Protein AF-0000000087742587 (afdb_homodimer)

Secondary structure (DSSP, 8-state):
--SGGGS----------SEEEEEEEEE-S-PPPSB--SEEEEEEESS-EEEEEETTEEEEE-TT-EEEE-TT--EEEE--TTSEEEEEEEEEEHHHHHHHHGGGGGTTGGGSTTPPPEEE---HHHHHHHHHHHHHHHTTTTSTTSHHHHHHHHHHHHHHHHHHHH--S----B--HHHHHHHHHHHHHHH-TTS---HHHHHHHTT--HHHHHHHHHHHHSS-HHHHHHHHHHHHHHHHHHTT--HHHHHHHTT-S-HHHHHHHHHHHHSS-HHHHHHHHHHHH-/--SSTTS----------SEEEEEEEEE-S-PPPSB--SEEEEEEESS-EEEEEETTEEEEE-TTEEEEE-TT--EEEE--TTSEEEEEEEEEEHHHHHHHHGGGGGGGGGGSTTPPPEEE---HHHHHHHHHHHHHHHTTTTSTTSHHHHHHHHHHHHHHHHHHHH--S----B--HHHHHHHHHHHHHHHTTTS---HHHHHHHTT--HHHHHHHHHHHHSS-HHHHHHHHHHHHHHHHHHTT--HHHHHHHTT-S-HHHHHHHHHHHHSS-HHHHHHHHHHHH-

Solvent-accessible surface area (backbone atoms only — not comparable to full-atom values): 30422 Å² total; per-residue (Å²): 136,86,71,76,79,65,66,86,66,55,26,54,82,72,90,63,65,61,56,50,74,50,76,44,78,44,65,47,76,68,62,54,66,77,41,38,32,67,27,19,34,43,37,37,30,64,34,66,24,74,32,32,36,54,65,64,38,49,31,40,44,58,49,54,28,37,34,40,37,13,27,58,45,39,31,24,73,36,50,65,64,71,36,77,43,34,36,41,40,36,36,34,31,47,68,44,52,44,60,60,26,53,83,36,40,65,82,51,43,64,54,27,70,82,36,64,66,43,82,42,78,55,53,72,68,51,43,52,52,49,51,51,32,50,52,53,33,59,74,24,65,90,46,65,37,35,43,62,26,43,22,31,49,26,46,38,49,31,50,51,49,51,50,57,68,64,55,78,66,85,70,84,75,54,57,51,74,69,39,48,53,44,28,53,51,44,48,52,44,71,76,43,53,46,49,92,81,45,62,63,58,50,13,60,74,70,76,42,53,45,69,54,46,51,49,56,40,24,72,62,64,72,44,50,65,67,57,49,52,50,50,51,44,45,53,50,40,50,54,43,24,52,72,64,50,50,70,65,58,43,39,60,58,47,49,46,92,41,68,69,58,45,46,53,50,38,20,69,54,37,71,45,44,62,67,58,50,30,50,53,39,50,54,67,73,99,137,88,72,74,86,64,68,85,72,44,26,51,80,72,89,63,65,60,54,50,72,50,77,45,79,42,66,46,78,69,61,56,65,74,42,41,34,67,28,18,35,44,36,36,29,65,34,65,24,73,31,31,36,53,65,63,40,50,31,38,42,60,50,53,28,37,36,39,37,13,27,58,45,41,31,22,72,34,49,67,64,72,36,76,44,34,34,41,40,36,37,34,32,47,69,46,51,44,60,61,25,53,83,38,39,67,81,50,42,64,52,27,70,83,36,63,66,42,79,43,76,54,52,73,69,51,43,52,53,48,50,53,32,51,53,54,32,58,74,25,65,91,44,65,37,35,42,63,26,44,23,32,49,27,46,38,50,31,51,49,51,52,49,56,68,64,56,78,66,86,70,85,76,53,57,49,74,69,39,49,53,43,28,53,50,42,47,52,42,72,76,43,52,44,50,93,82,47,62,62,59,51,13,59,75,70,75,43,55,45,70,55,47,51,51,55,41,25,70,64,64,72,43,49,66,68,58,49,53,50,50,52,43,45,52,51,40,51,54,43,25,54,73,63,51,51,70,65,58,45,38,61,57,46,49,46,92,40,69,67,58,45,44,52,51,37,21,67,52,33,69,45,46,61,67,57,48,30,51,54,42,50,56,66,72,99

Organism: Butyrivibrio fibrisolvens (NCBI:txid831)

Foldseek 3Di:
DPPPVPELPFEEPPPDDQKAKDKDWDQAQDFYAKHFYQWKKWKQWQAKFQWKDWALAIFTDHGGKIKIHAHLTTIGRDDDHRDTTTMMIMIGRQVSVCVVCPPVCPLVVCRYPPHGMDIFHDDPVLSVVLVVLSVQLVVCNVPCPDPSNVVSVVVNVVSVSVRVVPPPDRPDTHADPLRVLLSVLSVVLLVQQQDDDDLVVSCVVSVHDSVVVQCSNCVRNVDGPVVVSLNSLLSVLLVVLLVPDDLVVSCNRRHPPDSVVNQVSNCSRNVDGSVVSSVVSNVVVD/DPPPVPELPFQDPPPDDQKAKDKDWDQAQDFYAKHFYQWKKWKQWQAWFQWKDWALAIFTDHGGKIKIHAHLTTIGRDDDHRDTTTMMIMIGRQLSVCVVCPPVCPLVVCRYPPHGMDIFHDDPVLSVVLVVLSVQLVVCNVPCPDPSNVVSVVVNVVSVSVRVVPPPDDPDTHADPLRVLLSVLSVVLLVQQQDDDDLVVSCVVSVHDSVVVQVSNCVRNVDGPVVVSLNSLLSVLLVVLLVPDDLVVSCNRRNPPDSVVNQVSNCSRRVDGSVVSSVVSNVSVD

pLDDT: mean 84.23, std 15.48, range [20.25, 98.06]

InterPro domains:
  IPR003313 AraC-type arabinose-binding/dimerisation domain [PF02311] (23-144)
  IPR009057 Homedomain-like superfamily [SSF46689] (180-229)
  IPR009057 Homedomain-like superfamily [SSF46689] (233-279)
  IPR014710 RmlC-like jelly roll fold [G3DSA:2.60.120.10] (2-101)
  IPR018060 AraC-like, DNA binding HTH domain [PF12833] (202-279)
  IPR018060 AraC-like, DNA binding HTH domain [PS01124] (183-280)
  IPR018060 AraC-like, DNA binding HTH domain [SM00342] (196-278)
  IPR020449 Transcription regulator HTH, AraC- type, HTH domain [PR00032] (247-262)
  IPR020449 Transcription regulator HTH, AraC- type, HTH domain [PR00032] (262-278)
  IPR037923 Transcription regulator HTH-like [SSF51215] (27-146)

Nearest PDB structures (foldseek):
  5u93-assembly1_A  TM=7.276E-01  e=9.883E-06  Bacteria Latreille et al. 1825
  5uqp-assembly1_B  TM=8.251E-01  e=1.475E-03  Rhodococcus jostii RHA1
  4q29-assembly1_B  TM=7.048E-01  e=6.286E-04  Photorhabdus laumondii subsp. laumondii TTO1
  3bu7-assembly1_B  TM=6.189E-01  e=1.852E-03  unclassified
  3kgz-assembly1_B  TM=4.538E-01  e=4.468E-04  Rhodopseudomonas palustris TIE-1

Sequence (572 aa):
MSSENENNQTLMFHVGPPFDMAYHNNVTNYPVGPHSHNATELYFTLTDLPDVLLGDTILAVPAGTLIIIPPFCVHQLYHEAGEQYERYILTIHDKWLDNVLCEGASAFSYIKEGSMPLLLFPDVEQKRELIRHFDELLSFMDNRTSPDSMVAFFSLLSDIHSLKMKTKKPHSMKISASQKKVNDIISYLSDHLSDNLTISDLASQFYLNPDYLARLFKRHMHVSLGHYITLQRISAAQALLREGKTVREVQEYLGFSSYAYFFRTFQKVTGISPSNYRRISIQNQIMSSENENNQTLMFHVGPPFDMAYHNNVTNYPVGPHSHNATELYFTLTDLPDVLLGDTILAVPAGTLIIIPPFCVHQLYHEAGEQYERYILTIHDKWLDNVLCEGASAFSYIKEGSMPLLLFPDVEQKRELIRHFDELLSFMDNRTSPDSMVAFFSLLSDIHSLKMKTKKPHSMKISASQKKVNDIISYLSDHLSDNLTISDLASQFYLNPDYLARLFKRHMHVSLGHYITLQRISAAQALLREGKTVREVQEYLGFSSYAYFFRTFQKVTGISPSNYRRISIQNQI

Radius of gyration: 30.35 Å; Cα contacts (8 Å, |Δi|>4): 968; chains: 2; bounding box: 52×96×56 Å

Structure (mmCIF, N/CA/C/O backbone):
data_AF-0000000087742587-model_v1
#
loop_
_entity.id
_entity.type
_entity.pdbx_description
1 polymer 'HTH araC/xylS-type domain-containing protein'
#
loop_
_atom_site.group_PDB
_atom_site.id
_atom_site.type_symbol
_atom_site.label_atom_id
_atom_site.label_alt_id
_atom_site.label_comp_id
_atom_site.label_asym_id
_atom_site.label_entity_id
_atom_site.label_seq_id
_atom_site.pdbx_PDB_ins_code
_atom_site.Cartn_x
_atom_site.Cartn_y
_atom_site.Cartn_z
_atom_site.occupancy
_atom_site.B_iso_or_equiv
_atom_site.auth_seq_id
_atom_site.auth_comp_id
_atom_site.auth_asym_id
_atom_site.auth_atom_id
_atom_site.pdbx_PDB_model_num
ATOM 1 N N . MET A 1 1 ? 10.242 25.531 -15.945 1 20.25 1 MET A N 1
ATOM 2 C CA . MET A 1 1 ? 8.867 26 -16.141 1 20.25 1 MET A CA 1
ATOM 3 C C . MET A 1 1 ? 8 25.641 -14.938 1 20.25 1 MET A C 1
ATOM 5 O O . MET A 1 1 ? 6.793 25.859 -14.945 1 20.25 1 MET A O 1
ATOM 9 N N . SER A 1 2 ? 8.406 24.734 -13.984 1 25.2 2 SER A N 1
ATOM 10 C CA . SER A 1 2 ? 7.754 24.031 -12.875 1 25.2 2 SER A CA 1
ATOM 11 C C . SER A 1 2 ? 7.613 24.953 -11.664 1 25.2 2 SER A C 1
ATOM 13 O O . SER A 1 2 ? 7.316 24.484 -10.562 1 25.2 2 SER A O 1
ATOM 15 N N . SER A 1 3 ? 8.055 26.172 -11.68 1 27.55 3 SER A N 1
ATOM 16 C CA . SER A 1 3 ? 8.297 27.094 -10.562 1 27.55 3 SER A CA 1
ATOM 17 C C . SER A 1 3 ? 6.988 27.656 -10.023 1 27.55 3 SER A C 1
ATOM 19 O O . SER A 1 3 ? 6.863 27.906 -8.82 1 27.55 3 SER A O 1
ATOM 21 N N . GLU A 1 4 ? 6.207 28.375 -10.938 1 28.92 4 GLU A N 1
ATOM 22 C CA . GLU A 1 4 ? 5.164 29.359 -10.664 1 28.92 4 GLU A CA 1
ATOM 23 C C . GLU A 1 4 ? 3.965 28.703 -9.969 1 28.92 4 GLU A C 1
ATOM 25 O O . GLU A 1 4 ? 3.021 29.391 -9.578 1 28.92 4 GLU A O 1
ATOM 30 N N . ASN A 1 5 ? 3.744 27.453 -10.258 1 29.69 5 ASN A N 1
ATOM 31 C CA . ASN A 1 5 ? 2.459 26.859 -9.906 1 29.69 5 ASN A CA 1
ATOM 32 C C . ASN A 1 5 ? 2.352 26.594 -8.406 1 29.69 5 ASN A C 1
ATOM 34 O O . ASN A 1 5 ? 1.579 25.734 -7.977 1 29.69 5 ASN A O 1
ATOM 38 N N . GLU A 1 6 ? 3.229 27.203 -7.621 1 31.92 6 GLU A N 1
ATOM 39 C CA . GLU A 1 6 ? 3.262 27.047 -6.168 1 31.92 6 GLU A CA 1
ATOM 40 C C . GLU A 1 6 ? 2.086 27.766 -5.512 1 31.92 6 GLU A C 1
ATOM 42 O O . GLU A 1 6 ? 1.91 27.703 -4.293 1 31.92 6 GLU A O 1
ATOM 47 N N . ASN A 1 7 ? 1.648 28.922 -6.113 1 31.11 7 ASN A N 1
ATOM 48 C CA . ASN A 1 7 ? 0.773 29.859 -5.414 1 31.11 7 ASN A CA 1
ATOM 49 C C . ASN A 1 7 ? -0.447 29.156 -4.828 1 31.11 7 ASN A C 1
ATOM 51 O O . ASN A 1 7 ? -0.831 29.422 -3.688 1 31.11 7 ASN A O 1
ATOM 55 N N . ASN A 1 8 ? -1.516 28.984 -5.766 1 29.02 8 ASN A N 1
ATOM 56 C CA . ASN A 1 8 ? -2.9 28.719 -5.402 1 29.02 8 ASN A CA 1
ATOM 57 C C . ASN A 1 8 ? -3.076 27.297 -4.887 1 29.02 8 ASN A C 1
ATOM 59 O O . ASN A 1 8 ? -3.67 26.453 -5.566 1 29.02 8 ASN A O 1
ATOM 63 N N . GLN A 1 9 ? -2.131 26.797 -4.383 1 31.8 9 GLN A N 1
ATOM 64 C CA . GLN A 1 9 ? -2.141 25.391 -3.99 1 31.8 9 GLN A CA 1
ATOM 65 C C . GLN A 1 9 ? -3.131 25.141 -2.857 1 31.8 9 GLN A C 1
ATOM 67 O O . GLN A 1 9 ? -2.73 24.906 -1.717 1 31.8 9 GLN A O 1
ATOM 72 N N . THR A 1 10 ? -4.211 25.969 -2.859 1 30.64 10 THR A N 1
ATOM 73 C CA . THR A 1 10 ? -5.309 25.75 -1.923 1 30.64 10 THR A CA 1
ATOM 74 C C . THR A 1 10 ? -5.574 24.266 -1.725 1 30.64 10 THR A C 1
ATOM 76 O O . THR A 1 10 ? -5.141 23.438 -2.531 1 30.64 10 THR A O 1
ATOM 79 N N . LEU A 1 11 ? -6.902 23.781 -1.655 1 31.81 11 LEU A N 1
ATOM 80 C CA . LEU A 1 11 ? -7.594 22.844 -0.778 1 31.81 11 LEU A CA 1
ATOM 81 C C . LEU A 1 11 ? -7.402 21.406 -1.255 1 31.81 11 LEU A C 1
ATOM 83 O O . LEU A 1 11 ? -7.469 20.469 -0.457 1 31.81 11 LEU A O 1
ATOM 87 N N . MET A 1 12 ? -7.336 20.828 -2.754 1 39.38 12 MET A N 1
ATOM 88 C CA . MET A 1 12 ? -8.352 19.953 -3.344 1 39.38 12 MET A CA 1
ATOM 89 C C . MET A 1 12 ? -8.062 18.484 -3.049 1 39.38 12 MET A C 1
ATOM 91 O O . MET A 1 12 ? -6.934 18.141 -2.701 1 39.38 12 MET A O 1
ATOM 95 N N . PHE A 1 13 ? -9.32 17.844 -3.029 1 39.62 13 PHE A N 1
ATOM 96 C CA . PHE A 1 13 ? -9.5 16.391 -3.047 1 39.62 13 PHE A CA 1
ATOM 97 C C . PHE A 1 13 ? -8.578 15.75 -4.07 1 39.62 13 PHE A C 1
ATOM 99 O O . PHE A 1 13 ? -8.586 16.109 -5.246 1 39.62 13 PHE A O 1
ATOM 106 N N . HIS A 1 14 ? -7.398 15.57 -3.768 1 42.88 14 HIS A N 1
ATOM 107 C CA . HIS A 1 14 ? -6.449 14.914 -4.66 1 42.88 14 HIS A CA 1
ATOM 108 C C . HIS A 1 14 ? -6.898 13.492 -4.996 1 42.88 14 HIS A C 1
ATOM 110 O O . HIS A 1 14 ? -7.184 12.695 -4.094 1 42.88 14 HIS A O 1
ATOM 116 N N . VAL A 1 15 ? -7.648 13.312 -6.117 1 46.12 15 VAL A N 1
ATOM 117 C CA . VAL A 1 15 ? -7.68 11.984 -6.711 1 46.12 15 VAL A CA 1
ATOM 118 C C . VAL A 1 15 ? -6.344 11.688 -7.398 1 46.12 15 VAL A C 1
ATOM 120 O O . VAL A 1 15 ? -5.965 12.383 -8.344 1 46.12 15 VAL A O 1
ATOM 123 N N . GLY A 1 16 ? -5.203 11.539 -6.602 1 53.84 16 GLY A N 1
ATOM 124 C CA . GLY A 1 16 ? -3.877 11.398 -7.18 1 53.84 16 GLY A CA 1
ATOM 125 C C . GLY A 1 16 ? -3.188 10.109 -6.781 1 53.84 16 GLY A C 1
ATOM 126 O O . GLY A 1 16 ? -3.824 9.195 -6.258 1 53.84 16 GLY A O 1
ATOM 127 N N . PRO A 1 17 ? -1.968 10.188 -7.129 1 64.75 17 PRO A N 1
ATOM 128 C CA . PRO A 1 17 ? -1.092 9.07 -6.754 1 64.75 17 PRO A CA 1
ATOM 129 C C . PRO A 1 17 ? -1.052 8.828 -5.246 1 64.75 17 PRO A C 1
ATOM 131 O O . PRO A 1 17 ? -1.473 9.695 -4.469 1 64.75 17 PRO A O 1
ATOM 134 N N . PRO A 1 18 ? -0.698 7.66 -4.863 1 77.06 18 PRO A N 1
ATOM 135 C CA . PRO A 1 18 ? -0.638 7.289 -3.447 1 77.06 18 PRO A CA 1
ATOM 136 C C . PRO A 1 18 ? 0.074 8.336 -2.592 1 77.06 18 PRO A C 1
ATOM 138 O O . PRO A 1 18 ? -0.364 8.633 -1.478 1 77.06 18 PRO A O 1
ATOM 141 N N . PHE A 1 19 ? 1.087 9.023 -3.17 1 86.62 19 PHE A N 1
ATOM 142 C CA . PHE A 1 19 ? 1.827 10.07 -2.479 1 86.62 19 PHE A CA 1
ATOM 143 C C . PHE A 1 19 ? 2.609 10.93 -3.471 1 86.62 19 PHE A C 1
ATOM 145 O O . PHE A 1 19 ? 2.799 10.531 -4.621 1 86.62 19 PHE A O 1
ATOM 152 N N . ASP A 1 20 ? 2.945 12.133 -3.037 1 88.94 20 ASP A N 1
ATOM 153 C CA . ASP A 1 20 ? 3.771 13.047 -3.816 1 88.94 20 ASP A CA 1
ATOM 154 C C . ASP A 1 20 ? 4.852 13.688 -2.949 1 88.94 20 ASP A C 1
ATOM 156 O O . ASP A 1 20 ? 4.672 13.844 -1.739 1 88.94 20 ASP A O 1
ATOM 160 N N . MET A 1 21 ? 5.992 13.969 -3.594 1 92.75 21 MET A N 1
ATOM 161 C CA . MET A 1 21 ? 7.102 14.547 -2.836 1 92.75 21 MET A CA 1
ATOM 162 C C . MET A 1 21 ? 7.789 15.648 -3.627 1 92.75 21 MET A C 1
ATOM 164 O O . MET A 1 21 ? 7.879 15.578 -4.855 1 92.75 21 MET A O 1
ATOM 168 N N . ALA A 1 22 ? 8.234 16.609 -2.898 1 92.88 22 ALA A N 1
ATOM 169 C CA . ALA A 1 22 ? 8.992 17.703 -3.504 1 92.88 22 ALA A CA 1
ATOM 170 C C . ALA A 1 22 ? 10.125 18.156 -2.588 1 92.88 22 ALA A C 1
ATOM 172 O O . ALA A 1 22 ? 10.039 18.016 -1.367 1 92.88 22 ALA A O 1
ATOM 173 N N . TYR A 1 23 ? 11.164 18.5 -3.199 1 95.62 23 TYR A N 1
ATOM 174 C CA . TYR A 1 23 ? 12.266 19.219 -2.559 1 95.62 23 TYR A CA 1
ATOM 175 C C . TYR A 1 23 ? 12.422 20.625 -3.135 1 95.62 23 TYR A C 1
ATOM 177 O O . TYR A 1 23 ? 12.414 20.797 -4.355 1 95.62 23 TYR A O 1
ATOM 185 N N . HIS A 1 24 ? 12.422 21.594 -2.221 1 92.94 24 HIS A N 1
ATOM 186 C CA . HIS A 1 24 ? 12.609 22.969 -2.646 1 92.94 24 HIS A CA 1
ATOM 187 C C . HIS A 1 24 ? 13.773 23.625 -1.903 1 92.94 24 HIS A C 1
ATOM 189 O O . HIS A 1 24 ? 13.93 23.438 -0.696 1 92.94 24 HIS A O 1
ATOM 195 N N . ASN A 1 25 ? 14.602 24.172 -2.576 1 93.88 25 ASN A N 1
ATOM 196 C CA . ASN A 1 25 ? 15.656 25.047 -2.07 1 93.88 25 ASN A CA 1
ATOM 197 C C . ASN A 1 25 ? 15.758 26.328 -2.883 1 93.88 25 ASN A C 1
ATOM 199 O O . ASN A 1 25 ? 16.562 26.422 -3.811 1 93.88 25 ASN A O 1
ATOM 203 N N . ASN A 1 26 ? 14.906 27.297 -2.506 1 88.75 26 ASN A N 1
ATOM 204 C CA . ASN A 1 26 ? 14.766 28.5 -3.311 1 88.75 26 ASN A CA 1
ATOM 205 C C . ASN A 1 26 ? 14.375 29.703 -2.453 1 88.75 26 ASN A C 1
ATOM 207 O O . ASN A 1 26 ? 14.164 29.562 -1.246 1 88.75 26 ASN A O 1
ATOM 211 N N . VAL A 1 27 ? 14.516 30.859 -3.084 1 83.62 27 VAL A N 1
ATOM 212 C CA . VAL A 1 27 ? 14.008 32.094 -2.48 1 83.62 27 VAL A CA 1
ATOM 213 C C . VAL A 1 27 ? 12.594 32.344 -2.984 1 83.62 27 VAL A C 1
ATOM 215 O O . VAL A 1 27 ? 12.344 32.375 -4.191 1 83.62 27 VAL A O 1
ATOM 218 N N . THR A 1 28 ? 11.656 32.219 -2.111 1 74.88 28 THR A N 1
ATOM 219 C CA . THR A 1 28 ? 10.281 32.469 -2.547 1 74.88 28 THR A CA 1
ATOM 220 C C . THR A 1 28 ? 9.75 33.75 -1.943 1 74.88 28 THR A C 1
ATOM 222 O O . THR A 1 28 ? 10.094 34.094 -0.813 1 74.88 28 THR A O 1
ATOM 225 N N . ASN A 1 29 ? 8.953 34.438 -2.809 1 71.19 29 ASN A N 1
ATOM 226 C CA . ASN A 1 29 ? 8.438 35.75 -2.385 1 71.19 29 ASN A CA 1
ATOM 227 C C . ASN A 1 29 ? 6.992 35.656 -1.918 1 71.19 29 ASN A C 1
ATOM 229 O O . ASN A 1 29 ? 6.438 36.625 -1.396 1 71.19 29 ASN A O 1
ATOM 233 N N . TYR A 1 30 ? 6.426 34.469 -2.027 1 67.94 30 TYR A N 1
ATOM 234 C CA . TYR A 1 30 ? 5.008 34.375 -1.696 1 67.94 30 TYR A CA 1
ATOM 235 C C . TYR A 1 30 ? 4.734 33.188 -0.77 1 67.94 30 TYR A C 1
ATOM 237 O O . TYR A 1 30 ? 4.492 32.062 -1.231 1 67.94 30 TYR A O 1
ATOM 245 N N . PRO A 1 31 ? 4.707 33.5 0.486 1 72.5 31 PRO A N 1
ATOM 246 C CA . PRO A 1 31 ? 4.359 32.406 1.407 1 72.5 31 PRO A CA 1
ATOM 247 C C . PRO A 1 31 ? 2.916 31.938 1.249 1 72.5 31 PRO A C 1
ATOM 249 O O . PRO A 1 31 ? 2.031 32.75 0.947 1 72.5 31 PRO A O 1
ATOM 252 N N . VAL A 1 32 ? 2.754 30.688 1.376 1 77.12 32 VAL A N 1
ATOM 253 C CA . VAL A 1 32 ? 1.421 30.109 1.259 1 77.12 32 VAL A CA 1
ATOM 254 C C . VAL A 1 32 ? 0.594 30.453 2.494 1 77.12 32 VAL A C 1
ATOM 256 O O . VAL A 1 32 ? 1.085 30.375 3.621 1 77.12 32 VAL A O 1
ATOM 259 N N . GLY A 1 33 ? -0.588 30.969 2.277 1 79.5 33 GLY A N 1
ATOM 260 C CA . GLY A 1 33 ? -1.477 31.281 3.385 1 79.5 33 GLY A CA 1
ATOM 261 C C . GLY A 1 33 ? -2.027 30.062 4.078 1 79.5 33 GLY A C 1
ATOM 262 O O . GLY A 1 33 ? -1.743 28.922 3.666 1 79.5 33 GLY A O 1
ATOM 263 N N . PRO A 1 34 ? -2.74 30.266 5.199 1 84.5 34 PRO A N 1
ATOM 264 C CA . PRO A 1 34 ? -3.352 29.125 5.898 1 84.5 34 PRO A CA 1
ATOM 265 C C . PRO A 1 34 ? -4.238 28.281 4.984 1 84.5 34 PRO A C 1
ATOM 267 O O . PRO A 1 34 ? -4.941 28.812 4.129 1 84.5 34 PRO A O 1
ATOM 270 N N . HIS A 1 35 ? -4.105 26.984 5.098 1 83.38 35 HIS A N 1
ATOM 271 C CA . HIS A 1 35 ? -4.887 26.062 4.277 1 83.38 35 HIS A CA 1
ATOM 272 C C . HIS A 1 35 ? -4.949 24.672 4.906 1 83.38 35 HIS A C 1
ATOM 274 O O . HIS A 1 35 ? -4.309 24.438 5.934 1 83.38 35 HIS A O 1
ATOM 280 N N . SER A 1 36 ? -5.801 23.859 4.367 1 82.12 36 SER A N 1
ATOM 281 C CA . SER A 1 36 ? -5.902 22.453 4.75 1 82.12 36 SER A CA 1
ATOM 282 C C . SER A 1 36 ? -6.141 21.578 3.537 1 82.12 36 SER A C 1
ATOM 284 O O . SER A 1 36 ? -6.484 22.062 2.459 1 82.12 36 SER A O 1
ATOM 286 N N . HIS A 1 37 ? -5.84 20.328 3.67 1 81.19 37 HIS A N 1
ATOM 287 C CA . HIS A 1 37 ? -6.074 19.344 2.609 1 81.19 37 HIS A CA 1
ATOM 288 C C . HIS A 1 37 ? -6.281 17.953 3.182 1 81.19 37 HIS A C 1
ATOM 290 O O . HIS A 1 37 ? -6.07 17.719 4.375 1 81.19 37 HIS A O 1
ATOM 296 N N . ASN A 1 38 ? -6.84 17.031 2.246 1 80.38 38 ASN A N 1
ATOM 297 C CA . ASN A 1 38 ? -7.188 15.664 2.633 1 80.38 38 ASN A CA 1
ATOM 298 C C . ASN A 1 38 ? -5.984 14.727 2.527 1 80.38 38 ASN A C 1
ATOM 300 O O . ASN A 1 38 ? -6.102 13.625 1.993 1 80.38 38 ASN A O 1
ATOM 304 N N . ALA A 1 39 ? -4.887 15.211 2.98 1 87.56 39 ALA A N 1
ATOM 305 C CA . ALA A 1 39 ? -3.652 14.43 2.943 1 87.56 39 ALA A CA 1
ATOM 306 C C . ALA A 1 39 ? -2.787 14.719 4.168 1 87.56 39 ALA A C 1
ATOM 308 O O . ALA A 1 39 ? -2.881 15.789 4.766 1 87.56 39 ALA A O 1
ATOM 309 N N . THR A 1 40 ? -2.113 13.75 4.465 1 92.44 40 THR A N 1
ATOM 310 C CA . THR A 1 40 ? -1.07 13.977 5.457 1 92.44 40 THR A CA 1
ATOM 311 C C . THR A 1 40 ? 0.141 14.656 4.828 1 92.44 40 THR A C 1
ATOM 313 O O . THR A 1 40 ? 0.556 14.297 3.725 1 92.44 40 THR A O 1
ATOM 316 N N . GLU A 1 41 ? 0.582 15.586 5.453 1 94.75 41 GLU A N 1
ATOM 317 C CA . GLU A 1 41 ? 1.788 16.266 4.984 1 94.75 41 GLU A CA 1
ATOM 318 C C . GLU A 1 41 ? 2.938 16.094 5.977 1 94.75 41 GLU A C 1
ATOM 320 O O . GLU A 1 41 ? 2.803 16.422 7.156 1 94.75 41 GLU A O 1
ATOM 325 N N . LEU A 1 42 ? 4.012 15.453 5.559 1 96.62 42 LEU A N 1
ATOM 326 C CA . LEU A 1 42 ? 5.281 15.414 6.273 1 96.62 42 LEU A CA 1
ATOM 327 C C . LEU A 1 42 ? 6.227 16.5 5.77 1 96.62 42 LEU A C 1
ATOM 329 O O . LEU A 1 42 ? 6.707 16.438 4.633 1 96.62 42 LEU A O 1
ATOM 333 N N . TYR A 1 43 ? 6.438 17.469 6.562 1 97.12 43 TYR A N 1
ATOM 334 C CA . TYR A 1 43 ? 7.199 18.656 6.203 1 97.12 43 TYR A CA 1
ATOM 335 C C . TYR A 1 43 ? 8.516 18.719 6.969 1 97.12 43 TYR A C 1
ATOM 337 O O . TYR A 1 43 ? 8.523 18.953 8.18 1 97.12 43 TYR A O 1
ATOM 345 N N . PHE A 1 44 ? 9.609 18.531 6.258 1 98 44 PHE A N 1
ATOM 346 C CA . PHE A 1 44 ? 10.938 18.578 6.867 1 98 44 PHE A CA 1
ATOM 347 C C . PHE A 1 44 ? 11.648 19.875 6.5 1 98 44 PHE A C 1
ATOM 349 O O . PHE A 1 44 ? 12.188 20 5.398 1 98 44 PHE A O 1
ATOM 356 N N . THR A 1 45 ? 11.664 20.812 7.441 1 96.94 45 THR A N 1
ATOM 357 C CA . THR A 1 45 ? 12.242 22.125 7.156 1 96.94 45 THR A CA 1
ATOM 358 C C . THR A 1 45 ? 13.734 22.141 7.465 1 96.94 45 THR A C 1
ATOM 360 O O . THR A 1 45 ? 14.164 21.656 8.516 1 96.94 45 THR A O 1
ATOM 363 N N . LEU A 1 46 ? 14.477 22.625 6.543 1 96.31 46 LEU A N 1
ATOM 364 C CA . LEU A 1 46 ? 15.914 22.781 6.719 1 96.31 46 LEU A CA 1
ATOM 365 C C . LEU A 1 46 ? 16.297 24.25 6.906 1 96.31 46 LEU A C 1
ATOM 367 O O . LEU A 1 46 ? 17.469 24.609 6.863 1 96.31 46 LEU A O 1
ATOM 371 N N . THR A 1 47 ? 15.258 25.094 7.043 1 95.06 47 THR A N 1
ATOM 372 C CA . THR A 1 47 ? 15.375 26.484 7.426 1 95.06 47 THR A CA 1
ATOM 373 C C . THR A 1 47 ? 14.469 26.797 8.617 1 95.06 47 THR A C 1
ATOM 375 O O . THR A 1 47 ? 13.484 26.109 8.859 1 95.06 47 THR A O 1
ATOM 378 N N . ASP A 1 48 ? 14.852 27.875 9.383 1 93.44 48 ASP A N 1
ATOM 379 C CA . ASP A 1 48 ? 14.023 28.312 10.5 1 93.44 48 ASP A CA 1
ATOM 380 C C . ASP A 1 48 ? 12.703 28.906 10.008 1 93.44 48 ASP A C 1
ATOM 382 O O . ASP A 1 48 ? 12.68 29.625 9.008 1 93.44 48 ASP A O 1
ATOM 386 N N . LEU A 1 49 ? 11.664 28.578 10.703 1 93.81 49 LEU A N 1
ATOM 387 C CA . LEU A 1 49 ? 10.352 29.156 10.422 1 93.81 49 LEU A CA 1
ATOM 388 C C . LEU A 1 49 ? 9.867 30 11.594 1 93.81 49 LEU A C 1
ATOM 390 O O . LEU A 1 49 ? 9.609 29.469 12.68 1 93.81 49 LEU A O 1
ATOM 394 N N . PRO A 1 50 ? 9.734 31.234 11.344 1 92.81 50 PRO A N 1
ATOM 395 C CA . PRO A 1 50 ? 9.398 32.125 12.469 1 92.81 50 PRO A CA 1
ATOM 396 C C . PRO A 1 50 ? 7.957 31.938 12.938 1 92.81 50 PRO A C 1
ATOM 398 O O . PRO A 1 50 ? 7.656 32.156 14.117 1 92.81 50 PRO A O 1
ATOM 401 N N . ASP A 1 51 ? 7.074 31.625 12.031 1 94.25 51 ASP A N 1
ATOM 402 C CA . ASP A 1 51 ? 5.656 31.469 12.344 1 94.25 51 ASP A CA 1
ATOM 403 C C . ASP A 1 51 ? 5.074 30.234 11.648 1 94.25 51 ASP A C 1
ATOM 405 O O . ASP A 1 51 ? 4.922 30.234 10.422 1 94.25 51 ASP A O 1
ATOM 409 N N . VAL A 1 52 ? 4.75 29.25 12.406 1 94.56 52 VAL A N 1
ATOM 410 C CA . VAL A 1 52 ? 4.098 28.047 11.914 1 94.56 52 VAL A CA 1
ATOM 411 C C . VAL A 1 52 ? 2.758 27.859 12.625 1 94.56 52 VAL A C 1
ATOM 413 O O . VAL A 1 52 ? 2.711 27.719 13.852 1 94.56 52 VAL A O 1
ATOM 416 N N . LEU A 1 53 ? 1.755 27.953 11.828 1 93.06 53 LEU A N 1
ATOM 417 C CA . LEU A 1 53 ? 0.422 27.672 12.352 1 93.06 53 LEU A CA 1
ATOM 418 C C . LEU A 1 53 ? 0.08 26.188 12.211 1 93.06 53 LEU A C 1
ATOM 420 O O . LEU A 1 53 ? 0.113 25.641 11.109 1 93.06 53 LEU A O 1
ATOM 424 N N . LEU A 1 54 ? -0.221 25.547 13.25 1 92.25 54 LEU A N 1
ATOM 425 C CA . LEU A 1 54 ? -0.694 24.172 13.289 1 92.25 54 LEU A CA 1
ATOM 426 C C . LEU A 1 54 ? -1.982 24.047 14.094 1 92.25 54 LEU A C 1
ATOM 428 O O . LEU A 1 54 ? -1.943 23.969 15.32 1 92.25 54 LEU A O 1
ATOM 432 N N . GLY A 1 55 ? -3.066 23.969 13.359 1 84.31 55 GLY A N 1
ATOM 433 C CA . GLY A 1 55 ? -4.344 23.984 14.055 1 84.31 55 GLY A CA 1
ATOM 434 C C . GLY A 1 55 ? -4.598 25.266 14.82 1 84.31 55 GLY A C 1
ATOM 435 O O . GLY A 1 55 ? -4.762 26.328 14.219 1 84.31 55 GLY A O 1
ATOM 436 N N . ASP A 1 56 ? -4.477 25.156 16.125 1 82.69 56 ASP A N 1
ATOM 437 C CA . ASP A 1 56 ? -4.828 26.312 16.953 1 82.69 56 ASP A CA 1
ATOM 438 C C . ASP A 1 56 ? -3.6 26.891 17.641 1 82.69 56 ASP A C 1
ATOM 440 O O . ASP A 1 56 ? -3.715 27.531 18.688 1 82.6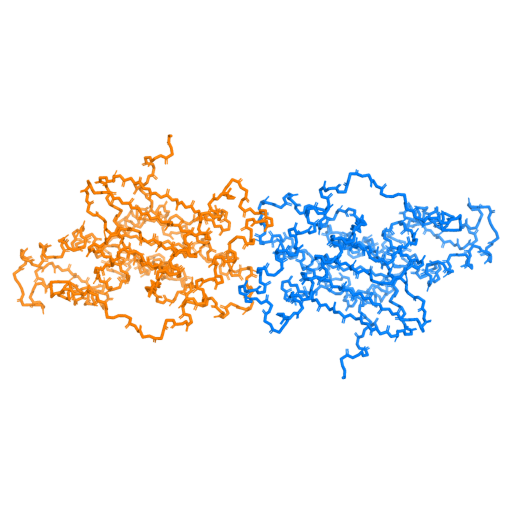9 56 ASP A O 1
ATOM 444 N N . THR A 1 57 ? -2.482 26.547 17.031 1 90.31 57 THR A N 1
ATOM 445 C CA . THR A 1 57 ? -1.252 27 17.672 1 90.31 57 THR A CA 1
ATOM 446 C C . THR A 1 57 ? -0.303 27.625 16.656 1 90.31 57 THR A C 1
ATOM 448 O O . THR A 1 57 ? -0.152 27.094 15.547 1 90.31 57 THR A O 1
ATOM 451 N N . ILE A 1 58 ? 0.245 28.75 17.031 1 93.62 58 ILE A N 1
ATOM 452 C CA . ILE A 1 58 ? 1.312 29.359 16.25 1 93.62 58 ILE A CA 1
ATOM 453 C C . ILE A 1 58 ? 2.621 29.312 17.031 1 93.62 58 ILE A C 1
ATOM 455 O O . ILE A 1 58 ? 2.637 29.562 18.234 1 93.62 58 ILE A O 1
ATOM 459 N N . LEU A 1 59 ? 3.691 28.953 16.391 1 94.44 59 LEU A N 1
ATOM 460 C CA . LEU A 1 59 ? 4.988 28.844 17.047 1 94.44 59 LEU A CA 1
ATOM 461 C C . LEU A 1 59 ? 6.125 28.969 16.047 1 94.44 59 LEU A C 1
ATOM 463 O O . LEU A 1 59 ? 5.906 28.859 14.836 1 94.44 59 LEU A O 1
ATOM 467 N N . ALA A 1 60 ? 7.277 29.328 16.609 1 94.62 60 ALA A N 1
ATOM 468 C CA . ALA A 1 60 ? 8.484 29.266 15.789 1 94.62 60 ALA A CA 1
ATOM 469 C C . ALA A 1 60 ? 9.039 27.844 15.734 1 94.62 60 ALA A C 1
ATOM 471 O O . ALA A 1 60 ? 9 27.125 16.734 1 94.62 60 ALA A O 1
ATOM 472 N N . VAL A 1 61 ? 9.539 27.406 14.578 1 94.56 61 VAL A N 1
ATOM 473 C CA . VAL A 1 61 ? 10.07 26.062 14.383 1 94.56 61 VAL A CA 1
ATOM 474 C C . VAL A 1 61 ? 11.5 26.156 13.859 1 94.56 61 VAL A C 1
ATOM 476 O O . VAL A 1 61 ? 11.758 26.781 12.828 1 94.56 61 VAL A O 1
ATOM 479 N N . PRO A 1 62 ? 12.43 25.609 14.531 1 94.06 62 PRO A N 1
ATOM 480 C CA . PRO A 1 62 ? 13.82 25.672 14.07 1 94.06 62 PRO A CA 1
ATOM 481 C C . PRO A 1 62 ? 14.094 24.766 12.883 1 94.06 62 PRO A C 1
ATOM 483 O O . PRO A 1 62 ? 13.398 23.75 12.695 1 94.06 62 PRO A O 1
ATOM 486 N N . ALA A 1 63 ? 15.148 25.078 12.156 1 94.81 63 ALA A N 1
ATOM 487 C CA . ALA A 1 63 ? 15.641 24.234 11.07 1 94.81 63 ALA A CA 1
ATOM 488 C C . ALA A 1 63 ? 15.945 22.828 11.57 1 94.81 63 ALA A C 1
ATOM 490 O O . ALA A 1 63 ? 16.469 22.656 12.672 1 94.81 63 ALA A O 1
ATOM 491 N N . GLY A 1 64 ? 15.594 21.828 10.758 1 95.69 64 GLY A N 1
ATOM 492 C CA . GLY A 1 64 ? 15.844 20.438 11.102 1 95.69 64 GLY A CA 1
ATOM 493 C C . GLY A 1 64 ? 14.664 19.766 11.766 1 95.69 64 GLY A C 1
ATOM 494 O O . GLY A 1 64 ? 14.766 18.609 12.219 1 95.69 64 GLY A O 1
ATOM 495 N N . THR A 1 65 ? 13.562 20.453 11.82 1 95.31 65 THR A N 1
ATOM 496 C CA . THR A 1 65 ? 12.367 19.906 12.438 1 95.31 65 THR A CA 1
ATOM 497 C C . THR A 1 65 ? 11.492 19.203 11.406 1 95.31 65 THR A C 1
ATOM 499 O O . THR A 1 65 ? 11.328 19.688 10.289 1 95.31 65 THR A O 1
ATOM 502 N N . LEU A 1 66 ? 11.016 18.031 11.766 1 97.06 66 LEU A N 1
ATOM 503 C CA . LEU A 1 66 ? 9.992 17.359 10.977 1 97.06 66 LEU A CA 1
ATOM 504 C C . LEU A 1 66 ? 8.602 17.656 11.523 1 97.06 66 LEU A C 1
ATOM 506 O O . LEU A 1 66 ? 8.32 17.391 12.695 1 97.06 66 LEU A O 1
ATOM 510 N N . ILE A 1 67 ? 7.793 18.234 10.695 1 96.44 67 ILE A N 1
ATOM 511 C CA . ILE A 1 67 ? 6.426 18.562 11.07 1 96.44 67 ILE A CA 1
ATOM 512 C C . ILE A 1 67 ? 5.453 17.578 10.422 1 96.44 67 ILE A C 1
ATOM 514 O O . ILE A 1 67 ? 5.453 17.422 9.195 1 96.44 67 ILE A O 1
ATOM 518 N N . ILE A 1 68 ? 4.645 16.906 11.18 1 96 68 ILE A N 1
ATOM 519 C CA . ILE A 1 68 ? 3.6 16.016 10.688 1 96 68 ILE A CA 1
ATOM 520 C C . ILE A 1 68 ? 2.242 16.703 10.781 1 96 68 ILE A C 1
ATOM 522 O O . ILE A 1 68 ? 1.777 17.031 11.875 1 96 68 ILE A O 1
ATOM 526 N N . ILE A 1 69 ? 1.647 16.938 9.695 1 94.44 69 ILE A N 1
ATOM 527 C CA . ILE A 1 69 ? 0.359 17.609 9.602 1 94.44 69 ILE A CA 1
ATOM 528 C C . ILE A 1 69 ? -0.712 16.641 9.141 1 94.44 69 ILE A C 1
ATOM 530 O O . ILE A 1 69 ? -0.723 16.219 7.973 1 94.44 69 ILE A O 1
ATOM 534 N N . PRO A 1 70 ? -1.617 16.266 9.984 1 92.12 70 PRO A N 1
ATOM 535 C CA . PRO A 1 70 ? -2.639 15.289 9.578 1 92.12 70 PRO A CA 1
ATOM 536 C C . PRO A 1 70 ? -3.646 15.867 8.594 1 92.12 70 PRO A C 1
ATOM 538 O O . PRO A 1 70 ? -3.701 17.094 8.398 1 92.12 70 PRO A O 1
ATOM 541 N N . PRO A 1 71 ? -4.391 14.977 7.98 1 86.88 71 PRO A N 1
ATOM 542 C CA . PRO A 1 71 ? -5.391 15.461 7.023 1 86.88 71 PRO A CA 1
ATOM 543 C C . PRO A 1 71 ? -6.379 16.438 7.648 1 86.88 71 PRO A C 1
ATOM 545 O O . PRO A 1 71 ? -6.789 16.266 8.797 1 86.88 71 PRO A O 1
ATOM 548 N N . PHE A 1 72 ? -6.578 17.562 6.98 1 81.25 72 PHE A N 1
ATOM 549 C CA . PHE A 1 72 ? -7.613 18.547 7.273 1 81.25 72 PHE A CA 1
ATOM 550 C C . PHE A 1 72 ? -7.172 19.469 8.406 1 81.25 72 PHE A C 1
ATOM 552 O O . PHE A 1 72 ? -7.93 20.344 8.82 1 81.25 72 PHE A O 1
ATOM 559 N N . CYS A 1 73 ? -5.988 19.266 8.867 1 86.19 73 CYS A N 1
ATOM 560 C CA . CYS A 1 73 ? -5.43 20.219 9.82 1 86.19 73 CYS A CA 1
ATOM 561 C C . CYS A 1 73 ? -5.062 21.531 9.141 1 86.19 73 CYS A C 1
ATOM 563 O O . CYS A 1 73 ? -4.266 21.547 8.195 1 86.19 73 CYS A O 1
ATOM 565 N N . VAL A 1 74 ? -5.684 22.609 9.594 1 85.19 74 VAL A N 1
ATOM 566 C CA . VAL A 1 74 ? -5.316 23.922 9.062 1 85.19 74 VAL A CA 1
ATOM 567 C C . VAL A 1 74 ? -3.875 24.25 9.453 1 85.19 74 VAL A C 1
ATOM 569 O O . VAL A 1 74 ? -3.48 24.078 10.609 1 85.19 74 VAL A O 1
ATOM 572 N N . HIS A 1 75 ? -3.074 24.641 8.422 1 90.88 75 HIS A N 1
ATOM 573 C CA . HIS A 1 75 ? -1.669 24.922 8.703 1 90.88 75 HIS A CA 1
ATOM 574 C C . HIS A 1 75 ? -1.124 25.984 7.77 1 90.88 75 HIS A C 1
ATOM 576 O O . HIS A 1 75 ? -1.729 26.281 6.734 1 90.88 75 HIS A O 1
ATOM 582 N N . GLN A 1 76 ? -0.127 26.609 8.25 1 91.75 76 GLN A N 1
ATOM 583 C CA . GLN A 1 76 ? 0.67 27.562 7.488 1 91.75 76 GLN A CA 1
ATOM 584 C C . GLN A 1 76 ? 2.133 27.531 7.926 1 91.75 76 GLN A C 1
ATOM 586 O O . GLN A 1 76 ? 2.432 27.656 9.117 1 91.75 76 GLN A O 1
ATOM 591 N N . LEU A 1 77 ? 2.969 27.328 6.984 1 93.19 77 LEU A N 1
ATOM 592 C CA . LEU A 1 77 ? 4.406 27.344 7.23 1 93.19 77 LEU A CA 1
ATOM 593 C C . LEU A 1 77 ? 5.043 28.594 6.645 1 93.19 77 LEU A C 1
ATOM 595 O O . LEU A 1 77 ? 5.594 28.562 5.539 1 93.19 77 LEU A O 1
ATOM 599 N N . TYR A 1 78 ? 4.98 29.641 7.422 1 90 78 TYR A N 1
ATOM 600 C CA . TYR A 1 78 ? 5.434 30.938 6.93 1 90 78 TYR A CA 1
ATOM 601 C C . TYR A 1 78 ? 6.957 31.016 6.949 1 90 78 TYR A C 1
ATOM 603 O O . TYR A 1 78 ? 7.59 30.688 7.953 1 90 78 TYR A O 1
ATOM 611 N N . HIS A 1 79 ? 7.465 31.344 5.828 1 86.81 79 HIS A N 1
ATOM 612 C CA . HIS A 1 79 ? 8.875 31.703 5.676 1 86.81 79 HIS A CA 1
ATOM 613 C C . HIS A 1 79 ? 9.031 33.188 5.277 1 86.81 79 HIS A C 1
ATOM 615 O O . HIS A 1 79 ? 8.18 33.719 4.578 1 86.81 79 HIS A O 1
ATOM 621 N N . GLU A 1 80 ? 10.008 33.781 5.781 1 82.19 80 GLU A N 1
ATOM 622 C CA . GLU A 1 80 ? 10.219 35.188 5.457 1 82.19 80 GLU A CA 1
ATOM 623 C C . GLU A 1 80 ? 10.484 35.375 3.967 1 82.19 80 GLU A C 1
ATOM 625 O O . GLU A 1 80 ? 11.273 34.625 3.375 1 82.19 80 GLU A O 1
ATOM 630 N N . ALA A 1 81 ? 9.789 36.312 3.381 1 78.69 81 ALA A N 1
ATOM 631 C CA . ALA A 1 81 ? 9.969 36.594 1.961 1 78.69 81 ALA A CA 1
ATOM 632 C C . ALA A 1 81 ? 11.414 36.969 1.657 1 78.69 81 ALA A C 1
ATOM 634 O O . ALA A 1 81 ? 12.039 37.719 2.42 1 78.69 81 ALA A O 1
ATOM 635 N N . GLY A 1 82 ? 11.891 36.469 0.551 1 80.62 82 GLY A N 1
ATOM 636 C CA . GLY A 1 82 ? 13.219 36.844 0.086 1 80.62 82 GLY A CA 1
ATOM 637 C C . GLY A 1 82 ? 14.328 36.031 0.723 1 80.62 82 GLY A C 1
ATOM 638 O O . GLY A 1 82 ? 15.5 36.188 0.393 1 80.62 82 GLY A O 1
ATOM 639 N N . GLU A 1 83 ? 13.977 35.188 1.64 1 85.25 83 GLU A N 1
ATOM 640 C CA . GLU A 1 83 ? 14.977 34.344 2.289 1 85.25 83 GLU A CA 1
ATOM 641 C C . GLU A 1 83 ? 15.008 32.938 1.673 1 85.25 83 GLU A C 1
ATOM 643 O O . GLU A 1 83 ? 14.023 32.5 1.081 1 85.25 83 GLU A O 1
ATOM 648 N N . GLN A 1 84 ? 16.188 32.406 1.755 1 89.75 84 GLN A N 1
ATOM 649 C CA . GLN A 1 84 ? 16.328 31.031 1.296 1 89.75 84 GLN A CA 1
ATOM 650 C C . GLN A 1 84 ? 15.438 30.078 2.096 1 89.75 84 GLN A C 1
ATOM 652 O O . GLN A 1 84 ? 15.359 30.188 3.322 1 89.75 84 GLN A O 1
ATOM 657 N N . TYR A 1 85 ? 14.727 29.297 1.448 1 91.69 85 TYR A N 1
ATOM 658 C CA . TYR A 1 85 ? 13.742 28.391 2.018 1 91.69 85 TYR A CA 1
ATOM 659 C C . TYR A 1 85 ? 13.953 26.969 1.515 1 91.69 85 TYR A C 1
ATOM 661 O O . TYR A 1 85 ? 13.734 26.672 0.336 1 91.69 85 TYR A O 1
ATOM 669 N N . GLU A 1 86 ? 14.555 26.109 2.412 1 95.69 86 GLU A N 1
ATOM 670 C CA . GLU A 1 86 ? 14.891 24.75 2.045 1 95.69 86 GLU A CA 1
ATOM 671 C C . GLU A 1 86 ? 14.047 23.734 2.816 1 95.69 86 GLU A C 1
ATOM 673 O O . GLU A 1 86 ? 13.945 23.812 4.043 1 95.69 86 GLU A O 1
ATOM 678 N N . ARG A 1 87 ? 13.406 22.828 2.104 1 96.25 87 ARG A N 1
ATOM 679 C CA . ARG A 1 87 ? 12.5 21.891 2.766 1 96.25 87 ARG A CA 1
ATOM 680 C C . ARG A 1 87 ? 12.211 20.688 1.873 1 96.25 87 ARG A C 1
ATOM 682 O O . ARG A 1 87 ? 12.359 20.766 0.652 1 96.25 87 ARG A O 1
ATOM 689 N N . TYR A 1 88 ? 11.891 19.562 2.502 1 97.25 88 TYR A N 1
ATOM 690 C CA . TYR A 1 88 ? 11.234 18.422 1.88 1 97.25 88 TYR A CA 1
ATOM 691 C C . TYR A 1 88 ? 9.75 18.391 2.234 1 97.25 88 TYR A C 1
ATOM 693 O O . TYR A 1 88 ? 9.375 18.672 3.375 1 97.25 88 TYR A O 1
ATOM 701 N N . ILE A 1 89 ? 8.875 18.125 1.272 1 96.19 89 ILE A N 1
ATOM 702 C CA . ILE A 1 89 ? 7.441 17.969 1.495 1 96.19 89 ILE A CA 1
ATOM 703 C C . ILE A 1 89 ? 6.969 16.625 0.944 1 96.19 89 ILE A C 1
ATOM 705 O O . ILE A 1 89 ? 7.145 16.344 -0.242 1 96.19 89 ILE A O 1
ATOM 709 N N . LEU A 1 90 ? 6.457 15.828 1.803 1 95.56 90 LEU A N 1
ATOM 710 C CA . LEU A 1 90 ? 5.812 14.586 1.392 1 95.56 90 LEU A CA 1
ATOM 711 C C . LEU A 1 90 ? 4.324 14.609 1.718 1 95.56 90 LEU A C 1
ATOM 713 O O . LEU A 1 90 ? 3.941 14.789 2.875 1 95.56 90 LEU A O 1
ATOM 717 N N . THR A 1 91 ? 3.531 14.469 0.722 1 93.25 91 THR A N 1
ATOM 718 C CA . THR A 1 91 ? 2.082 14.422 0.882 1 93.25 91 THR A CA 1
ATOM 719 C C . THR A 1 91 ? 1.561 13.008 0.62 1 93.25 91 THR A C 1
ATOM 721 O O . THR A 1 91 ? 1.827 12.43 -0.435 1 93.25 91 THR A O 1
ATOM 724 N N . ILE A 1 92 ? 0.885 12.484 1.562 1 90.56 92 ILE A N 1
ATOM 725 C CA . ILE A 1 92 ? 0.365 11.125 1.468 1 90.56 92 ILE A CA 1
ATOM 726 C C . ILE A 1 92 ? -1.161 11.156 1.466 1 90.56 92 ILE A C 1
ATOM 728 O O . ILE A 1 92 ? -1.779 11.68 2.395 1 90.56 92 ILE A O 1
ATOM 732 N N . HIS A 1 93 ? -1.679 10.57 0.503 1 82.19 93 HIS A N 1
ATOM 733 C CA . HIS A 1 93 ? -3.137 10.508 0.46 1 82.19 93 HIS A CA 1
ATOM 734 C C . HIS A 1 93 ? -3.684 9.594 1.549 1 82.19 93 HIS A C 1
ATOM 736 O O . HIS A 1 93 ? -3.27 8.438 1.658 1 82.19 93 HIS A O 1
ATOM 742 N N . ASP A 1 94 ? -4.57 10.156 2.268 1 75.81 94 ASP A N 1
ATOM 743 C CA . ASP A 1 94 ? -5.031 9.5 3.484 1 75.81 94 ASP A CA 1
ATOM 744 C C . ASP A 1 94 ? -5.723 8.172 3.162 1 75.81 94 ASP A C 1
ATOM 746 O O . ASP A 1 94 ? -5.453 7.156 3.803 1 75.81 94 ASP A O 1
ATOM 750 N N . LYS A 1 95 ? -6.566 8.156 2.215 1 74.25 95 LYS A N 1
ATOM 751 C CA . LYS A 1 95 ? -7.324 6.957 1.873 1 74.25 95 LYS A CA 1
ATOM 752 C C . LYS A 1 95 ? -6.402 5.848 1.375 1 74.25 95 LYS A C 1
ATOM 754 O O . LYS A 1 95 ? -6.617 4.672 1.671 1 74.25 95 LYS A O 1
ATOM 759 N N . TRP A 1 96 ? -5.445 6.195 0.636 1 78.75 96 TRP A N 1
ATOM 760 C CA . TRP A 1 96 ? -4.488 5.211 0.138 1 78.75 96 TRP A CA 1
ATOM 761 C C . TRP A 1 96 ? -3.746 4.543 1.289 1 78.75 96 TRP A C 1
ATOM 763 O O . TRP A 1 96 ? -3.637 3.314 1.336 1 78.75 96 TRP A O 1
ATOM 773 N N . LEU A 1 97 ? -3.24 5.402 2.137 1 78.75 97 LEU A N 1
ATOM 774 C CA . LEU A 1 97 ? -2.48 4.867 3.262 1 78.75 97 LEU A CA 1
ATOM 775 C C . LEU A 1 97 ? -3.346 3.939 4.109 1 78.75 97 LEU A C 1
ATOM 777 O O . LEU A 1 97 ? -2.871 2.906 4.586 1 78.75 97 LEU A O 1
ATOM 781 N N . ASP A 1 98 ? -4.559 4.285 4.277 1 76.94 98 ASP A N 1
ATOM 782 C CA . ASP A 1 98 ? -5.492 3.441 5.016 1 76.94 98 ASP A CA 1
ATOM 783 C C . ASP A 1 98 ? -5.664 2.084 4.336 1 76.94 98 ASP A C 1
ATOM 785 O O . ASP A 1 98 ? -5.75 1.054 5.008 1 76.94 98 ASP A O 1
ATOM 789 N N . ASN A 1 99 ? -5.766 2.178 3.07 1 75 99 ASN A N 1
ATOM 790 C CA . ASN A 1 99 ? -5.918 0.945 2.307 1 75 99 ASN A CA 1
ATOM 791 C C . ASN A 1 99 ? -4.684 0.057 2.422 1 75 99 ASN A C 1
ATOM 793 O O . ASN A 1 99 ? -4.797 -1.169 2.469 1 75 99 ASN A O 1
ATOM 797 N N . VAL A 1 100 ? -3.598 0.682 2.428 1 76.25 100 VAL A N 1
ATOM 798 C CA . VAL A 1 100 ? -2.34 -0.057 2.486 1 76.25 100 VAL A CA 1
ATOM 799 C C . VAL A 1 100 ? -2.18 -0.698 3.863 1 76.25 100 VAL A C 1
ATOM 801 O O . VAL A 1 100 ? -1.81 -1.869 3.969 1 76.25 100 VAL A O 1
ATOM 804 N N . LEU A 1 101 ? -2.473 0.037 4.852 1 73.19 101 LEU A N 1
ATOM 805 C CA . LEU A 1 101 ? -2.17 -0.412 6.207 1 73.19 101 LEU A CA 1
ATOM 806 C C . LEU A 1 101 ? -3.352 -1.166 6.809 1 73.19 101 LEU A C 1
ATOM 808 O O . LEU A 1 101 ? -3.197 -1.882 7.801 1 73.19 101 LEU A O 1
ATOM 812 N N . CYS A 1 102 ? -4.387 -1.308 6.105 1 61.72 102 CYS A N 1
ATOM 813 C CA . CYS A 1 102 ? -5.598 -1.968 6.586 1 61.72 102 CYS A CA 1
ATOM 814 C C . CYS A 1 102 ? -5.789 -1.731 8.078 1 61.72 102 CYS A C 1
ATOM 816 O O . CYS A 1 102 ? -5.824 -0.586 8.531 1 61.72 102 CYS A O 1
ATOM 818 N N . GLU A 1 103 ? -5.75 -2.889 8.922 1 56.22 103 GLU A N 1
ATOM 819 C CA . GLU A 1 103 ? -5.957 -2.883 10.367 1 56.22 103 GLU A CA 1
ATOM 820 C C . GLU A 1 103 ? -4.711 -2.393 11.102 1 56.22 103 GLU A C 1
ATOM 822 O O . GLU A 1 103 ? -4.797 -1.946 12.25 1 56.22 103 GLU A O 1
ATOM 827 N N . GLY A 1 104 ? -3.602 -2.6 10.562 1 54.66 104 GLY A N 1
ATOM 828 C CA . GLY A 1 104 ? -2.35 -2.271 11.227 1 54.66 104 GLY A CA 1
ATOM 829 C C . GLY A 1 104 ? -2.158 -0.782 11.438 1 54.66 104 GLY A C 1
ATOM 830 O O . GLY A 1 104 ? -1.088 -0.343 11.859 1 54.66 104 GLY A O 1
ATOM 831 N N . ALA A 1 105 ? -3.285 -0.126 11.227 1 60.28 105 ALA A N 1
ATOM 832 C CA . ALA A 1 105 ? -3.451 1.324 11.164 1 60.28 105 ALA A CA 1
ATOM 833 C C . ALA A 1 105 ? -3.162 1.964 12.523 1 60.28 105 ALA A C 1
ATOM 835 O O . ALA A 1 105 ? -2.953 3.176 12.609 1 60.28 105 ALA A O 1
ATOM 836 N N . SER A 1 106 ? -2.811 1.084 13.398 1 67.75 106 SER A N 1
ATOM 837 C CA . SER A 1 106 ? -2.658 1.747 14.688 1 67.75 106 SER A CA 1
ATOM 838 C C . SER A 1 106 ? -1.286 2.402 14.82 1 67.75 106 SER A C 1
ATOM 840 O O . SER A 1 106 ? -1.146 3.445 15.461 1 67.75 106 SER A O 1
ATOM 842 N N . ALA A 1 107 ? -0.322 1.802 14.117 1 71.88 107 ALA A N 1
ATOM 843 C CA . ALA A 1 107 ? 1.039 2.32 14.227 1 71.88 107 ALA A CA 1
ATOM 844 C C . ALA A 1 107 ? 1.152 3.703 13.594 1 71.88 107 ALA A C 1
ATOM 846 O O . ALA A 1 107 ? 1.995 4.512 14 1 71.88 107 ALA A O 1
ATOM 847 N N . PHE A 1 108 ? 0.212 4 12.711 1 78.56 108 PHE A N 1
ATOM 848 C CA . PHE A 1 108 ? 0.298 5.27 12.008 1 78.56 108 PHE A CA 1
ATOM 849 C C . PHE A 1 108 ? -0.886 6.164 12.352 1 78.56 108 PHE A C 1
ATOM 851 O O . PHE A 1 108 ? -1.288 7.012 11.547 1 78.56 108 PHE A O 1
ATOM 858 N N . SER A 1 109 ? -1.386 5.941 13.484 1 82.25 109 SER A N 1
ATOM 859 C CA . SER A 1 109 ? -2.561 6.707 13.891 1 82.25 109 SER A CA 1
ATOM 860 C C . SER A 1 109 ? -2.252 8.195 13.969 1 82.25 109 SER A C 1
ATOM 862 O O . SER A 1 109 ? -3.133 9.031 13.75 1 82.25 109 SER A O 1
ATOM 864 N N . TYR A 1 110 ? -0.973 8.516 14.156 1 84.75 110 TYR A N 1
ATOM 865 C CA . TYR A 1 110 ? -0.58 9.898 14.391 1 84.75 110 TYR A CA 1
ATOM 866 C C . TYR A 1 110 ? -0.52 10.68 13.078 1 84.75 110 TYR A C 1
ATOM 868 O O . TYR A 1 110 ? -0.393 11.906 13.086 1 84.75 110 TYR A O 1
ATOM 876 N N . ILE A 1 111 ? -0.618 9.984 11.945 1 87.62 111 ILE A N 1
ATOM 877 C CA . ILE A 1 111 ? -0.615 10.703 10.68 1 87.62 111 ILE A CA 1
ATOM 878 C C . ILE A 1 111 ? -1.997 10.617 10.031 1 87.62 111 ILE A C 1
ATOM 880 O O . ILE A 1 111 ? -2.16 10.938 8.852 1 87.62 111 ILE A O 1
ATOM 884 N N . LYS A 1 112 ? -2.941 10.164 10.766 1 84.06 112 LYS A N 1
ATOM 885 C CA . LYS A 1 112 ? -4.289 9.992 10.234 1 84.06 112 LYS A CA 1
ATOM 886 C C . LYS A 1 112 ? -5.18 11.18 10.594 1 84.06 112 LYS A C 1
ATOM 888 O O . LYS A 1 112 ? -4.824 11.984 11.461 1 84.06 112 LYS A O 1
ATOM 893 N N . GLU A 1 113 ? -6.266 11.172 9.898 1 81.81 113 GLU A N 1
ATOM 894 C CA . GLU A 1 113 ? -7.262 12.203 10.18 1 81.81 113 GLU A CA 1
ATOM 895 C C . GLU A 1 113 ? -7.668 12.188 11.656 1 81.81 113 GLU A C 1
ATOM 897 O O . GLU A 1 113 ? -7.859 11.117 12.242 1 81.81 113 GLU A O 1
ATOM 902 N N . GLY A 1 114 ? -7.773 13.391 12.195 1 81.25 114 GLY A N 1
ATOM 903 C CA . GLY A 1 114 ? -8.195 13.5 13.586 1 81.25 114 GLY A CA 1
ATOM 904 C C . GLY A 1 114 ? -7.039 13.57 14.562 1 81.25 114 GLY A C 1
ATOM 905 O O . GLY A 1 114 ? -7.223 13.93 15.727 1 81.25 114 GLY A O 1
ATOM 906 N N . SER A 1 115 ? -5.879 13.188 14.133 1 88 115 SER A N 1
ATOM 907 C CA . SER A 1 115 ? -4.703 13.297 14.984 1 88 115 SER A CA 1
ATOM 908 C C . SER A 1 115 ? -4.242 14.742 15.117 1 88 115 SER A C 1
ATOM 910 O O . SER A 1 115 ? -4.648 15.602 14.328 1 88 115 SER A O 1
ATOM 912 N N . MET A 1 116 ? -3.457 15.008 16.109 1 88.94 116 MET A N 1
ATOM 913 C CA . MET A 1 116 ? -2.852 16.328 16.297 1 88.94 116 MET A CA 1
ATOM 914 C C . MET A 1 116 ? -1.545 16.438 15.523 1 88.94 116 MET A C 1
ATOM 916 O O . MET A 1 116 ? -0.813 15.453 15.375 1 88.94 116 MET A O 1
ATOM 920 N N . PRO A 1 117 ? -1.298 17.609 15.023 1 93.38 117 PRO A N 1
ATOM 921 C CA . PRO A 1 117 ? 0.015 17.781 14.391 1 93.38 117 PRO A CA 1
ATOM 922 C C . PRO A 1 117 ? 1.169 17.484 15.344 1 93.38 117 PRO A C 1
ATOM 924 O O . PRO A 1 117 ? 1.034 17.656 16.562 1 93.38 117 PRO A O 1
ATOM 927 N N . LEU A 1 118 ? 2.277 17.031 14.805 1 92.75 118 LEU A N 1
ATOM 928 C CA . LEU A 1 118 ? 3.43 16.641 15.609 1 92.75 118 LEU A CA 1
ATOM 929 C C . LEU A 1 118 ? 4.699 17.312 15.109 1 92.75 118 LEU A C 1
ATOM 931 O O . LEU A 1 118 ? 4.91 17.438 13.898 1 92.75 118 LEU A O 1
ATOM 935 N N . LEU A 1 119 ? 5.461 17.797 16.047 1 93.88 119 LEU A N 1
ATOM 936 C CA . LEU A 1 119 ? 6.812 18.266 15.758 1 93.88 119 LEU A CA 1
ATOM 937 C C . LEU A 1 119 ? 7.852 17.266 16.25 1 93.88 119 LEU A C 1
ATOM 939 O O . LEU A 1 119 ? 7.848 16.891 17.422 1 93.88 119 LEU A O 1
ATOM 943 N N . LEU A 1 120 ? 8.664 16.781 15.406 1 94.25 120 LEU A N 1
ATOM 944 C CA . LEU A 1 120 ? 9.766 15.898 15.766 1 94.25 120 LEU A CA 1
ATOM 945 C C . LEU A 1 120 ? 11.109 16.594 15.578 1 94.25 120 LEU A C 1
ATOM 947 O O . LEU A 1 120 ? 11.336 17.25 14.555 1 94.25 120 LEU A O 1
ATOM 951 N N . PHE A 1 121 ? 11.969 16.516 16.547 1 93.56 121 PHE A N 1
ATOM 952 C CA . PH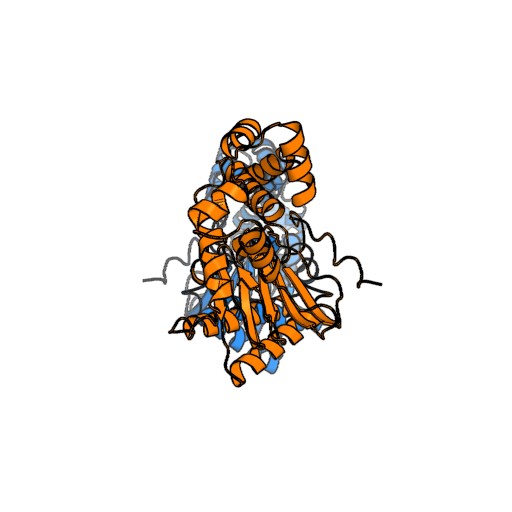E A 1 121 ? 13.273 17.172 16.562 1 93.56 121 PHE A CA 1
ATOM 953 C C . PHE A 1 121 ? 14.398 16.141 16.5 1 93.56 121 PHE A C 1
ATOM 955 O O . PHE A 1 121 ? 14.984 15.797 17.531 1 93.56 121 PHE A O 1
ATOM 962 N N . PRO A 1 122 ? 14.688 15.703 15.336 1 94.88 122 PRO A N 1
ATOM 963 C CA . PRO A 1 122 ? 15.75 14.703 15.211 1 94.88 122 PRO A CA 1
ATOM 964 C C . PRO A 1 122 ? 17.125 15.25 15.617 1 94.88 122 PRO A C 1
ATOM 966 O O . PRO A 1 122 ? 17.406 16.438 15.422 1 94.88 122 PRO A O 1
ATOM 969 N N . ASP A 1 123 ? 17.953 14.406 16.172 1 93.56 123 ASP A N 1
ATOM 970 C CA . ASP A 1 123 ? 19.344 14.781 16.406 1 93.56 123 ASP A CA 1
ATOM 971 C C . ASP A 1 123 ? 20.156 14.742 15.117 1 93.56 123 ASP A C 1
ATOM 973 O O . ASP A 1 123 ? 19.594 14.555 14.031 1 93.56 123 ASP A O 1
ATOM 977 N N . VAL A 1 124 ? 21.406 14.938 15.227 1 95.44 124 VAL A N 1
ATOM 978 C CA . VAL A 1 124 ? 22.266 15.102 14.055 1 95.44 124 VAL A CA 1
ATOM 979 C C . VAL A 1 124 ? 22.219 13.844 13.195 1 95.44 124 VAL A C 1
ATOM 981 O O . VAL A 1 124 ? 22.047 13.914 11.977 1 95.44 124 VAL A O 1
ATOM 984 N N . GLU A 1 125 ? 22.375 12.703 13.852 1 95.06 125 GLU A N 1
ATOM 985 C CA . GLU A 1 125 ? 22.391 11.438 13.125 1 95.06 125 GLU A CA 1
ATOM 986 C C . GLU A 1 125 ? 21.016 11.141 12.516 1 95.06 125 GLU A C 1
ATOM 988 O O . GLU A 1 125 ? 20.938 10.688 11.367 1 95.06 125 GLU A O 1
ATOM 993 N N . GLN A 1 126 ? 20 11.367 13.234 1 95.19 126 GLN A N 1
ATOM 994 C CA . GLN A 1 126 ? 18.641 11.156 12.766 1 95.19 126 GLN A CA 1
ATOM 995 C C . GLN A 1 126 ? 18.328 12.062 11.578 1 95.19 126 GLN A C 1
ATOM 997 O O . GLN A 1 126 ? 17.688 11.633 10.617 1 95.19 126 GLN A O 1
ATOM 1002 N N . LYS A 1 127 ? 18.797 13.266 11.68 1 96.88 127 LYS A N 1
ATOM 1003 C CA . LYS A 1 127 ? 18.609 14.211 10.586 1 96.88 127 LYS A CA 1
ATOM 1004 C C . LYS A 1 127 ? 19.281 13.719 9.305 1 96.88 127 LYS A C 1
ATOM 1006 O O . LYS A 1 127 ? 18.688 13.805 8.227 1 96.88 127 LYS A O 1
ATOM 1011 N N . ARG A 1 128 ? 20.453 13.258 9.461 1 96.75 128 ARG A N 1
ATOM 1012 C CA . ARG A 1 128 ? 21.188 12.734 8.312 1 96.75 128 ARG A CA 1
ATOM 1013 C C . ARG A 1 128 ? 20.438 11.57 7.672 1 96.75 128 ARG A C 1
ATOM 1015 O O . ARG A 1 128 ? 20.359 11.469 6.445 1 96.75 128 ARG A O 1
ATOM 1022 N N . GLU A 1 129 ? 19.938 10.703 8.508 1 96.44 129 GLU A N 1
ATOM 1023 C CA . GLU A 1 129 ? 19.203 9.547 8.016 1 96.44 129 GLU A CA 1
ATOM 1024 C C . GLU A 1 129 ? 17.922 9.961 7.316 1 96.44 129 GLU A C 1
ATOM 1026 O O . GLU A 1 129 ? 17.562 9.414 6.27 1 96.44 129 GLU A O 1
ATOM 1031 N N . LEU A 1 130 ? 17.219 10.906 7.883 1 97.38 130 LEU A N 1
ATOM 1032 C CA . LEU A 1 130 ? 16 11.414 7.273 1 97.38 130 LEU A CA 1
ATOM 1033 C C . LEU A 1 130 ? 16.281 12.008 5.898 1 97.38 130 LEU A C 1
ATOM 1035 O O . LEU A 1 130 ? 15.578 11.719 4.934 1 97.38 130 LEU A O 1
ATOM 1039 N N . ILE A 1 131 ? 17.328 12.789 5.848 1 97.62 131 ILE A N 1
ATOM 1040 C CA . ILE A 1 131 ? 17.688 13.414 4.582 1 97.62 131 ILE A CA 1
ATOM 1041 C C . ILE A 1 131 ? 18 12.336 3.545 1 97.62 131 ILE A C 1
ATOM 1043 O O . ILE A 1 131 ? 17.578 12.43 2.393 1 97.62 131 ILE A O 1
ATOM 1047 N N . ARG A 1 132 ? 18.75 11.359 3.984 1 97.5 132 ARG A N 1
ATOM 1048 C CA . ARG A 1 132 ? 19.078 10.258 3.084 1 97.5 132 ARG A CA 1
ATOM 1049 C C . ARG A 1 132 ? 17.797 9.586 2.559 1 97.5 132 ARG A C 1
ATOM 1051 O O . ARG A 1 132 ? 17.688 9.32 1.36 1 97.5 132 ARG A O 1
ATOM 1058 N N . HIS A 1 133 ? 16.844 9.297 3.41 1 96.88 133 HIS A N 1
ATOM 1059 C CA . HIS A 1 133 ? 15.594 8.648 3.02 1 96.88 133 HIS A CA 1
ATOM 1060 C C . HIS A 1 133 ? 14.766 9.555 2.113 1 96.88 133 HIS A C 1
ATOM 1062 O O . HIS A 1 133 ? 14.164 9.086 1.146 1 96.88 133 HIS A O 1
ATOM 1068 N N . PHE A 1 134 ? 14.711 10.812 2.43 1 97.19 134 PHE A N 1
ATOM 1069 C CA . PHE A 1 134 ? 13.984 11.75 1.584 1 97.19 134 PHE A CA 1
ATOM 1070 C C . PHE A 1 134 ? 14.594 11.805 0.188 1 97.19 134 PHE A C 1
ATOM 1072 O O . PHE A 1 134 ? 13.867 11.773 -0.811 1 97.19 134 PHE A O 1
ATOM 1079 N N . ASP A 1 135 ? 15.93 11.914 0.16 1 97.19 135 ASP A N 1
ATOM 1080 C CA . ASP A 1 135 ? 16.625 11.977 -1.123 1 97.19 135 ASP A CA 1
ATOM 1081 C C . ASP A 1 135 ? 16.391 10.711 -1.939 1 97.19 135 ASP A C 1
ATOM 1083 O O . ASP A 1 135 ? 16.188 10.773 -3.154 1 97.19 135 ASP A O 1
ATOM 1087 N N . GLU A 1 136 ? 16.453 9.617 -1.284 1 95.56 136 GLU A N 1
ATOM 1088 C CA . GLU A 1 136 ? 16.203 8.352 -1.965 1 95.56 136 GLU A CA 1
ATOM 1089 C C . GLU A 1 136 ? 14.797 8.312 -2.557 1 95.56 136 GLU A C 1
ATOM 1091 O O . GLU A 1 136 ? 14.617 7.957 -3.723 1 95.56 136 GLU A O 1
ATOM 1096 N N . LEU A 1 137 ? 13.805 8.648 -1.774 1 95.12 137 LEU A N 1
ATOM 1097 C CA . LEU A 1 137 ? 12.43 8.641 -2.254 1 95.12 137 LEU A CA 1
ATOM 1098 C C . LEU A 1 137 ? 12.25 9.617 -3.408 1 95.12 137 LEU A C 1
ATOM 1100 O O . LEU A 1 137 ? 11.562 9.312 -4.387 1 95.12 137 LEU A O 1
ATOM 1104 N N . LEU A 1 138 ? 12.883 10.75 -3.268 1 94.88 138 LEU A N 1
ATOM 1105 C CA . LEU A 1 138 ? 12.812 11.766 -4.309 1 94.88 138 LEU A CA 1
ATOM 1106 C C . LEU A 1 138 ? 13.305 11.219 -5.641 1 94.88 138 LEU A C 1
ATOM 1108 O O . LEU A 1 138 ? 12.773 11.57 -6.699 1 94.88 138 LEU A O 1
ATOM 1112 N N . SER A 1 139 ? 14.281 10.383 -5.617 1 93.56 139 SER A N 1
ATOM 1113 C CA . SER A 1 139 ? 14.883 9.836 -6.828 1 93.56 139 SER A CA 1
ATOM 1114 C C . SER A 1 139 ? 13.914 8.93 -7.574 1 93.56 139 SER A C 1
ATOM 1116 O O . SER A 1 139 ? 14.117 8.625 -8.75 1 93.56 139 SER A O 1
ATOM 1118 N N . PHE A 1 140 ? 12.812 8.523 -6.922 1 87.31 140 PHE A N 1
ATOM 1119 C CA . PHE A 1 140 ? 11.875 7.598 -7.539 1 87.31 140 PHE A CA 1
ATOM 1120 C C . PHE A 1 140 ? 10.586 8.312 -7.941 1 87.31 140 PHE A C 1
ATOM 1122 O O . PHE A 1 140 ? 9.602 7.676 -8.297 1 87.31 140 PHE A O 1
ATOM 1129 N N . MET A 1 141 ? 10.484 9.586 -7.855 1 85.12 141 MET A N 1
ATOM 1130 C CA . MET A 1 141 ? 9.234 10.312 -8.039 1 85.12 141 MET A CA 1
ATOM 1131 C C . MET A 1 141 ? 8.758 10.211 -9.484 1 85.12 141 MET A C 1
ATOM 1133 O O . MET A 1 141 ? 7.574 10.422 -9.773 1 85.12 141 MET A O 1
ATOM 1137 N N . ASP A 1 142 ? 9.633 9.781 -10.383 1 80.81 142 ASP A N 1
ATOM 1138 C CA . ASP A 1 142 ? 9.203 9.523 -11.758 1 80.81 142 ASP A CA 1
ATOM 1139 C C . ASP A 1 142 ? 8.508 8.172 -11.867 1 80.81 142 ASP A C 1
ATOM 1141 O O . ASP A 1 142 ? 7.805 7.91 -12.844 1 80.81 142 ASP A O 1
ATOM 1145 N N . ASN A 1 143 ? 8.766 7.25 -10.922 1 78.06 143 ASN A N 1
ATOM 1146 C CA . ASN A 1 143 ? 8.141 5.93 -10.836 1 78.06 143 ASN A CA 1
ATOM 1147 C C . ASN A 1 143 ? 7.672 5.621 -9.422 1 78.06 143 ASN A C 1
ATOM 1149 O O . ASN A 1 143 ? 8.203 4.719 -8.766 1 78.06 143 ASN A O 1
ATOM 1153 N N . ARG A 1 144 ? 6.578 6.211 -8.984 1 76.56 144 ARG A N 1
ATOM 1154 C CA . ARG A 1 144 ? 6.16 6.266 -7.586 1 76.56 144 ARG A CA 1
ATOM 1155 C C . ARG A 1 144 ? 5.598 4.926 -7.133 1 76.56 144 ARG A C 1
ATOM 1157 O O . ARG A 1 144 ? 5.508 4.66 -5.93 1 76.56 144 ARG A O 1
ATOM 1164 N N . THR A 1 145 ? 5.309 4.102 -8.117 1 74.56 145 THR A N 1
ATOM 1165 C CA . THR A 1 145 ? 4.652 2.873 -7.684 1 74.56 145 THR A CA 1
ATOM 1166 C C . THR A 1 145 ? 5.516 1.657 -8.016 1 74.56 145 THR A C 1
ATOM 1168 O O . THR A 1 145 ? 5.004 0.539 -8.117 1 74.56 145 THR A O 1
ATOM 1171 N N . SER A 1 146 ? 6.82 1.882 -8.188 1 80.19 146 SER A N 1
ATOM 1172 C CA . SER A 1 146 ? 7.75 0.764 -8.32 1 80.19 146 SER A CA 1
ATOM 1173 C C . SER A 1 146 ? 8.047 0.128 -6.965 1 80.19 146 SER A C 1
ATOM 1175 O O . SER A 1 146 ? 7.867 0.761 -5.922 1 80.19 146 SER A O 1
ATOM 1177 N N . PRO A 1 147 ? 8.469 -1.101 -6.926 1 80.19 147 PRO A N 1
ATOM 1178 C CA . PRO A 1 147 ? 8.836 -1.722 -5.652 1 80.19 147 PRO A CA 1
ATOM 1179 C C . PRO A 1 147 ? 9.898 -0.927 -4.891 1 80.19 147 PRO A C 1
ATOM 1181 O O . PRO A 1 147 ? 9.805 -0.77 -3.672 1 80.19 147 PRO A O 1
ATOM 1184 N N . ASP A 1 148 ? 10.883 -0.425 -5.645 1 86.88 148 ASP A N 1
ATOM 1185 C CA . ASP A 1 148 ? 11.953 0.332 -5.008 1 86.88 148 ASP A CA 1
ATOM 1186 C C . ASP A 1 148 ? 11.422 1.621 -4.383 1 86.88 148 ASP A C 1
ATOM 1188 O O . ASP A 1 148 ? 11.867 2.023 -3.305 1 86.88 148 ASP A O 1
ATOM 1192 N N . SER A 1 149 ? 10.531 2.244 -5.102 1 89.12 149 SER A N 1
ATOM 1193 C CA . SER A 1 149 ? 9.898 3.443 -4.559 1 89.12 149 SER A CA 1
ATOM 1194 C C . SER A 1 149 ? 9.141 3.135 -3.273 1 89.12 149 SER A C 1
ATOM 1196 O O . SER A 1 149 ? 9.18 3.912 -2.318 1 89.12 149 SER A O 1
ATOM 1198 N N . MET A 1 150 ? 8.5 2.016 -3.268 1 87.75 150 MET A N 1
ATOM 1199 C CA . MET A 1 150 ? 7.734 1.613 -2.094 1 87.75 150 MET A CA 1
ATOM 1200 C C . MET A 1 150 ? 8.656 1.289 -0.924 1 87.75 150 MET A C 1
ATOM 1202 O O . MET A 1 150 ? 8.352 1.614 0.224 1 87.75 150 MET A O 1
ATOM 1206 N N . VAL A 1 151 ? 9.734 0.678 -1.225 1 90.88 151 VAL A N 1
ATOM 1207 C CA . VAL A 1 151 ? 10.727 0.421 -0.189 1 90.88 151 VAL A CA 1
ATOM 1208 C C . VAL A 1 151 ? 11.211 1.742 0.406 1 90.88 151 VAL A C 1
ATOM 1210 O O . VAL A 1 151 ? 11.25 1.899 1.629 1 90.88 151 VAL A O 1
ATOM 1213 N N . ALA A 1 152 ? 11.555 2.625 -0.524 1 93.25 152 ALA A N 1
ATOM 1214 C CA . ALA A 1 152 ? 12.031 3.93 -0.073 1 93.25 152 ALA A CA 1
ATOM 1215 C C . ALA A 1 152 ? 10.969 4.641 0.768 1 93.25 152 ALA A C 1
ATOM 1217 O O . ALA A 1 152 ? 11.281 5.203 1.819 1 93.25 152 ALA A O 1
ATOM 1218 N N . PHE A 1 153 ? 9.758 4.574 0.316 1 92.69 153 PHE A N 1
ATOM 1219 C CA . PHE A 1 153 ? 8.648 5.219 0.998 1 92.69 153 PHE A CA 1
ATOM 1220 C C . PHE A 1 153 ? 8.469 4.652 2.402 1 92.69 153 PHE A C 1
ATOM 1222 O O . PHE A 1 153 ? 8.43 5.406 3.379 1 92.69 153 PHE A O 1
ATOM 1229 N N . PHE A 1 154 ? 8.391 3.436 2.529 1 90.25 154 PHE A N 1
ATOM 1230 C CA . PHE A 1 154 ? 8.109 2.824 3.822 1 90.25 154 PHE A CA 1
ATOM 1231 C C . PHE A 1 154 ? 9.344 2.861 4.719 1 90.25 154 PHE A C 1
ATOM 1233 O O . PHE A 1 154 ? 9.227 2.871 5.945 1 90.25 154 PHE A O 1
ATOM 1240 N N . SER A 1 155 ? 10.531 2.816 4.148 1 93.94 155 SER A N 1
ATOM 1241 C CA . SER A 1 155 ? 11.734 3.027 4.949 1 93.94 155 SER A CA 1
ATOM 1242 C C . SER A 1 155 ? 11.719 4.395 5.625 1 93.94 155 SER A C 1
ATOM 1244 O O . SER A 1 155 ? 12.078 4.516 6.797 1 93.94 155 SER A O 1
ATOM 1246 N N . LEU A 1 156 ? 11.328 5.379 4.828 1 95.69 156 LEU A N 1
ATOM 1247 C CA . LEU A 1 156 ? 11.188 6.719 5.391 1 95.69 156 LEU A CA 1
ATOM 1248 C C . LEU A 1 156 ? 10.172 6.727 6.523 1 95.69 156 LEU A C 1
ATOM 1250 O O . LEU A 1 156 ? 10.438 7.262 7.602 1 95.69 156 LEU A O 1
ATOM 1254 N N . LEU A 1 157 ? 9.031 6.117 6.305 1 91.94 157 LEU A N 1
ATOM 1255 C CA . LEU A 1 157 ? 7.996 6.074 7.332 1 91.94 157 LEU A CA 1
ATOM 1256 C C . LEU A 1 157 ? 8.477 5.324 8.562 1 91.94 157 LEU A C 1
ATOM 1258 O O . LEU A 1 157 ? 8.125 5.68 9.695 1 91.94 157 LEU A O 1
ATOM 1262 N N . SER A 1 158 ? 9.203 4.266 8.352 1 91.25 158 SER A N 1
ATOM 1263 C CA . SER A 1 158 ? 9.766 3.508 9.461 1 91.25 158 SER A CA 1
ATOM 1264 C C . SER A 1 158 ? 10.703 4.375 10.305 1 91.25 158 SER A C 1
ATOM 1266 O O . SER A 1 158 ? 10.664 4.324 11.531 1 91.25 158 SER A O 1
ATOM 1268 N N . ASP A 1 159 ? 11.516 5.109 9.625 1 94.06 159 ASP A N 1
ATOM 1269 C CA . ASP A 1 159 ? 12.43 6.008 10.32 1 94.06 159 ASP A CA 1
ATOM 1270 C C . ASP A 1 159 ? 11.664 7.059 11.117 1 94.06 159 ASP A C 1
ATOM 1272 O O . ASP A 1 159 ? 11.992 7.32 12.281 1 94.06 159 ASP A O 1
ATOM 1276 N N . ILE A 1 160 ? 10.656 7.605 10.539 1 93.88 160 ILE A N 1
ATOM 1277 C CA . ILE A 1 160 ? 9.836 8.617 11.195 1 93.88 160 ILE A CA 1
ATOM 1278 C C . ILE A 1 160 ? 9.117 8.008 12.391 1 93.88 160 ILE A C 1
ATOM 1280 O O . ILE A 1 160 ? 9.031 8.625 13.453 1 93.88 160 ILE A O 1
ATOM 1284 N N . HIS A 1 161 ? 8.625 6.863 12.18 1 89.94 161 HIS A N 1
ATOM 1285 C CA . HIS A 1 161 ? 7.98 6.164 13.289 1 89.94 161 HIS A CA 1
ATOM 1286 C C . HIS A 1 161 ? 8.953 5.941 14.438 1 89.94 161 HIS A C 1
ATOM 1288 O O . HIS A 1 161 ? 8.594 6.117 15.609 1 89.94 161 HIS A O 1
ATOM 1294 N N . SER A 1 162 ? 10.094 5.504 14.133 1 90.88 162 SER A N 1
ATOM 1295 C CA . SER A 1 162 ? 11.133 5.309 15.141 1 90.88 162 SER A CA 1
ATOM 1296 C C . SER A 1 162 ? 11.438 6.605 15.875 1 90.88 162 SER A C 1
ATOM 1298 O O . SER A 1 162 ? 11.602 6.613 17.094 1 90.88 162 SER A O 1
ATOM 1300 N N . LEU A 1 163 ? 11.57 7.691 15.117 1 92.12 163 LEU A N 1
ATOM 1301 C CA . LEU A 1 163 ? 11.805 9.008 15.703 1 92.12 163 LEU A CA 1
ATOM 1302 C C . LEU A 1 163 ? 10.68 9.398 16.656 1 92.12 163 LEU A C 1
ATOM 1304 O O . LEU A 1 163 ? 10.938 9.867 17.766 1 92.12 163 LEU A O 1
ATOM 1308 N N . LYS A 1 164 ? 9.453 9.164 16.203 1 90.12 164 LYS A N 1
ATOM 1309 C CA . LYS A 1 164 ? 8.281 9.484 17.016 1 90.12 164 LYS A CA 1
ATOM 1310 C C . LYS A 1 164 ? 8.281 8.688 18.312 1 90.12 164 LYS A C 1
ATOM 1312 O O . LYS A 1 164 ? 7.965 9.227 19.375 1 90.12 164 LYS A O 1
ATOM 1317 N N . MET A 1 165 ? 8.664 7.461 18.219 1 86.69 165 MET A N 1
ATOM 1318 C CA . MET A 1 165 ? 8.648 6.59 19.391 1 86.69 165 MET A CA 1
ATOM 1319 C C . MET A 1 165 ? 9.75 6.98 20.359 1 86.69 165 MET A C 1
ATOM 1321 O O . MET A 1 165 ? 9.609 6.793 21.578 1 86.69 165 MET A O 1
ATOM 1325 N N . LYS A 1 166 ? 10.758 7.465 19.906 1 85.56 166 LYS A N 1
ATOM 1326 C CA . LYS A 1 166 ? 11.883 7.852 20.75 1 85.56 166 LYS A CA 1
ATOM 1327 C C . LYS A 1 166 ? 11.664 9.234 21.359 1 85.56 166 LYS A C 1
ATOM 1329 O O . LYS A 1 166 ? 12.297 9.586 22.359 1 85.56 166 LYS A O 1
ATOM 1334 N N . THR A 1 167 ? 10.867 9.977 20.625 1 77.19 167 THR A N 1
ATOM 1335 C CA . THR A 1 167 ? 10.609 11.328 21.109 1 77.19 167 THR A CA 1
ATOM 1336 C C . THR A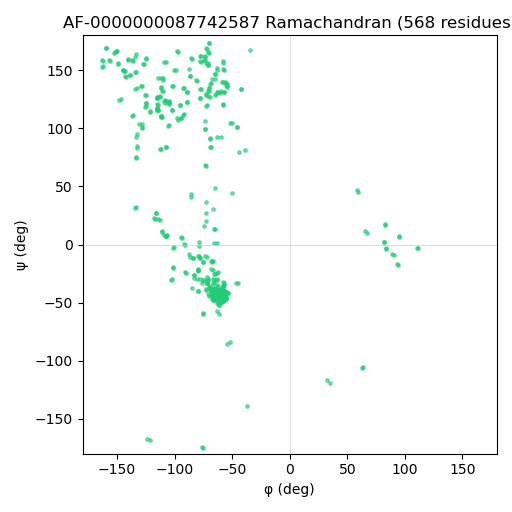 1 167 ? 9.773 11.289 22.375 1 77.19 167 THR A C 1
ATOM 1338 O O . THR A 1 167 ? 8.672 10.742 22.391 1 77.19 167 THR A O 1
ATOM 1341 N N . LYS A 1 168 ? 10.445 11.102 23.578 1 61.06 168 LYS A N 1
ATOM 1342 C CA . LYS A 1 168 ? 9.812 11.008 24.891 1 61.06 168 LYS A CA 1
ATOM 1343 C C . LYS A 1 168 ? 9.07 12.297 25.234 1 61.06 168 LYS A C 1
ATOM 1345 O O . LYS A 1 168 ? 7.996 12.258 25.844 1 61.06 168 LYS A O 1
ATOM 1350 N N . LYS A 1 169 ? 9.82 13.5 25.297 1 57.75 169 LYS A N 1
ATOM 1351 C CA . LYS A 1 169 ? 9.305 14.703 25.938 1 57.75 169 LYS A CA 1
ATOM 1352 C C . LYS A 1 169 ? 8.938 15.766 24.891 1 57.75 169 LYS A C 1
ATOM 1354 O O . LYS A 1 169 ? 9.664 15.953 23.906 1 57.75 169 LYS A O 1
ATOM 1359 N N . PRO A 1 170 ? 7.582 16.203 24.969 1 56.34 170 PRO A N 1
ATOM 1360 C CA . PRO A 1 170 ? 7.289 17.328 24.094 1 56.34 170 PRO A CA 1
ATOM 1361 C C . PRO A 1 170 ? 8.352 18.438 24.172 1 56.34 170 PRO A C 1
ATOM 1363 O O . PRO A 1 170 ? 8.781 18.797 25.281 1 56.34 170 PRO A O 1
ATOM 1366 N N . HIS A 1 171 ? 9.273 18.516 23.203 1 59.41 171 HIS A N 1
ATOM 1367 C CA . HIS A 1 171 ? 10.203 19.641 23.219 1 59.41 171 HIS A CA 1
ATOM 1368 C C . HIS A 1 171 ? 9.492 20.938 23.547 1 59.41 171 HIS A C 1
ATOM 1370 O O . HIS A 1 171 ? 8.32 21.125 23.188 1 59.41 171 HIS A O 1
ATOM 1376 N N . SER A 1 172 ? 10.062 21.703 24.438 1 60.88 172 SER A N 1
ATOM 1377 C CA . SER A 1 172 ? 9.555 23.047 24.734 1 60.88 172 SER A CA 1
ATOM 1378 C C . SER A 1 172 ? 9.359 23.859 23.453 1 60.88 172 SER A C 1
ATOM 1380 O O . SER A 1 172 ? 10.32 24.078 22.719 1 60.88 172 SER A O 1
ATOM 1382 N N . MET A 1 173 ? 8.141 24.031 23.016 1 72.75 173 MET A N 1
ATOM 1383 C CA . MET A 1 173 ? 7.777 24.844 21.859 1 72.75 173 MET A CA 1
ATOM 1384 C C . MET A 1 173 ? 8.25 26.281 22.047 1 72.75 173 MET A C 1
ATOM 1386 O O . MET A 1 173 ? 8.195 26.828 23.156 1 72.75 173 MET A O 1
ATOM 1390 N N . LYS A 1 174 ? 9.086 26.828 21.188 1 83.12 174 LYS A N 1
ATOM 1391 C CA . LYS A 1 174 ? 9.477 28.234 21.219 1 83.12 174 LYS A CA 1
ATOM 1392 C C . LYS A 1 174 ? 8.312 29.141 20.828 1 83.12 174 LYS A C 1
ATOM 1394 O O . LYS A 1 174 ? 8.039 29.344 19.641 1 83.12 174 LYS A O 1
ATOM 1399 N N . ILE A 1 175 ? 7.578 29.562 21.859 1 91.69 175 ILE A N 1
ATOM 1400 C CA . ILE A 1 175 ? 6.453 30.469 21.672 1 91.69 175 ILE A CA 1
ATOM 1401 C C . ILE A 1 175 ? 6.754 31.797 22.359 1 91.69 175 ILE A C 1
ATOM 1403 O O . ILE A 1 175 ? 6.938 31.844 23.578 1 91.69 175 ILE A O 1
ATOM 1407 N N . SER A 1 176 ? 6.855 32.812 21.625 1 92.62 176 SER A N 1
ATOM 1408 C CA . SER A 1 176 ? 7.09 34.156 22.188 1 92.62 176 SER A CA 1
ATOM 1409 C C . SER A 1 176 ? 5.852 34.688 22.891 1 92.62 176 SER A C 1
ATOM 1411 O O . SER A 1 176 ? 4.754 34.125 22.734 1 92.62 176 SER A O 1
ATOM 1413 N N . ALA A 1 177 ? 6.035 35.719 23.594 1 93.19 177 ALA A N 1
ATOM 1414 C CA . ALA A 1 177 ? 4.914 36.344 24.312 1 93.19 177 ALA A CA 1
ATOM 1415 C C . ALA A 1 177 ? 3.852 36.812 23.328 1 93.19 177 ALA A C 1
ATOM 1417 O O . ALA A 1 177 ? 2.652 36.688 23.578 1 93.19 177 ALA A O 1
ATOM 1418 N N . SER A 1 178 ? 4.324 37.375 22.297 1 94.62 178 SER A N 1
ATOM 1419 C CA . SER A 1 178 ? 3.395 37.875 21.281 1 94.62 178 SER A CA 1
ATOM 1420 C C . SER A 1 178 ? 2.656 36.75 20.594 1 94.62 178 SER A C 1
ATOM 1422 O O . SER A 1 178 ? 1.463 36.844 20.297 1 94.62 178 SER A O 1
ATOM 1424 N N . GLN A 1 179 ? 3.311 35.688 20.375 1 95.06 179 GLN A N 1
ATOM 1425 C CA . GLN A 1 179 ? 2.674 34.5 19.781 1 95.06 179 GLN A CA 1
ATOM 1426 C C . GLN A 1 179 ? 1.645 33.906 20.734 1 95.06 179 GLN A C 1
ATOM 1428 O O . GLN A 1 179 ? 0.592 33.438 20.312 1 95.06 179 GLN A O 1
ATOM 1433 N N . LYS A 1 180 ? 1.968 33.906 21.953 1 94.75 180 LYS A N 1
ATOM 1434 C CA . LYS A 1 180 ? 1.037 33.406 22.969 1 94.75 180 LYS A CA 1
ATOM 1435 C C . LYS A 1 180 ? -0.276 34.188 22.938 1 94.75 180 LYS A C 1
ATOM 1437 O O . LYS A 1 180 ? -1.354 33.594 23.047 1 94.75 180 LYS A O 1
ATOM 1442 N N . LYS A 1 181 ? -0.114 35.469 22.828 1 94.81 181 LYS A N 1
ATOM 1443 C CA . LYS A 1 181 ? -1.308 36.312 22.75 1 94.81 181 LYS A CA 1
ATOM 1444 C C . LYS A 1 181 ? -2.15 35.938 21.531 1 94.81 181 LYS A C 1
ATOM 1446 O O . LYS A 1 181 ? -3.379 35.875 21.625 1 94.81 181 LYS A O 1
ATOM 1451 N N . VAL A 1 182 ? -1.493 35.781 20.484 1 95.38 182 VAL A N 1
ATOM 1452 C CA . VAL A 1 182 ? -2.193 35.406 19.25 1 95.38 182 VAL A CA 1
ATOM 1453 C C . VAL A 1 182 ? -2.85 34.031 19.438 1 95.38 182 VAL A C 1
ATOM 1455 O O . VAL A 1 182 ? -3.98 33.812 18.984 1 95.38 182 VAL A O 1
ATOM 1458 N N . ASN A 1 183 ? -2.186 33.094 20.047 1 95.38 183 ASN A N 1
ATOM 1459 C CA . ASN A 1 183 ? -2.742 31.766 20.312 1 95.38 183 ASN A CA 1
ATOM 1460 C C . ASN A 1 183 ? -4.012 31.859 21.156 1 95.38 183 ASN A C 1
ATOM 1462 O O . ASN A 1 183 ? -4.957 31.094 20.938 1 95.38 183 ASN A O 1
ATOM 1466 N N . ASP A 1 184 ? -3.953 32.75 22.094 1 95 184 ASP A N 1
ATOM 1467 C CA . ASP A 1 184 ? -5.145 32.969 22.906 1 95 184 ASP A CA 1
ATOM 1468 C C . ASP A 1 184 ? -6.316 33.438 22.047 1 95 184 ASP A C 1
ATOM 1470 O O . ASP A 1 184 ? -7.457 33.031 22.25 1 95 184 ASP A O 1
ATOM 1474 N N . ILE A 1 185 ? -6.008 34.312 21.188 1 94.19 185 ILE A N 1
ATOM 1475 C CA . ILE A 1 185 ? -7.027 34.844 20.281 1 94.19 185 ILE A CA 1
ATOM 1476 C C . ILE A 1 185 ? -7.562 33.719 19.391 1 94.19 185 ILE A C 1
ATOM 1478 O O . ILE A 1 185 ? -8.773 33.562 19.234 1 94.19 185 ILE A O 1
ATOM 1482 N N . ILE A 1 186 ? -6.676 32.938 18.875 1 92.5 186 ILE A N 1
ATOM 1483 C CA . ILE A 1 186 ? -7.039 31.812 18 1 92.5 186 ILE A CA 1
ATOM 1484 C C . ILE A 1 186 ? -7.938 30.844 18.75 1 92.5 186 ILE A C 1
ATOM 1486 O O . ILE A 1 186 ? -8.945 30.375 18.203 1 92.5 186 ILE A O 1
ATOM 1490 N N . SER A 1 187 ? -7.57 30.516 19.875 1 92.19 187 SER A N 1
ATOM 1491 C CA . SER A 1 187 ? -8.352 29.609 20.703 1 92.19 187 SER A CA 1
ATOM 1492 C C . SER A 1 187 ? -9.773 30.125 20.922 1 92.19 187 SER A C 1
ATOM 1494 O O . SER A 1 187 ? -10.742 29.375 20.828 1 92.19 187 SER A O 1
ATOM 1496 N N . TYR A 1 188 ? -9.828 31.375 21.234 1 93.06 188 TYR A N 1
ATOM 1497 C CA . TYR A 1 188 ? -11.125 32 21.422 1 93.06 188 TYR A CA 1
ATOM 1498 C C . TYR A 1 188 ? -11.961 31.922 20.156 1 93.06 188 TYR A C 1
ATOM 1500 O O . TYR A 1 188 ? -13.148 31.609 20.203 1 93.06 188 TYR A O 1
ATOM 1508 N N . LEU A 1 189 ? -11.344 32.219 19.062 1 90.75 189 LEU A N 1
ATOM 1509 C CA . LEU A 1 189 ? -12.031 32.188 17.766 1 90.75 189 LEU A CA 1
ATOM 1510 C C . LEU A 1 189 ? -12.562 30.797 17.469 1 90.75 189 LEU A C 1
ATOM 1512 O O . LEU A 1 189 ? -13.688 30.656 16.984 1 90.75 189 LEU A O 1
ATOM 1516 N N . SER A 1 190 ? -11.75 29.812 17.719 1 87.62 190 SER A N 1
ATOM 1517 C CA . SER A 1 190 ? -12.141 28.422 17.469 1 87.62 190 SER A CA 1
ATOM 1518 C C . SER A 1 190 ? -13.406 28.062 18.219 1 87.62 190 SER A C 1
ATOM 1520 O O . SER A 1 190 ? -14.219 27.266 17.734 1 87.62 190 SER A O 1
ATOM 1522 N N . ASP A 1 191 ? -13.562 28.641 19.344 1 88.62 191 ASP A N 1
ATOM 1523 C CA . ASP A 1 191 ? -14.695 28.312 20.203 1 88.62 191 ASP A CA 1
ATOM 1524 C C . ASP A 1 191 ? -15.914 29.156 19.844 1 88.62 191 ASP A C 1
ATOM 1526 O O . ASP A 1 191 ? -17.031 28.859 20.281 1 88.62 191 ASP A O 1
ATOM 1530 N N . HIS A 1 192 ? -15.734 30.172 19 1 90.44 192 HIS A N 1
ATOM 1531 C CA . HIS A 1 192 ? -16.812 31.125 18.766 1 90.44 192 HIS A CA 1
ATOM 1532 C C . HIS A 1 192 ? -17 31.391 17.281 1 90.44 192 HIS A C 1
ATOM 1534 O O . HIS A 1 192 ? -17.312 32.531 16.875 1 90.44 192 HIS A O 1
ATOM 1540 N N . LEU A 1 193 ? -16.766 30.453 16.438 1 88 193 LEU A N 1
ATOM 1541 C CA . LEU A 1 193 ? -16.75 30.641 15 1 88 193 LEU A CA 1
ATOM 1542 C C . LEU A 1 193 ? -18.156 31 14.484 1 88 193 LEU A C 1
ATOM 1544 O O . LEU A 1 193 ? -18.281 31.609 13.414 1 88 193 LEU A O 1
ATOM 1548 N N . SER A 1 194 ? -19.125 30.625 15.164 1 87.06 194 SER A N 1
ATOM 1549 C CA . SER A 1 194 ? -20.5 30.844 14.727 1 87.06 194 SER A CA 1
ATOM 1550 C C . SER A 1 194 ? -20.984 32.25 15.117 1 87.06 194 SER A C 1
ATOM 1552 O O . SER A 1 194 ? -22.031 32.688 14.656 1 87.06 194 SER A O 1
ATOM 1554 N N . ASP A 1 195 ? -20.281 32.938 15.922 1 86.88 195 ASP A N 1
ATOM 1555 C CA . ASP A 1 195 ? -20.672 34.25 16.422 1 86.88 195 ASP A CA 1
ATOM 1556 C C . ASP A 1 195 ? -20.281 35.344 15.453 1 86.88 195 ASP A C 1
ATOM 1558 O O . ASP A 1 195 ? -19.547 35.094 14.492 1 86.88 195 ASP A O 1
ATOM 1562 N N . ASN A 1 196 ? -20.953 36.469 15.625 1 84.12 196 ASN A N 1
ATOM 1563 C CA . ASN A 1 196 ? -20.469 37.656 14.922 1 84.12 196 ASN A CA 1
ATOM 1564 C C . ASN A 1 196 ? -19.188 38.219 15.547 1 84.12 196 ASN A C 1
ATOM 1566 O O . ASN A 1 196 ? -19.219 38.844 16.609 1 84.12 196 ASN A O 1
ATOM 1570 N N . LEU A 1 197 ? -18.141 37.906 14.961 1 86.69 197 LEU A N 1
ATOM 1571 C CA . LEU A 1 197 ? -16.812 38.25 15.484 1 86.69 197 LEU A CA 1
ATOM 1572 C C . LEU A 1 197 ? -16.281 39.5 14.812 1 86.69 197 LEU A C 1
ATOM 1574 O O . LEU A 1 197 ? -16.031 39.5 13.609 1 86.69 197 LEU A O 1
ATOM 1578 N N . THR A 1 198 ? -16.234 40.625 15.562 1 86.62 198 THR A N 1
ATOM 1579 C CA . THR A 1 198 ? -15.617 41.844 15.055 1 86.62 198 THR A CA 1
ATOM 1580 C C . THR A 1 198 ? -14.297 42.125 15.773 1 86.62 198 THR A C 1
ATOM 1582 O O . THR A 1 198 ? -14.07 41.625 16.891 1 86.62 198 THR A O 1
ATOM 1585 N N . ILE A 1 199 ? -13.492 42.875 15.109 1 90 199 ILE A N 1
ATOM 1586 C CA . ILE A 1 199 ? -12.203 43.25 15.688 1 90 199 ILE A CA 1
ATOM 1587 C C . ILE A 1 199 ? -12.43 43.969 17.016 1 90 199 ILE A C 1
ATOM 1589 O O . ILE A 1 199 ? -11.703 43.75 17.984 1 90 199 ILE A O 1
ATOM 1593 N N . SER A 1 200 ? -13.445 44.844 17 1 91.56 200 SER A N 1
ATOM 1594 C CA . SER A 1 200 ? -13.75 45.625 18.203 1 91.56 200 SER A CA 1
ATOM 1595 C C . SER A 1 200 ? -14.148 44.719 19.359 1 91.56 200 SER A C 1
ATOM 1597 O O . SER A 1 200 ? -13.68 44.875 20.484 1 91.56 200 SER A O 1
ATOM 1599 N N . ASP A 1 201 ? -14.977 43.75 19.125 1 91.44 201 ASP A N 1
ATOM 1600 C CA . ASP A 1 201 ? -15.414 42.812 20.156 1 91.44 201 ASP A CA 1
ATOM 1601 C C . ASP A 1 201 ? -14.242 42 20.672 1 91.44 201 ASP A C 1
ATOM 1603 O O . ASP A 1 201 ? -14.125 41.781 21.875 1 91.44 201 ASP A O 1
ATOM 1607 N N . LEU A 1 202 ? -13.398 41.562 19.781 1 93 202 LEU A N 1
ATOM 1608 C CA . LEU A 1 202 ? -12.25 40.75 20.156 1 93 202 LEU A CA 1
ATOM 1609 C C . LEU A 1 202 ? -11.25 41.562 20.969 1 93 202 LEU A C 1
ATOM 1611 O O . LEU A 1 202 ? -10.672 41.062 21.938 1 93 202 LEU A O 1
ATOM 1615 N N . ALA A 1 203 ? -11.008 42.75 20.5 1 94.44 203 ALA A N 1
ATOM 1616 C CA . ALA A 1 203 ? -10.109 43.656 21.219 1 94.44 203 ALA A CA 1
ATOM 1617 C C . ALA A 1 203 ? -10.57 43.844 22.672 1 94.44 203 ALA A C 1
ATOM 1619 O O . ALA A 1 203 ? -9.758 43.812 23.594 1 94.44 203 ALA A O 1
ATOM 1620 N N . SER A 1 204 ? -11.883 44.062 22.828 1 94.19 204 SER A N 1
ATOM 1621 C CA . SER A 1 204 ? -12.445 44.219 24.156 1 94.19 204 SER A CA 1
ATOM 1622 C C . SER A 1 204 ? -12.266 42.969 25 1 94.19 204 SER A C 1
ATOM 1624 O O . SER A 1 204 ? -11.914 43.031 26.172 1 94.19 204 SER A O 1
ATOM 1626 N N . GLN A 1 205 ? -12.516 41.844 24.391 1 93.12 205 GLN A N 1
ATOM 1627 C CA . GLN A 1 205 ? -12.406 40.562 25.047 1 93.12 205 GLN A CA 1
ATOM 1628 C C . GLN A 1 205 ? -10.992 40.344 25.594 1 93.12 205 GLN A C 1
ATOM 1630 O O . GLN A 1 205 ? -10.82 39.719 26.641 1 93.12 205 GLN A O 1
ATOM 1635 N N . PHE A 1 206 ? -9.992 40.781 24.938 1 94.69 206 PHE A N 1
ATOM 1636 C CA . PHE A 1 206 ? -8.609 40.5 25.297 1 94.69 206 PHE A CA 1
ATOM 1637 C C . PHE A 1 206 ? -7.945 41.75 25.875 1 94.69 206 PHE A C 1
ATOM 1639 O O . PHE A 1 206 ? -6.723 41.781 26.047 1 94.69 206 PHE A O 1
ATOM 1646 N N . TYR A 1 207 ? -8.711 42.812 26.109 1 94.69 207 TYR A N 1
ATOM 1647 C CA . TYR A 1 207 ? -8.273 44.062 26.734 1 94.69 207 TYR A CA 1
ATOM 1648 C C . TYR A 1 207 ? -7.152 44.719 25.938 1 94.69 207 TYR A C 1
ATOM 1650 O O . TYR A 1 207 ? -6.137 45.125 26.5 1 94.69 207 TYR A O 1
ATOM 1658 N N . LEU A 1 208 ? -7.379 44.75 24.594 1 94.69 208 LEU A N 1
ATOM 1659 C CA . LEU A 1 208 ? -6.422 45.375 23.688 1 94.69 208 LEU A CA 1
ATOM 1660 C C . LEU A 1 208 ? -7.086 46.438 22.844 1 94.69 208 LEU A C 1
ATOM 1662 O O . LEU A 1 208 ? -8.312 46.469 22.734 1 94.69 208 LEU A O 1
ATOM 1666 N N . ASN A 1 209 ? -6.23 47.344 22.281 1 95.38 209 ASN A N 1
ATOM 1667 C CA . ASN A 1 209 ? -6.676 48.25 21.234 1 95.38 209 ASN A CA 1
ATOM 1668 C C . ASN A 1 209 ? -6.949 47.531 19.922 1 95.38 209 ASN A C 1
ATOM 1670 O O . ASN A 1 209 ? -6.199 46.625 19.547 1 95.38 209 ASN A O 1
ATOM 1674 N N . PRO A 1 210 ? -8.102 47.875 19.297 1 95.19 210 PRO A N 1
ATOM 1675 C CA . PRO A 1 210 ? -8.445 47.188 18.047 1 95.19 210 PRO A CA 1
ATOM 1676 C C . PRO A 1 210 ? -7.316 47.25 17.016 1 95.19 210 PRO A C 1
ATOM 1678 O O . PRO A 1 210 ? -7.039 46.25 16.344 1 95.19 210 PRO A O 1
ATOM 1681 N N . ASP A 1 211 ? -6.695 48.375 16.891 1 95.56 211 ASP A N 1
ATOM 1682 C CA . ASP A 1 211 ? -5.609 48.531 15.93 1 95.56 211 ASP A CA 1
ATOM 1683 C C . ASP A 1 211 ? -4.422 47.656 16.281 1 95.56 211 ASP A C 1
ATOM 1685 O O . ASP A 1 211 ? -3.805 47.031 15.414 1 95.56 211 ASP A O 1
ATOM 1689 N N . TYR A 1 212 ? -4.141 47.594 17.531 1 95.44 212 TYR A N 1
ATOM 1690 C CA . TYR A 1 212 ? -3.037 46.75 18 1 95.44 212 TYR A CA 1
ATOM 1691 C C . TYR A 1 212 ? -3.336 45.281 17.781 1 95.44 212 TYR A C 1
ATOM 1693 O O . TYR A 1 212 ? -2.471 44.531 17.344 1 95.44 212 TYR A O 1
ATOM 1701 N N . LEU A 1 213 ? -4.5 44.844 18.156 1 95.81 213 LEU A N 1
ATOM 1702 C CA . LEU A 1 213 ? -4.879 43.469 17.984 1 95.81 213 LEU A CA 1
ATOM 1703 C C . LEU A 1 213 ? -4.773 43.062 16.516 1 95.81 213 LEU A C 1
ATOM 1705 O O . LEU A 1 213 ? -4.234 42 16.203 1 95.81 213 LEU A O 1
ATOM 1709 N N . ALA A 1 214 ? -5.285 43.844 15.648 1 94.94 214 ALA A N 1
ATOM 1710 C CA . ALA A 1 214 ? -5.242 43.562 14.219 1 94.94 214 ALA A CA 1
ATOM 1711 C C . ALA A 1 214 ? -3.805 43.438 13.727 1 94.94 214 ALA A C 1
ATOM 1713 O O . ALA A 1 214 ? -3.479 42.531 12.961 1 94.94 214 ALA A O 1
ATOM 1714 N N . ARG A 1 215 ? -2.963 44.375 14.148 1 95.62 215 ARG A N 1
ATOM 1715 C CA . ARG A 1 215 ? -1.562 44.375 13.734 1 95.62 215 ARG A CA 1
ATOM 1716 C C . ARG A 1 215 ? -0.832 43.156 14.289 1 95.62 215 ARG A C 1
ATOM 1718 O O . ARG A 1 215 ? -0.049 42.531 13.578 1 95.62 215 ARG A O 1
ATOM 1725 N N . LEU A 1 216 ? -1.07 42.906 15.562 1 95.38 216 LEU A N 1
ATOM 1726 C CA . LEU A 1 216 ? -0.456 41.75 16.219 1 95.38 216 LEU A CA 1
ATOM 1727 C C . LEU A 1 216 ? -0.835 40.469 15.508 1 95.38 216 LEU A C 1
ATOM 1729 O O . LEU A 1 216 ? 0.023 39.594 15.266 1 95.38 216 LEU A O 1
ATOM 1733 N N . PHE A 1 217 ? -2.092 40.344 15.266 1 94.94 217 PHE A N 1
ATOM 1734 C CA . PHE A 1 217 ? -2.592 39.156 14.602 1 94.94 217 PHE A CA 1
ATOM 1735 C C . PHE A 1 217 ? -1.979 39 13.211 1 94.94 217 PHE A C 1
ATOM 1737 O O . PHE A 1 217 ? -1.475 37.938 12.852 1 94.94 217 PHE A O 1
ATOM 1744 N N . LYS A 1 218 ? -1.969 40 12.414 1 93.62 218 LYS A N 1
ATOM 1745 C CA . LYS A 1 218 ? -1.425 39.969 11.055 1 93.62 218 LYS A CA 1
ATOM 1746 C C . LYS A 1 218 ? 0.076 39.688 11.07 1 93.62 218 LYS A C 1
ATOM 1748 O O . LYS A 1 218 ? 0.602 39.031 10.172 1 93.62 218 LYS A O 1
ATOM 1753 N N . ARG A 1 219 ? 0.746 40.188 12.062 1 93.69 219 ARG A N 1
ATOM 1754 C CA . ARG A 1 219 ? 2.186 40 12.195 1 93.69 219 ARG A CA 1
ATOM 1755 C C . ARG A 1 219 ? 2.537 38.5 12.211 1 93.69 219 ARG A C 1
ATOM 1757 O O . ARG A 1 219 ? 3.504 38.062 11.578 1 93.69 219 ARG A O 1
ATOM 1764 N N . HIS A 1 220 ? 1.729 37.688 12.883 1 93.06 220 HIS A N 1
ATOM 1765 C CA . HIS A 1 220 ? 2.074 36.312 13.078 1 93.06 220 HIS A CA 1
ATOM 1766 C C . HIS A 1 220 ? 1.28 35.406 12.141 1 93.06 220 HIS A C 1
ATOM 1768 O O . HIS A 1 220 ? 1.771 34.344 11.719 1 93.06 220 HIS A O 1
ATOM 1774 N N . MET A 1 221 ? 0.134 35.812 11.82 1 91.94 221 MET A N 1
ATOM 1775 C CA . MET A 1 221 ? -0.71 35 10.953 1 91.94 221 MET A CA 1
ATOM 1776 C C . MET A 1 221 ? -0.492 35.344 9.492 1 91.94 221 MET A C 1
ATOM 1778 O O . MET A 1 221 ? -0.885 34.594 8.602 1 91.94 221 MET A O 1
ATOM 1782 N N . HIS A 1 222 ? -0.045 36.5 9.227 1 89.5 222 HIS A N 1
ATOM 1783 C CA . HIS A 1 222 ? 0.314 36.969 7.902 1 89.5 222 HIS A CA 1
ATOM 1784 C C . HIS A 1 222 ? -0.916 37.094 7.008 1 89.5 222 HIS A C 1
ATOM 1786 O O . HIS A 1 222 ? -0.794 37.156 5.781 1 89.5 222 HIS A O 1
ATOM 1792 N N . VAL A 1 223 ? -2.053 36.969 7.609 1 88.56 223 VAL A N 1
ATOM 1793 C CA . VAL A 1 223 ? -3.346 37.281 7.012 1 88.56 223 VAL A CA 1
ATOM 1794 C C . VAL A 1 223 ? -4.188 38.094 7.992 1 88.56 223 VAL A C 1
ATOM 1796 O O . VAL A 1 223 ? -3.895 38.156 9.188 1 88.56 223 VAL A O 1
ATOM 1799 N N . SER A 1 224 ? -5.188 38.75 7.453 1 91.12 224 SER A N 1
ATOM 1800 C CA . SER A 1 224 ? -6.047 39.562 8.328 1 91.12 224 SER A CA 1
ATOM 1801 C C . SER A 1 224 ? -6.914 38.656 9.211 1 91.12 224 SER A C 1
ATOM 1803 O O . SER A 1 224 ? -7.152 37.5 8.883 1 91.12 224 SER A O 1
ATOM 1805 N N . LEU A 1 225 ? -7.309 39.219 10.305 1 91.06 225 LEU A N 1
ATOM 1806 C CA . LEU A 1 225 ? -8.195 38.5 11.227 1 91.06 225 LEU A CA 1
ATOM 1807 C C . LEU A 1 225 ? -9.453 38.031 10.508 1 91.06 225 LEU A C 1
ATOM 1809 O O . LEU A 1 225 ? -9.891 36.906 10.688 1 91.06 225 LEU A O 1
ATOM 1813 N N . GLY A 1 226 ? -10.047 38.875 9.766 1 87.81 226 GLY A N 1
ATOM 1814 C CA . GLY A 1 226 ? -11.234 38.531 9.008 1 87.81 226 GLY A CA 1
ATOM 1815 C C . GLY A 1 226 ? -11.016 37.344 8.062 1 87.81 226 GLY A C 1
ATOM 1816 O O . GLY A 1 226 ? -11.852 36.438 7.977 1 87.81 226 GLY A O 1
ATOM 1817 N N . HIS A 1 227 ? -9.938 37.469 7.363 1 87.56 227 HIS A N 1
ATOM 1818 C CA . HIS A 1 227 ? -9.602 36.375 6.445 1 87.56 227 HIS A CA 1
ATOM 1819 C C . HIS A 1 227 ? -9.406 35.062 7.191 1 87.56 227 HIS A C 1
ATOM 1821 O O . HIS A 1 227 ? -9.867 34.031 6.742 1 87.56 227 HIS A O 1
ATOM 1827 N N . TYR A 1 228 ? -8.727 35.156 8.273 1 88.5 228 TYR A N 1
ATOM 1828 C CA . TYR A 1 228 ? -8.492 33.938 9.07 1 88.5 228 TYR A CA 1
ATOM 1829 C C . TYR A 1 228 ? -9.805 33.344 9.539 1 88.5 228 TYR A C 1
ATOM 1831 O O . TYR A 1 228 ? -10 32.125 9.469 1 88.5 228 TYR A O 1
ATOM 1839 N N . ILE A 1 229 ? -10.656 34.156 10.078 1 87.94 229 ILE A N 1
ATOM 1840 C CA . ILE A 1 229 ? -11.953 33.688 10.555 1 87.94 229 ILE A CA 1
ATOM 1841 C C . ILE A 1 229 ? -12.695 33 9.422 1 87.94 229 ILE A C 1
ATOM 1843 O O . ILE A 1 229 ? -13.289 31.922 9.625 1 87.94 229 ILE A O 1
ATOM 1847 N N . THR A 1 230 ? -12.641 33.594 8.273 1 86.25 230 THR A N 1
ATOM 1848 C CA . THR A 1 230 ? -13.289 33 7.109 1 86.25 230 THR A CA 1
ATOM 1849 C C . THR A 1 230 ? -12.711 31.609 6.805 1 86.25 230 THR A C 1
ATOM 1851 O O . THR A 1 230 ? -13.453 30.672 6.547 1 86.25 230 THR A O 1
ATOM 1854 N N . LEU A 1 231 ? -11.422 31.531 6.832 1 84.31 231 LEU A N 1
ATOM 1855 C CA . LEU A 1 231 ? -10.75 30.266 6.559 1 84.31 231 LEU A CA 1
ATOM 1856 C C . LEU A 1 231 ? -11.148 29.219 7.586 1 84.31 231 LEU A C 1
ATOM 1858 O O . LEU A 1 231 ? -11.375 28.047 7.234 1 84.31 231 LEU A O 1
ATOM 1862 N N . GLN A 1 232 ? -11.18 29.594 8.766 1 86 232 GLN A N 1
ATOM 1863 C CA . GLN A 1 232 ? -11.57 28.672 9.828 1 86 232 GLN A CA 1
ATOM 1864 C C . GLN A 1 232 ? -13.008 28.188 9.641 1 86 232 GLN A C 1
ATOM 1866 O O . GLN A 1 232 ? -13.32 27.031 9.883 1 86 232 GLN A O 1
ATOM 1871 N N . ARG A 1 233 ? -13.828 29.156 9.32 1 88.31 233 ARG A N 1
ATOM 1872 C CA . ARG A 1 233 ? -15.227 28.797 9.086 1 88.31 233 ARG A CA 1
ATOM 1873 C C . ARG A 1 233 ? -15.359 27.828 7.922 1 88.31 233 ARG A C 1
ATOM 1875 O O . ARG A 1 233 ? -16.172 26.906 7.969 1 88.31 233 ARG A O 1
ATOM 1882 N N . ILE A 1 234 ? -14.594 28.062 6.902 1 87.38 234 ILE A N 1
ATOM 1883 C CA . ILE A 1 234 ? -14.633 27.172 5.75 1 87.38 234 ILE A CA 1
ATOM 1884 C C . ILE A 1 234 ? -14.109 25.797 6.152 1 87.38 234 ILE A C 1
ATOM 1886 O O . ILE A 1 234 ? -14.641 24.766 5.711 1 87.38 234 ILE A O 1
ATOM 1890 N N . SER A 1 235 ? -13.062 25.734 6.898 1 84.88 235 SER A N 1
ATOM 1891 C CA . SER A 1 235 ? -12.555 24.469 7.41 1 84.88 235 SER A CA 1
ATOM 1892 C C . SER A 1 235 ? -13.617 23.734 8.211 1 84.88 235 SER A C 1
ATOM 1894 O O . SER A 1 235 ? -13.797 22.516 8.047 1 84.88 235 SER A O 1
ATOM 1896 N N . ALA A 1 236 ? -14.266 24.422 9.055 1 87.06 236 ALA A N 1
ATOM 1897 C CA . ALA A 1 236 ? -15.359 23.844 9.828 1 87.06 236 ALA A CA 1
ATOM 1898 C C . ALA A 1 236 ? -16.484 23.359 8.922 1 87.06 236 ALA A C 1
ATOM 1900 O O . ALA A 1 236 ? -17.094 22.328 9.188 1 87.06 236 ALA A O 1
ATOM 1901 N N . ALA A 1 237 ? -16.703 24.156 7.941 1 89.88 237 ALA A N 1
ATOM 1902 C CA . ALA A 1 237 ? -17.734 23.766 6.973 1 89.88 237 ALA A CA 1
ATOM 1903 C C . ALA A 1 237 ? -17.391 22.422 6.32 1 89.88 237 ALA A C 1
ATOM 1905 O O . ALA A 1 237 ? -18.266 21.578 6.148 1 89.88 237 ALA A O 1
ATOM 1906 N N . GLN A 1 238 ? -16.188 22.312 5.949 1 86.31 238 GLN A N 1
ATOM 1907 C CA . GLN A 1 238 ? -15.734 21.062 5.352 1 86.31 238 GLN A CA 1
ATOM 1908 C C . GLN A 1 238 ? -15.984 19.891 6.285 1 86.31 238 GLN A C 1
ATOM 1910 O O . GLN A 1 238 ? -16.469 18.844 5.855 1 86.31 238 GLN A O 1
ATOM 1915 N N . ALA A 1 239 ? -15.664 20.062 7.465 1 85.25 239 ALA A N 1
ATOM 1916 C CA . ALA A 1 239 ? -15.852 19 8.453 1 85.25 239 ALA A CA 1
ATOM 1917 C C . ALA A 1 239 ? -17.328 18.641 8.594 1 85.25 239 ALA A C 1
ATOM 1919 O O . ALA A 1 239 ? -17.688 17.453 8.625 1 85.25 239 ALA A O 1
ATOM 1920 N N . LEU A 1 240 ? -18.109 19.625 8.672 1 89.44 240 LEU A N 1
ATOM 1921 C CA . LEU A 1 240 ? -19.547 19.406 8.844 1 89.44 240 LEU A CA 1
ATOM 1922 C C . LEU A 1 240 ? -20.141 18.719 7.613 1 89.44 240 LEU A C 1
ATOM 1924 O O . LEU A 1 240 ? -21.016 17.859 7.738 1 89.44 240 LEU A O 1
ATOM 1928 N N . LEU A 1 241 ? -19.672 19.141 6.465 1 89.5 241 LEU A N 1
ATOM 1929 C CA . LEU A 1 241 ? -20.141 18.516 5.227 1 89.5 241 LEU A CA 1
ATOM 1930 C C . LEU A 1 241 ? -19.734 17.047 5.164 1 89.5 241 LEU A C 1
ATOM 1932 O O . LEU A 1 241 ? -20.531 16.203 4.73 1 89.5 241 LEU A O 1
ATOM 1936 N N . ARG A 1 242 ? -18.578 16.812 5.559 1 84 242 ARG A N 1
ATOM 1937 C CA . ARG A 1 242 ? -18.094 15.43 5.582 1 84 242 ARG A CA 1
ATOM 1938 C C . ARG A 1 242 ? -18.922 14.586 6.551 1 84 242 ARG A C 1
ATOM 1940 O O . ARG A 1 242 ? -19.078 13.383 6.344 1 84 242 ARG A O 1
ATOM 1947 N N . GLU A 1 243 ? -19.422 15.219 7.582 1 87.12 243 GLU A N 1
ATOM 1948 C CA . GLU A 1 243 ? -20.234 14.539 8.586 1 87.12 243 GLU A CA 1
ATOM 1949 C C . GLU A 1 243 ? -21.656 14.32 8.086 1 87.12 243 GLU A C 1
ATOM 1951 O O . GLU A 1 243 ? -22.469 13.664 8.75 1 87.12 243 GLU A O 1
ATOM 1956 N N . GLY A 1 244 ? -21.969 14.984 6.961 1 88.19 244 GLY A N 1
ATOM 1957 C CA . GLY A 1 244 ? -23.25 14.695 6.348 1 88.19 244 GLY A CA 1
ATOM 1958 C C . GLY A 1 244 ? -24.234 15.852 6.445 1 88.19 244 GLY A C 1
ATOM 1959 O O . GLY A 1 244 ? -25.359 15.766 5.953 1 88.19 244 GLY A O 1
ATOM 1960 N N . LYS A 1 245 ? -23.891 16.891 7.07 1 92.06 245 LYS A N 1
ATOM 1961 C CA . LYS A 1 245 ? -24.781 18.047 7.148 1 92.06 245 LYS A CA 1
ATOM 1962 C C . LYS A 1 245 ? -25.031 18.641 5.766 1 92.06 245 LYS A C 1
ATOM 1964 O O . LYS A 1 245 ? -24.188 18.547 4.879 1 92.06 245 LYS A O 1
ATOM 1969 N N . THR A 1 246 ? -26.188 19.25 5.625 1 92.38 246 THR A N 1
ATOM 1970 C CA . THR A 1 246 ? -26.516 19.891 4.352 1 92.38 246 THR A CA 1
ATOM 1971 C C . THR A 1 246 ? -25.797 21.219 4.219 1 92.38 246 THR A C 1
ATOM 1973 O O . THR A 1 246 ? -25.359 21.797 5.219 1 92.38 246 THR A O 1
ATOM 1976 N N . VAL A 1 247 ? -25.719 21.688 3.012 1 92.62 247 VAL A N 1
ATOM 1977 C CA . VAL A 1 247 ? -25.047 22.953 2.732 1 92.62 247 VAL A CA 1
ATOM 1978 C C . VAL A 1 247 ? -25.75 24.094 3.463 1 92.62 247 VAL A C 1
ATOM 1980 O O . VAL A 1 247 ? -25.094 24.984 4.02 1 92.62 247 VAL A O 1
ATOM 1983 N N . ARG A 1 248 ? -27 24.031 3.471 1 91.38 248 ARG A N 1
ATOM 1984 C CA . ARG A 1 248 ? -27.797 25.078 4.125 1 91.38 248 ARG A CA 1
ATOM 1985 C C . ARG A 1 248 ? -27.578 25.062 5.633 1 91.38 248 ARG A C 1
ATOM 1987 O O . ARG A 1 248 ? -27.422 26.125 6.246 1 91.38 248 ARG A O 1
ATOM 1994 N N . GLU A 1 249 ? -27.625 23.938 6.234 1 92.75 249 GLU A N 1
ATOM 1995 C CA . GLU A 1 249 ? -27.375 23.812 7.668 1 92.75 249 GLU A CA 1
ATOM 1996 C C . GLU A 1 249 ? -26 24.375 8.047 1 92.75 249 GLU A C 1
ATOM 1998 O O . GLU A 1 249 ? -25.859 25.047 9.07 1 92.75 249 GLU A O 1
ATOM 2003 N N . VAL A 1 250 ? -25.047 24.062 7.215 1 93.56 250 VAL A N 1
ATOM 2004 C CA . VAL A 1 250 ? -23.672 24.484 7.465 1 93.56 250 VAL A CA 1
ATOM 2005 C C . VAL A 1 250 ? -23.578 26.016 7.379 1 93.56 250 VAL A C 1
ATOM 2007 O O . VAL A 1 250 ? -22.969 26.656 8.234 1 93.56 250 VAL A O 1
ATOM 2010 N N . GLN A 1 251 ? -24.172 26.578 6.355 1 91.12 251 GLN A N 1
ATOM 2011 C CA . GLN A 1 251 ? -24.172 28.016 6.176 1 91.12 251 GLN A CA 1
ATOM 2012 C C . GLN A 1 251 ? -24.797 28.719 7.383 1 91.12 251 GLN A C 1
ATOM 2014 O O . GLN A 1 251 ? -24.25 29.719 7.875 1 91.12 251 GLN A O 1
ATOM 2019 N N . GLU A 1 252 ? -25.906 28.203 7.855 1 88.5 252 GLU A N 1
ATOM 2020 C CA . GLU A 1 252 ? -26.625 28.797 8.984 1 88.5 252 GLU A CA 1
ATOM 2021 C C . GLU A 1 252 ? -25.828 28.641 10.281 1 88.5 252 GLU A C 1
ATOM 2023 O O . GLU A 1 252 ? -25.75 29.578 11.078 1 88.5 252 GLU A O 1
ATOM 2028 N N . TYR A 1 253 ? -25.266 27.547 10.414 1 88.94 253 TYR A N 1
ATOM 2029 C CA . TYR A 1 253 ? -24.562 27.219 11.641 1 88.94 253 TYR A CA 1
ATOM 2030 C C . TYR A 1 253 ? -23.312 28.078 11.789 1 88.94 253 TYR A C 1
ATOM 2032 O O . TYR A 1 253 ? -22.953 28.469 12.898 1 88.94 253 TYR A O 1
ATOM 2040 N N . LEU A 1 254 ? -22.641 28.328 10.703 1 89.06 254 LEU A N 1
ATOM 2041 C CA . LEU A 1 254 ? -21.344 28.969 10.781 1 89.06 254 LEU A CA 1
ATOM 2042 C C . LEU A 1 254 ? -21.469 30.484 10.625 1 89.06 254 LEU A C 1
ATOM 2044 O O . LEU A 1 254 ? -20.453 31.188 10.523 1 89.06 254 LEU A O 1
ATOM 2048 N N . GLY A 1 255 ? -22.656 30.953 10.57 1 80.31 255 GLY A N 1
ATOM 2049 C CA . GLY A 1 255 ? -22.922 32.375 10.688 1 80.31 255 GLY A CA 1
ATOM 2050 C C . GLY A 1 255 ? -22.734 33.125 9.391 1 80.31 255 GLY A C 1
ATOM 2051 O O . GLY A 1 255 ? -22.453 34.344 9.391 1 80.31 255 GLY A O 1
ATOM 2052 N N . PHE A 1 256 ? -22.719 32.469 8.281 1 85.5 256 PHE A N 1
ATOM 2053 C CA . PHE A 1 256 ? -22.672 33.188 7.016 1 85.5 256 PHE A CA 1
ATOM 2054 C C . PHE A 1 256 ? -24 33.875 6.746 1 85.5 256 PHE A C 1
ATOM 2056 O O . PHE A 1 256 ? -25.062 33.281 6.891 1 85.5 256 PHE A O 1
ATOM 2063 N N . SER A 1 257 ? -23.875 35.125 6.379 1 81.19 257 SER A N 1
ATOM 2064 C CA . SER A 1 257 ? -25.062 35.969 6.234 1 81.19 257 SER A CA 1
ATOM 2065 C C . SER A 1 257 ? -25.875 35.562 5.016 1 81.19 257 SER A C 1
ATOM 2067 O O . SER A 1 257 ? -27.078 35.844 4.953 1 81.19 257 SER A O 1
ATOM 2069 N N . SER A 1 258 ? -25.219 35.031 3.994 1 88.25 258 SER A N 1
ATOM 2070 C CA . SER A 1 258 ? -25.938 34.656 2.777 1 88.25 258 SER A CA 1
ATOM 2071 C C . SER A 1 258 ? -25.344 33.375 2.176 1 88.25 258 SER A C 1
ATOM 2073 O O . SER A 1 258 ? -24.141 33.125 2.289 1 88.25 258 SER A O 1
ATOM 2075 N N . TYR A 1 259 ? -26.234 32.688 1.56 1 89 259 TYR A N 1
ATOM 2076 C CA . TYR A 1 259 ? -25.844 31.469 0.874 1 89 259 TYR A CA 1
ATOM 2077 C C . TYR A 1 259 ? -24.891 31.766 -0.271 1 89 259 TYR A C 1
ATOM 2079 O O . TYR A 1 259 ? -23.922 31.031 -0.488 1 89 259 TYR A O 1
ATOM 2087 N N . ALA A 1 260 ? -25.156 32.812 -0.906 1 91.38 260 ALA A N 1
ATOM 2088 C CA . ALA A 1 260 ? -24.328 33.188 -2.045 1 91.38 260 ALA A CA 1
ATOM 2089 C C . ALA A 1 260 ? -22.891 33.469 -1.605 1 91.38 260 ALA A C 1
ATOM 2091 O O . ALA A 1 260 ? -21.938 33.031 -2.26 1 91.38 260 ALA A O 1
ATOM 2092 N N . TYR A 1 261 ? -22.844 34.156 -0.55 1 90.06 261 TYR A N 1
ATOM 2093 C CA . TYR A 1 261 ? -21.516 34.469 -0.03 1 90.06 261 TYR A CA 1
ATOM 2094 C C . TYR A 1 261 ? -20.797 33.219 0.451 1 90.06 261 TYR A C 1
ATOM 2096 O O . TYR A 1 261 ? -19.609 33.062 0.189 1 90.06 261 TYR A O 1
ATOM 2104 N N . PHE A 1 262 ? -21.5 32.406 1.141 1 91.94 262 PHE A N 1
ATOM 2105 C CA . PHE A 1 262 ? -20.922 31.156 1.601 1 91.94 262 PHE A CA 1
ATOM 2106 C C . PHE A 1 262 ? -20.422 30.328 0.424 1 91.94 262 PHE A C 1
ATOM 2108 O O . PHE A 1 262 ? -19.297 29.844 0.433 1 91.94 262 PHE A O 1
ATOM 2115 N N . PHE A 1 263 ? -21.203 30.188 -0.522 1 90.44 263 PHE A N 1
ATOM 2116 C CA . PHE A 1 263 ? -20.906 29.375 -1.697 1 90.44 263 PHE A CA 1
ATOM 2117 C C . PHE A 1 263 ? -19.641 29.875 -2.395 1 90.44 263 PHE A C 1
ATOM 2119 O O . PHE A 1 263 ? -18.734 29.109 -2.67 1 90.44 263 PHE A O 1
ATOM 2126 N N . ARG A 1 264 ? -19.562 31.141 -2.635 1 91.44 264 ARG A N 1
ATOM 2127 C CA . ARG A 1 264 ? -18.422 31.734 -3.344 1 91.44 264 ARG A CA 1
ATOM 2128 C C . ARG A 1 264 ? -17.141 31.594 -2.539 1 91.44 264 ARG A C 1
ATOM 2130 O O . ARG A 1 264 ? -16.078 31.297 -3.098 1 91.44 264 ARG A O 1
ATOM 2137 N N . THR A 1 265 ? -17.281 31.828 -1.292 1 89 265 THR A N 1
ATOM 2138 C CA . THR A 1 265 ? -16.125 31.781 -0.417 1 89 265 THR A CA 1
ATOM 2139 C C . THR A 1 265 ? -15.594 30.344 -0.316 1 89 265 THR A C 1
ATOM 2141 O O . THR A 1 265 ? -14.383 30.125 -0.388 1 89 265 THR A O 1
ATOM 2144 N N . PHE A 1 266 ? -16.531 29.484 -0.106 1 89.81 266 PHE A N 1
ATOM 2145 C CA . PHE A 1 266 ? -16.172 28.078 -0.022 1 89.81 266 PHE A CA 1
ATOM 2146 C C . PHE A 1 266 ? -15.445 27.625 -1.287 1 89.81 266 PHE A C 1
ATOM 2148 O O . PHE A 1 266 ? -14.383 27 -1.215 1 89.81 266 PHE A O 1
ATOM 2155 N N . GLN A 1 267 ? -15.922 27.938 -2.334 1 88.12 267 GLN A N 1
ATOM 2156 C CA . GLN A 1 267 ? -15.336 27.547 -3.613 1 88.12 267 GLN A CA 1
ATOM 2157 C C . GLN A 1 267 ? -13.969 28.203 -3.816 1 88.12 267 GLN A C 1
ATOM 2159 O O . GLN A 1 267 ? -13.047 27.562 -4.332 1 88.12 267 GLN A O 1
ATOM 2164 N N . LYS A 1 268 ? -13.898 29.422 -3.5 1 84.12 268 LYS A N 1
ATOM 2165 C CA . LYS A 1 268 ? -12.633 30.141 -3.637 1 84.12 268 LYS A CA 1
ATOM 2166 C C . LYS A 1 268 ? -11.539 29.484 -2.797 1 84.12 268 LYS A C 1
ATOM 2168 O O . LYS A 1 268 ? -10.391 29.375 -3.242 1 84.12 268 LYS A O 1
ATOM 2173 N N . VAL A 1 269 ? -11.914 29.094 -1.634 1 78.81 269 VAL A N 1
ATOM 2174 C CA . VAL A 1 269 ? -10.938 28.578 -0.677 1 78.81 269 VAL A CA 1
ATOM 2175 C C . VAL A 1 269 ? -10.609 27.125 -1.007 1 78.81 269 VAL A C 1
ATOM 2177 O O . VAL A 1 269 ? -9.445 26.719 -0.921 1 78.81 269 VAL A O 1
ATOM 2180 N N . THR A 1 270 ? -11.609 26.328 -1.385 1 78.19 270 THR A N 1
ATOM 2181 C CA . THR A 1 270 ? -11.414 24.891 -1.513 1 78.19 270 THR A CA 1
ATOM 2182 C C . THR A 1 270 ? -11.242 24.5 -2.977 1 78.19 270 THR A C 1
ATOM 2184 O O . THR A 1 270 ? -10.773 23.391 -3.277 1 78.19 270 THR A O 1
ATOM 2187 N N . GLY A 1 271 ? -11.664 25.297 -3.859 1 77.88 271 GLY A N 1
ATOM 2188 C CA . GLY A 1 271 ? -11.57 25.016 -5.285 1 77.88 271 GLY A CA 1
ATOM 2189 C C . GLY A 1 271 ? -12.773 24.297 -5.84 1 77.88 271 GLY A C 1
ATOM 2190 O O . GLY A 1 271 ? -12.922 24.156 -7.055 1 77.88 271 GLY A O 1
ATOM 2191 N N . ILE A 1 272 ? -13.672 23.844 -5.004 1 81.69 272 ILE A N 1
ATOM 2192 C CA . ILE A 1 272 ? -14.875 23.141 -5.441 1 81.69 272 ILE A CA 1
ATOM 2193 C C . ILE A 1 272 ? -16.078 23.641 -4.66 1 81.69 272 ILE A C 1
ATOM 2195 O O . ILE A 1 272 ? -15.938 24.219 -3.586 1 81.69 272 ILE A O 1
ATOM 2199 N N . SER A 1 273 ? -17.234 23.438 -5.215 1 88.75 273 SER A N 1
ATOM 2200 C CA . SER A 1 273 ? -18.453 23.891 -4.555 1 88.75 273 SER A CA 1
ATOM 2201 C C . SER A 1 273 ? -18.75 23.047 -3.32 1 88.75 273 SER A C 1
ATOM 2203 O O . SER A 1 273 ? -18.344 21.891 -3.238 1 88.75 273 SER A O 1
ATOM 2205 N N . PRO A 1 274 ? -19.484 23.703 -2.383 1 90.19 274 PRO A N 1
ATOM 2206 C CA . PRO A 1 274 ? -19.859 22.938 -1.188 1 90.19 274 PRO A CA 1
ATOM 2207 C C . PRO A 1 274 ? -20.641 21.672 -1.518 1 90.19 274 PRO A C 1
ATOM 2209 O O . PRO A 1 274 ? -20.422 20.625 -0.896 1 90.19 274 PRO A O 1
ATOM 2212 N N . SER A 1 275 ? -21.516 21.766 -2.451 1 88.75 275 SER A N 1
ATOM 2213 C CA . SER A 1 275 ? -22.328 20.609 -2.828 1 88.75 275 SER A CA 1
ATOM 2214 C C . SER A 1 275 ? -21.453 19.484 -3.406 1 88.75 275 SER A C 1
ATOM 2216 O O . SER A 1 275 ? -21.656 18.312 -3.084 1 88.75 275 SER A O 1
ATOM 2218 N N . ASN A 1 276 ? -20.594 19.875 -4.25 1 84.94 276 ASN A N 1
ATOM 2219 C CA . ASN A 1 276 ? -19.672 18.891 -4.824 1 84.94 276 ASN A CA 1
ATOM 2220 C C . ASN A 1 276 ? -18.781 18.266 -3.756 1 84.94 276 ASN A C 1
ATOM 2222 O O . ASN A 1 276 ? -18.531 17.062 -3.781 1 84.94 276 ASN A O 1
ATOM 2226 N N . TYR A 1 277 ? -18.344 19.109 -2.893 1 83.06 277 TYR A N 1
ATOM 2227 C CA . TYR A 1 277 ? -17.5 18.625 -1.801 1 83.06 277 TYR A CA 1
ATOM 2228 C C . TYR A 1 277 ? -18.234 17.594 -0.964 1 83.06 277 TYR A C 1
ATOM 2230 O O . TYR A 1 277 ? -17.672 16.531 -0.642 1 83.06 277 TYR A O 1
ATOM 2238 N N . ARG A 1 278 ? -19.438 17.953 -0.64 1 84.5 278 ARG A N 1
ATOM 2239 C CA . ARG A 1 278 ? -20.25 17.047 0.163 1 84.5 278 ARG A CA 1
ATOM 2240 C C . ARG A 1 278 ? -20.469 15.727 -0.557 1 84.5 278 ARG A C 1
ATOM 2242 O O . ARG A 1 278 ? -20.359 14.656 0.055 1 84.5 278 ARG A O 1
ATOM 2249 N N . ARG A 1 279 ? -20.703 15.742 -1.785 1 80.12 279 ARG A N 1
ATOM 2250 C CA . ARG A 1 279 ? -20.938 14.555 -2.59 1 80.12 279 ARG A CA 1
ATOM 2251 C C . ARG A 1 279 ? -19.719 13.648 -2.607 1 80.12 279 ARG A C 1
ATOM 2253 O O . ARG A 1 279 ? -19.828 12.438 -2.391 1 80.12 279 ARG A O 1
ATOM 2260 N N . ILE A 1 280 ? -18.625 14.266 -2.814 1 73.19 280 ILE A N 1
ATOM 2261 C CA . ILE A 1 280 ? -17.375 13.516 -2.91 1 73.19 280 ILE A CA 1
ATOM 2262 C C . ILE A 1 280 ? -17.031 12.906 -1.553 1 73.19 280 ILE A C 1
ATOM 2264 O O . ILE A 1 280 ? -16.578 11.758 -1.477 1 73.19 280 ILE A O 1
ATOM 2268 N N . SER A 1 281 ? -17.266 13.656 -0.569 1 73.56 281 SER A N 1
ATOM 2269 C CA . SER A 1 281 ? -16.906 13.242 0.781 1 73.56 281 SER A CA 1
ATOM 2270 C C . SER A 1 281 ? -17.781 12.102 1.271 1 73.56 281 SER A C 1
ATOM 2272 O O . SER A 1 281 ? -17.312 11.203 1.969 1 73.56 281 SER A O 1
ATOM 2274 N N . ILE A 1 282 ? -19.047 12.18 0.892 1 69.56 282 ILE A N 1
ATOM 2275 C CA . ILE A 1 282 ? -19.984 11.133 1.294 1 69.56 282 ILE A CA 1
ATOM 2276 C C . ILE A 1 282 ? -19.703 9.859 0.5 1 69.56 282 ILE A C 1
ATOM 2278 O O . ILE A 1 282 ? -19.75 8.75 1.05 1 69.56 282 ILE A O 1
ATOM 2282 N N . GLN A 1 283 ? -19.406 9.977 -0.685 1 60.06 283 GLN A N 1
ATOM 2283 C CA . GLN A 1 283 ? -19.109 8.828 -1.529 1 60.06 283 GLN A CA 1
ATOM 2284 C C . GLN A 1 283 ? -17.828 8.117 -1.081 1 60.06 283 GLN A C 1
ATOM 2286 O O . GLN A 1 283 ? -17.734 6.891 -1.147 1 60.06 283 GLN A O 1
ATOM 2291 N N . ASN A 1 284 ? -16.984 8.875 -0.617 1 57.78 284 ASN A N 1
ATOM 2292 C CA . ASN A 1 284 ? -15.719 8.281 -0.186 1 57.78 284 ASN A CA 1
ATOM 2293 C C . ASN A 1 284 ? -15.852 7.625 1.186 1 57.78 284 ASN A C 1
ATOM 2295 O O . ASN A 1 284 ? -14.945 6.91 1.624 1 57.78 284 ASN A O 1
ATOM 2299 N N . GLN A 1 285 ? -16.812 8.039 1.93 1 52.47 285 GLN A N 1
ATOM 2300 C CA . GLN A 1 285 ? -17.062 7.355 3.195 1 52.47 285 GLN A CA 1
ATOM 2301 C C . GLN A 1 285 ? -17.672 5.977 2.965 1 52.47 285 GLN A C 1
ATOM 2303 O O . GLN A 1 285 ? -17.625 5.117 3.85 1 52.47 285 GLN A O 1
ATOM 2308 N N . ILE A 1 286 ? -18.062 5.715 1.788 1 37.91 286 ILE A N 1
ATOM 2309 C CA . ILE A 1 286 ? -18.641 4.418 1.468 1 37.91 286 ILE A CA 1
ATOM 2310 C C . ILE A 1 286 ? -17.594 3.518 0.827 1 37.91 286 ILE A C 1
ATOM 2312 O O . ILE A 1 286 ? -16.844 3.949 -0.059 1 37.91 286 ILE A O 1
ATOM 2316 N N . MET B 1 1 ? -0.108 -26.078 17.75 1 20.61 1 MET B N 1
ATOM 2317 C CA . MET B 1 1 ? -1.489 -26.453 17.438 1 20.61 1 MET B CA 1
ATOM 2318 C C . MET B 1 1 ? -1.855 -26.062 16.016 1 20.61 1 MET B C 1
ATOM 2320 O O . MET B 1 1 ? -3.004 -26.219 15.594 1 20.61 1 MET B O 1
ATOM 2324 N N . SER B 1 2 ? -1.093 -25.188 15.281 1 25.95 2 SER B N 1
ATOM 2325 C CA . SER B 1 2 ? -1.298 -24.484 14.016 1 25.95 2 SER B CA 1
ATOM 2326 C C . SER B 1 2 ? -1.061 -25.422 12.836 1 25.95 2 SER B C 1
ATOM 2328 O O . SER B 1 2 ? -0.893 -24.969 11.703 1 25.95 2 SER B O 1
ATOM 2330 N N . SER B 1 3 ? -0.768 -26.672 12.969 1 28.14 3 SER B N 1
ATOM 2331 C CA . SER B 1 3 ? -0.213 -27.641 12.031 1 28.14 3 SER B CA 1
ATOM 2332 C C . SER B 1 3 ? -1.262 -28.094 11.016 1 28.14 3 SER B C 1
ATOM 2334 O O . SER B 1 3 ? -0.941 -28.344 9.859 1 28.14 3 SER B O 1
ATOM 2336 N N . GLU B 1 4 ? -2.426 -28.688 11.547 1 30.55 4 GLU B N 1
ATOM 2337 C CA . GLU B 1 4 ? -3.352 -29.641 10.938 1 30.55 4 GLU B CA 1
ATOM 2338 C C . GLU B 1 4 ? -4.16 -28.984 9.82 1 30.55 4 GLU B C 1
ATOM 2340 O O . GLU B 1 4 ? -4.844 -29.656 9.055 1 30.55 4 GLU B O 1
ATOM 2345 N N . ASN B 1 5 ? -4.504 -27.703 10.023 1 30.88 5 ASN B N 1
ATOM 2346 C CA . ASN B 1 5 ? -5.559 -27.156 9.172 1 30.88 5 ASN B CA 1
ATOM 2347 C C . ASN B 1 5 ? -5.066 -26.922 7.75 1 30.88 5 ASN B C 1
ATOM 2349 O O . ASN B 1 5 ? -5.109 -25.797 7.254 1 30.88 5 ASN B O 1
ATOM 2353 N N . GLU B 1 6 ? -4.023 -27.562 7.371 1 32.38 6 GLU B N 1
ATOM 2354 C CA . GLU B 1 6 ? -3.434 -27.453 6.039 1 32.38 6 GLU B CA 1
ATOM 2355 C C . GLU B 1 6 ? -4.363 -28.031 4.977 1 32.38 6 GLU B C 1
ATOM 2357 O O . GLU B 1 6 ? -4.062 -27.969 3.783 1 32.38 6 GLU B O 1
ATOM 2362 N N . ASN B 1 7 ? -5.188 -29.047 5.344 1 32.12 7 ASN B N 1
ATOM 2363 C CA . ASN B 1 7 ? -5.879 -29.891 4.367 1 32.12 7 ASN B CA 1
ATOM 2364 C C . ASN B 1 7 ? -6.688 -29.047 3.383 1 32.12 7 ASN B C 1
ATOM 2366 O O . ASN B 1 7 ? -6.629 -29.266 2.172 1 32.12 7 ASN B O 1
ATOM 2370 N N . ASN B 1 8 ? -8.031 -28.703 3.84 1 30.09 8 ASN B N 1
ATOM 2371 C CA . ASN B 1 8 ? -9.125 -28.266 2.971 1 30.09 8 ASN B CA 1
ATOM 2372 C C . ASN B 1 8 ? -8.906 -26.844 2.467 1 30.09 8 ASN B C 1
ATOM 2374 O O . ASN B 1 8 ? -9.516 -25.906 2.971 1 30.09 8 ASN B O 1
ATOM 2378 N N . GLN B 1 9 ? -7.793 -26.484 2.203 1 32.62 9 GLN B N 1
ATOM 2379 C CA . GLN B 1 9 ? -7.484 -25.109 1.84 1 32.62 9 GLN B CA 1
ATOM 2380 C C . GLN B 1 9 ? -8.148 -24.719 0.521 1 32.62 9 GLN B C 1
ATOM 2382 O O . GLN B 1 9 ? -7.551 -24.859 -0.547 1 32.62 9 GLN B O 1
ATOM 2387 N N . THR B 1 10 ? -9.5 -25 0.33 1 31.62 10 THR B N 1
ATOM 2388 C CA . THR B 1 10 ? -10.414 -24.516 -0.702 1 31.62 10 THR B CA 1
ATOM 2389 C C . THR B 1 10 ? -10.078 -23.078 -1.092 1 31.62 10 THR B C 1
ATOM 2391 O O . THR B 1 10 ? -9.516 -22.328 -0.295 1 31.62 10 THR B O 1
ATOM 2394 N N . LEU B 1 11 ? -10.703 -22.625 -2.234 1 39.25 11 LEU B N 1
ATOM 2395 C CA . LEU B 1 11 ? -10.758 -21.359 -2.961 1 39.25 11 LEU B CA 1
ATOM 2396 C C . LEU B 1 11 ? -11.094 -20.219 -2.021 1 39.25 11 LEU B C 1
ATOM 2398 O O . LEU B 1 11 ? -12.266 -19.984 -1.705 1 39.25 11 LEU B O 1
ATOM 2402 N N . MET B 1 12 ? -10.555 -20 -0.778 1 39.31 12 MET B N 1
ATOM 2403 C CA . MET B 1 12 ? -11.195 -19.062 0.143 1 39.31 12 MET B CA 1
ATOM 2404 C C . MET B 1 12 ? -10.953 -17.625 -0.292 1 39.31 12 MET B C 1
ATOM 2406 O O . MET B 1 12 ? -9.844 -17.266 -0.688 1 39.31 12 MET B O 1
ATOM 2410 N N . PHE B 1 13 ? -12.086 -17.062 -0.841 1 39.88 13 PHE B N 1
ATOM 2411 C CA . PHE B 1 13 ? -12.133 -15.609 -0.879 1 39.88 13 PHE B CA 1
ATOM 2412 C C . PHE B 1 13 ? -11.539 -15.016 0.394 1 39.88 13 PHE B C 1
ATOM 2414 O O . PHE B 1 13 ? -11.969 -15.352 1.499 1 39.88 13 PHE B O 1
ATOM 2421 N N . HIS B 1 14 ? -10.32 -14.906 0.506 1 43.03 14 HIS B N 1
ATOM 2422 C CA . HIS B 1 14 ? -9.656 -14.344 1.678 1 43.03 14 HIS B CA 1
ATOM 2423 C C . HIS B 1 14 ? -10.039 -12.883 1.876 1 43.03 14 HIS B C 1
ATOM 2425 O O . HIS B 1 14 ? -9.938 -12.078 0.947 1 43.03 14 HIS B O 1
ATOM 2431 N N . VAL B 1 15 ? -11.102 -12.57 2.684 1 46.38 15 VAL B N 1
ATOM 2432 C CA . VAL B 1 15 ? -11.211 -11.242 3.273 1 46.38 15 VAL B CA 1
ATOM 2433 C C . VAL B 1 15 ? -10.203 -11.086 4.41 1 46.38 15 VAL B C 1
ATOM 2435 O O . VAL B 1 15 ? -10.266 -11.812 5.406 1 46.38 15 VAL B O 1
ATOM 2438 N N . GLY B 1 16 ? -8.844 -11.055 4.07 1 53.59 16 GLY B N 1
ATOM 2439 C CA . GLY B 1 16 ? -7.816 -11.062 5.098 1 53.59 16 GLY B CA 1
ATOM 2440 C C . GLY B 1 16 ? -6.855 -9.891 4.992 1 53.59 16 GLY B C 1
ATOM 2441 O O . GLY B 1 16 ? -7.133 -8.914 4.293 1 53.59 16 GLY B O 1
ATOM 2442 N N . PRO B 1 17 ? -5.871 -10.109 5.742 1 64.69 17 PRO B N 1
ATOM 2443 C CA . PRO B 1 17 ? -4.77 -9.141 5.734 1 64.69 17 PRO B CA 1
ATOM 2444 C C . PRO B 1 17 ? -4.16 -8.953 4.348 1 64.69 17 PRO B C 1
ATOM 2446 O O . PRO B 1 17 ? -4.379 -9.773 3.457 1 64.69 17 PRO B O 1
ATOM 2449 N N . PRO B 1 18 ? -3.555 -7.832 4.141 1 76.69 18 PRO B N 1
ATOM 2450 C CA . PRO B 1 18 ? -2.938 -7.508 2.852 1 76.69 18 PRO B CA 1
ATOM 2451 C C . PRO B 1 18 ? -2.115 -8.664 2.287 1 76.69 18 PRO B C 1
ATOM 2453 O O . PRO B 1 18 ? -2.152 -8.922 1.081 1 76.69 18 PRO B O 1
ATOM 2456 N N . PHE B 1 19 ? -1.481 -9.461 3.156 1 86.12 19 PHE B N 1
ATOM 2457 C CA . PHE B 1 19 ? -0.691 -10.617 2.754 1 86.12 19 PHE B CA 1
ATOM 2458 C C . PHE B 1 19 ? -0.456 -11.555 3.938 1 86.12 19 PHE B C 1
ATOM 2460 O O . PHE B 1 19 ? -0.649 -11.164 5.09 1 86.12 19 PHE B O 1
ATOM 2467 N N . ASP B 1 20 ? -0.165 -12.805 3.615 1 88.69 20 ASP B N 1
ATOM 2468 C CA . ASP B 1 20 ? 0.178 -13.812 4.613 1 88.69 20 ASP B CA 1
ATOM 2469 C C . ASP B 1 20 ? 1.406 -14.609 4.188 1 88.69 20 ASP B C 1
ATOM 2471 O O . ASP B 1 20 ? 1.671 -14.766 2.996 1 88.69 20 ASP B O 1
ATOM 2475 N N . MET B 1 21 ? 2.168 -15.039 5.195 1 92.56 21 MET B N 1
ATOM 2476 C CA . MET B 1 21 ? 3.389 -15.773 4.883 1 92.56 21 MET B CA 1
ATOM 2477 C C . MET B 1 21 ? 3.574 -16.953 5.836 1 92.56 21 MET B C 1
ATOM 2479 O O . MET B 1 21 ? 3.201 -16.859 7.008 1 92.56 21 MET B O 1
ATOM 2483 N N . ALA B 1 22 ? 4.117 -17.969 5.297 1 92.69 22 ALA B N 1
ATOM 2484 C CA . ALA B 1 22 ? 4.438 -19.141 6.105 1 92.69 22 ALA B CA 1
ATOM 2485 C C . ALA B 1 22 ? 5.75 -19.781 5.656 1 92.69 22 ALA B C 1
ATOM 2487 O O . ALA B 1 22 ? 6.141 -19.656 4.492 1 92.69 22 ALA B O 1
ATOM 2488 N N . TYR B 1 23 ? 6.43 -20.266 6.598 1 95.62 23 TYR B N 1
ATOM 2489 C CA . TYR B 1 23 ? 7.578 -21.141 6.383 1 95.62 23 TYR B CA 1
ATOM 2490 C C . TYR B 1 23 ? 7.309 -22.547 6.934 1 95.62 23 TYR B C 1
ATOM 2492 O O . TYR B 1 23 ? 6.828 -22.688 8.062 1 95.62 23 TYR B O 1
ATOM 2500 N N . HIS B 1 24 ? 7.52 -23.531 6.059 1 93 24 HIS B N 1
ATOM 2501 C CA . HIS B 1 24 ? 7.34 -24.922 6.484 1 93 24 HIS B CA 1
ATOM 2502 C C . HIS B 1 24 ? 8.586 -25.75 6.199 1 93 24 HIS B C 1
ATOM 2504 O O . HIS B 1 24 ? 9.195 -25.609 5.137 1 93 24 HIS B O 1
ATOM 2510 N N . ASN B 1 25 ? 9.031 -26.391 7.117 1 93.94 25 ASN B N 1
ATOM 2511 C CA . ASN B 1 25 ? 10.062 -27.422 7.008 1 93.94 25 ASN B CA 1
ATOM 2512 C C . ASN B 1 25 ? 9.672 -28.688 7.766 1 93.94 25 ASN B C 1
ATOM 2514 O O . ASN B 1 25 ? 10.062 -28.859 8.922 1 93.94 25 ASN B O 1
ATOM 2518 N N . ASN B 1 26 ? 8.875 -29.516 7.082 1 88.81 26 ASN B N 1
ATOM 2519 C CA . ASN B 1 26 ? 8.281 -30.672 7.746 1 88.81 26 ASN B CA 1
ATOM 2520 C C . ASN B 1 26 ? 8.055 -31.812 6.77 1 88.81 26 ASN B C 1
ATOM 2522 O O . ASN B 1 26 ? 8.328 -31.688 5.574 1 88.81 26 ASN B O 1
ATOM 2526 N N . VAL B 1 27 ? 7.793 -32.969 7.363 1 83.56 27 VAL B N 1
ATOM 2527 C CA . VAL B 1 27 ? 7.371 -34.125 6.578 1 83.56 27 VAL B CA 1
ATOM 2528 C C . VAL B 1 27 ? 5.848 -34.156 6.516 1 83.56 27 VAL B C 1
ATOM 2530 O O . VAL B 1 27 ? 5.176 -34.094 7.551 1 83.56 27 VAL B O 1
ATOM 2533 N N . THR B 1 28 ? 5.324 -33.938 5.359 1 75.38 28 THR B N 1
ATOM 2534 C CA . THR B 1 28 ? 3.869 -33.969 5.246 1 75.38 28 THR B CA 1
ATOM 2535 C C . THR B 1 28 ? 3.418 -35.188 4.469 1 75.38 28 THR B C 1
ATOM 2537 O O . THR B 1 28 ? 4.102 -35.625 3.539 1 75.38 28 THR B O 1
ATOM 2540 N N . ASN B 1 29 ? 2.268 -35.75 4.984 1 72.06 29 ASN B N 1
ATOM 2541 C CA . ASN B 1 29 ? 1.765 -36.969 4.379 1 72.06 29 ASN B CA 1
ATOM 2542 C C . ASN B 1 29 ? 0.608 -36.688 3.424 1 72.06 29 ASN B C 1
ATOM 2544 O O . ASN B 1 29 ? 0.143 -37.594 2.725 1 72.06 29 ASN B O 1
ATOM 2548 N N . TYR B 1 30 ? 0.223 -35.438 3.318 1 68.56 30 TYR B N 1
ATOM 2549 C CA . TYR B 1 30 ? -0.952 -35.156 2.502 1 68.56 30 TYR B CA 1
ATOM 2550 C C . TYR B 1 30 ? -0.695 -33.969 1.566 1 68.56 30 TYR B C 1
ATOM 2552 O O . TYR B 1 30 ? -0.957 -32.812 1.922 1 68.56 30 TYR B O 1
ATOM 2560 N N . PRO B 1 31 ? -0.251 -34.281 0.396 1 73.56 31 PRO B N 1
ATOM 2561 C CA . PRO B 1 31 ? -0.069 -33.188 -0.563 1 73.56 31 PRO B CA 1
ATOM 2562 C C . PRO B 1 31 ? -1.385 -32.531 -0.945 1 73.56 31 PRO B C 1
ATOM 2564 O O . PRO B 1 31 ? -2.422 -33.188 -1.028 1 73.56 31 PRO B O 1
ATOM 2567 N N . VAL B 1 32 ? -1.312 -31.266 -1.094 1 77.56 32 VAL B N 1
ATOM 2568 C CA . VAL B 1 32 ? -2.492 -30.484 -1.458 1 77.56 32 VAL B CA 1
ATOM 2569 C C . VAL B 1 32 ? -2.848 -30.75 -2.922 1 77.56 32 VAL B C 1
ATOM 2571 O O . VAL B 1 32 ? -1.97 -30.75 -3.787 1 77.56 32 VAL B O 1
ATOM 2574 N N . GLY B 1 33 ? -4.09 -31.078 -3.162 1 80.44 33 GLY B N 1
ATOM 2575 C CA . GLY B 1 33 ? -4.547 -31.281 -4.527 1 80.44 33 GLY B CA 1
ATOM 2576 C C . GLY B 1 33 ? -4.621 -30 -5.336 1 80.44 33 GLY B C 1
ATOM 2577 O O . GLY B 1 33 ? -4.348 -28.922 -4.816 1 80.44 33 GLY B O 1
ATOM 2578 N N . PRO B 1 34 ? -4.902 -30.125 -6.652 1 85 34 PRO B N 1
ATOM 2579 C CA . PRO B 1 34 ? -5.051 -28.938 -7.492 1 85 34 PRO B CA 1
ATOM 2580 C C . PRO B 1 34 ? -6.082 -27.953 -6.938 1 85 34 PRO B C 1
ATOM 2582 O O . PRO B 1 34 ? -7.117 -28.375 -6.414 1 85 34 PRO B O 1
ATOM 2585 N N . HIS B 1 35 ? -5.746 -26.703 -6.953 1 83.69 35 HIS B N 1
ATOM 2586 C CA . HIS B 1 35 ? -6.641 -25.656 -6.453 1 83.69 35 HIS B CA 1
ATOM 2587 C C . HIS B 1 35 ? -6.27 -24.297 -7.023 1 83.69 35 HIS B C 1
ATOM 2589 O O . HIS B 1 35 ? -5.273 -24.156 -7.738 1 83.69 35 HIS B O 1
ATOM 2595 N N . SER B 1 36 ? -7.145 -23.344 -6.812 1 82 36 SER B N 1
ATOM 2596 C CA . SER B 1 36 ? -6.898 -21.953 -7.168 1 82 36 SER B CA 1
ATOM 2597 C C . SER B 1 36 ? -7.438 -21.016 -6.098 1 82 36 SER B C 1
ATOM 2599 O O . SER B 1 36 ? -8.211 -21.422 -5.23 1 82 36 SER B O 1
ATOM 2601 N N . HIS B 1 37 ? -6.926 -19.828 -6.07 1 81.25 37 HIS B N 1
ATOM 2602 C CA . HIS B 1 37 ? -7.395 -18.797 -5.145 1 81.25 37 HIS B CA 1
ATOM 2603 C C . HIS B 1 37 ? -7.18 -17.406 -5.715 1 81.25 37 HIS B C 1
ATOM 2605 O O . HIS B 1 37 ? -6.512 -17.234 -6.738 1 81.25 37 HIS B O 1
ATOM 2611 N N . ASN B 1 38 ? -7.902 -16.391 -5.027 1 80.25 38 ASN B N 1
ATOM 2612 C CA . ASN B 1 38 ? -7.891 -15 -5.48 1 80.25 38 ASN B CA 1
ATOM 2613 C C . ASN B 1 38 ? -6.691 -14.234 -4.926 1 80.25 38 ASN B C 1
ATOM 2615 O O . ASN B 1 38 ? -6.828 -13.102 -4.473 1 80.25 38 ASN B O 1
ATOM 2619 N N . ALA B 1 39 ? -5.586 -14.891 -4.922 1 87.31 39 ALA B N 1
ATOM 2620 C CA . ALA B 1 39 ? -4.355 -14.297 -4.41 1 87.31 39 ALA B CA 1
ATOM 2621 C C . ALA B 1 39 ? -3.148 -14.727 -5.238 1 87.31 39 ALA B C 1
ATOM 2623 O O . ALA B 1 39 ? -3.164 -15.797 -5.855 1 87.31 39 ALA B O 1
ATOM 2624 N N . THR B 1 40 ? -2.279 -13.867 -5.258 1 92.38 40 THR B N 1
ATOM 2625 C CA . THR B 1 40 ? -0.984 -14.258 -5.801 1 92.38 40 THR B CA 1
ATOM 2626 C C . THR B 1 40 ? -0.202 -15.094 -4.793 1 92.38 40 THR B C 1
ATOM 2628 O O . THR B 1 40 ? -0.18 -14.781 -3.602 1 92.38 40 THR B O 1
ATOM 2631 N N . GLU B 1 41 ? 0.303 -16.094 -5.242 1 94.69 41 GLU B N 1
ATOM 2632 C CA . GLU B 1 41 ? 1.146 -16.922 -4.383 1 94.69 41 GLU B CA 1
ATOM 2633 C C . GLU B 1 41 ? 2.59 -16.938 -4.879 1 94.69 41 GLU B C 1
ATOM 2635 O O . GLU B 1 41 ? 2.852 -17.281 -6.035 1 94.69 41 GLU B O 1
ATOM 2640 N N . LEU B 1 42 ? 3.508 -16.453 -4.094 1 96.62 42 LEU B N 1
ATOM 2641 C CA . LEU B 1 42 ? 4.945 -16.609 -4.289 1 96.62 42 LEU B CA 1
ATOM 2642 C C . LEU B 1 42 ? 5.477 -17.797 -3.5 1 96.62 42 LEU B C 1
ATOM 2644 O O . LEU B 1 42 ? 5.508 -17.766 -2.268 1 96.62 42 LEU B O 1
ATOM 2648 N N . TYR B 1 43 ? 5.828 -18.812 -4.184 1 97.19 43 TYR B N 1
ATOM 2649 C CA . TYR B 1 43 ? 6.223 -20.078 -3.598 1 97.19 43 TYR B CA 1
ATOM 2650 C C . TYR B 1 43 ? 7.707 -20.359 -3.828 1 97.19 43 TYR B C 1
ATOM 2652 O O . TYR B 1 43 ? 8.125 -20.609 -4.957 1 97.19 43 TYR B O 1
ATOM 2660 N N . PHE B 1 44 ? 8.477 -20.297 -2.756 1 98.06 44 PHE B N 1
ATOM 2661 C CA . PHE B 1 44 ? 9.906 -20.562 -2.842 1 98.06 44 PHE B CA 1
ATOM 2662 C C . PHE B 1 44 ? 10.242 -21.938 -2.277 1 98.06 44 PHE B C 1
ATOM 2664 O O . PHE B 1 44 ? 10.32 -22.109 -1.06 1 98.06 44 PHE B O 1
ATOM 2671 N N . THR B 1 45 ? 10.484 -22.891 -3.174 1 96.94 45 THR B N 1
ATOM 2672 C CA . THR B 1 45 ? 10.719 -24.266 -2.738 1 96.94 45 THR B CA 1
ATOM 2673 C C . THR B 1 45 ? 12.203 -24.5 -2.475 1 96.94 45 THR B C 1
ATOM 2675 O O . THR B 1 45 ? 13.055 -24.094 -3.273 1 96.94 45 THR B O 1
ATOM 2678 N N . LEU B 1 46 ? 12.477 -25.062 -1.366 1 96.38 46 LEU B N 1
ATOM 2679 C CA . LEU B 1 46 ? 13.844 -25.422 -1.005 1 96.38 46 LEU B CA 1
ATOM 2680 C C . LEU B 1 46 ? 14.047 -26.938 -1.083 1 96.38 46 LEU B C 1
ATOM 2682 O O . LEU B 1 46 ? 15.062 -27.453 -0.615 1 96.38 46 LEU B O 1
ATOM 2686 N N . THR B 1 47 ? 13.023 -27.625 -1.609 1 95.06 47 THR B N 1
ATOM 2687 C CA . THR B 1 47 ? 13.07 -29.031 -1.959 1 95.06 47 THR B CA 1
ATOM 2688 C C . THR B 1 47 ? 12.641 -29.25 -3.408 1 95.06 47 THR B C 1
ATOM 2690 O O . THR B 1 47 ? 11.914 -28.422 -3.975 1 95.06 47 THR B O 1
ATOM 2693 N N . ASP B 1 48 ? 13.117 -30.375 -4.012 1 93.44 48 ASP B N 1
ATOM 2694 C CA . ASP B 1 48 ? 12.711 -30.719 -5.367 1 93.44 48 ASP B CA 1
ATOM 2695 C C . ASP B 1 48 ? 11.242 -31.125 -5.414 1 93.44 48 ASP B C 1
ATOM 2697 O O . ASP B 1 48 ? 10.75 -31.812 -4.516 1 93.44 48 ASP B O 1
ATOM 2701 N N . LEU B 1 49 ? 10.578 -30.656 -6.422 1 93.88 49 LEU B N 1
ATOM 2702 C CA . LEU B 1 49 ? 9.188 -31.031 -6.656 1 93.88 49 LEU B CA 1
ATOM 2703 C C . LEU B 1 49 ? 9.055 -31.828 -7.953 1 93.88 49 LEU B C 1
ATOM 2705 O O . LEU B 1 49 ? 9.289 -31.297 -9.039 1 93.88 49 LEU B O 1
ATOM 2709 N N . PRO B 1 50 ? 8.672 -33.031 -7.809 1 92.81 50 PRO B N 1
ATOM 2710 C CA . PRO B 1 50 ? 8.648 -33.875 -9.008 1 92.81 50 PRO B CA 1
ATOM 2711 C C . PRO B 1 50 ? 7.52 -33.5 -9.961 1 92.81 50 PRO B C 1
ATOM 2713 O O . PRO B 1 50 ? 7.645 -33.719 -11.172 1 92.81 50 PRO B O 1
ATOM 2716 N N . ASP B 1 51 ? 6.41 -33.062 -9.438 1 94.25 51 ASP B N 1
ATOM 2717 C CA . ASP B 1 51 ? 5.246 -32.688 -10.242 1 94.25 51 ASP B CA 1
ATOM 2718 C C . ASP B 1 51 ? 4.629 -31.391 -9.773 1 94.25 51 ASP B C 1
ATOM 2720 O O . ASP B 1 51 ? 4.035 -31.328 -8.695 1 94.25 51 ASP B O 1
ATOM 2724 N N . VAL B 1 52 ? 4.758 -30.391 -10.578 1 94.62 52 VAL B N 1
ATOM 2725 C CA . VAL B 1 52 ? 4.152 -29.078 -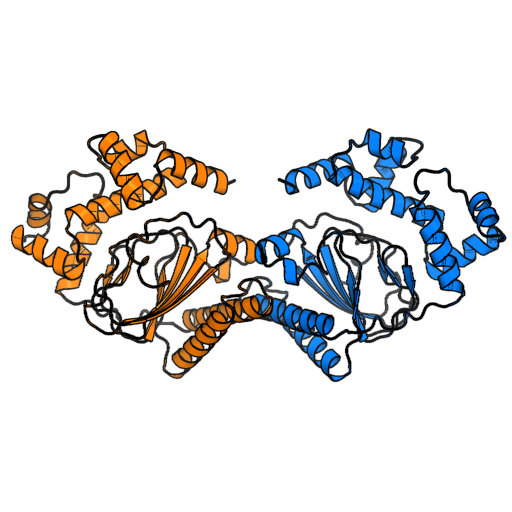10.328 1 94.62 52 VAL B CA 1
ATOM 2726 C C . VAL B 1 52 ? 3.213 -28.719 -11.477 1 94.62 52 VAL B C 1
ATOM 2728 O O . VAL B 1 52 ? 3.641 -28.609 -12.625 1 94.62 52 VAL B O 1
ATOM 2731 N N . LEU B 1 53 ? 1.981 -28.656 -11.102 1 93.19 53 LEU B N 1
ATOM 2732 C CA . LEU B 1 53 ? 0.987 -28.203 -12.07 1 93.19 53 LEU B CA 1
ATOM 2733 C C . LEU B 1 53 ? 0.831 -26.688 -12.023 1 93.19 53 LEU B C 1
ATOM 2735 O O . LEU B 1 53 ? 0.53 -26.125 -10.969 1 93.19 53 LEU B O 1
ATOM 2739 N N . LEU B 1 54 ? 1.027 -26.031 -13.07 1 92.19 54 LEU B N 1
ATOM 2740 C CA . LEU B 1 54 ? 0.8 -24.594 -13.234 1 92.19 54 LEU B CA 1
ATOM 2741 C C . LEU B 1 54 ? -0.071 -24.312 -14.461 1 92.19 54 LEU B C 1
ATOM 2743 O O . LEU B 1 54 ? 0.428 -24.281 -15.586 1 92.19 54 LEU B O 1
ATOM 2747 N N . GLY B 1 55 ? -1.333 -24.078 -14.164 1 84.12 55 GLY B N 1
ATOM 2748 C CA . GLY B 1 55 ? -2.252 -23.906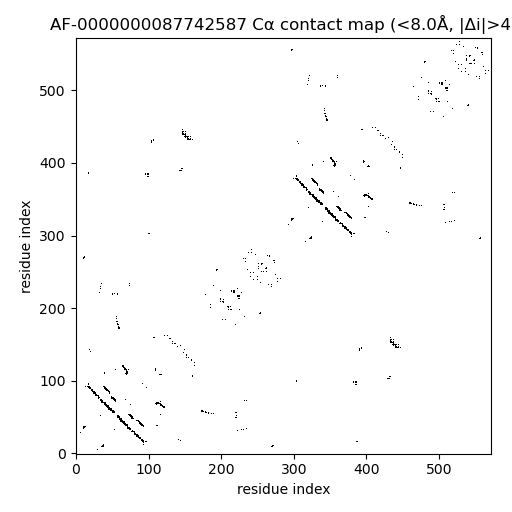 -15.281 1 84.12 55 GLY B CA 1
ATOM 2749 C C . GLY B 1 55 ? -2.385 -25.156 -16.125 1 84.12 55 GLY B C 1
ATOM 2750 O O . GLY B 1 55 ? -2.924 -26.172 -15.672 1 84.12 55 GLY B O 1
ATOM 2751 N N . ASP B 1 56 ? -1.757 -25.109 -17.297 1 82.75 56 ASP B N 1
ATOM 2752 C CA . ASP B 1 56 ? -1.937 -26.219 -18.234 1 82.75 56 ASP B CA 1
ATOM 2753 C C . ASP B 1 56 ? -0.629 -26.969 -18.438 1 82.75 56 ASP B C 1
ATOM 2755 O O . ASP B 1 56 ? -0.444 -27.625 -19.469 1 82.75 56 ASP B O 1
ATOM 2759 N N . THR B 1 57 ? 0.214 -26.797 -17.453 1 90.31 57 THR B N 1
ATOM 2760 C CA . THR B 1 57 ? 1.519 -27.422 -17.609 1 90.31 57 THR B CA 1
ATOM 2761 C C . THR B 1 57 ? 1.923 -28.141 -16.328 1 90.31 57 THR B C 1
ATOM 2763 O O . THR B 1 57 ? 1.734 -27.625 -15.234 1 90.31 57 THR B O 1
ATOM 2766 N N . ILE B 1 58 ? 2.406 -29.359 -16.5 1 93.62 58 ILE B N 1
ATOM 2767 C CA . ILE B 1 58 ? 3.008 -30.109 -15.398 1 93.62 58 ILE B CA 1
ATOM 2768 C C . ILE B 1 58 ? 4.504 -30.266 -15.648 1 93.62 58 ILE B C 1
ATOM 2770 O O . ILE B 1 58 ? 4.93 -30.547 -16.766 1 93.62 58 ILE B O 1
ATOM 2774 N N . LEU B 1 59 ? 5.301 -30.031 -14.656 1 94.44 59 LEU B N 1
ATOM 2775 C CA . LEU B 1 59 ? 6.75 -30.125 -14.789 1 94.44 59 LEU B CA 1
ATOM 2776 C C . LEU B 1 59 ? 7.402 -30.391 -13.438 1 94.44 59 LEU B C 1
ATOM 2778 O O . LEU B 1 59 ? 6.773 -30.203 -12.391 1 94.44 59 LEU B O 1
ATOM 2782 N N . ALA B 1 60 ? 8.609 -30.938 -13.539 1 94.62 60 ALA B N 1
ATOM 2783 C CA . ALA B 1 60 ? 9.43 -31.016 -12.336 1 94.62 60 ALA B CA 1
ATOM 2784 C C . ALA B 1 60 ? 10.117 -29.688 -12.039 1 94.62 60 ALA B C 1
ATOM 2786 O O . ALA B 1 60 ? 10.555 -29 -12.961 1 94.62 60 ALA B O 1
ATOM 2787 N N . VAL B 1 61 ? 10.211 -29.297 -10.781 1 94.56 61 VAL B N 1
ATOM 2788 C CA . VAL B 1 61 ? 10.82 -28.031 -10.367 1 94.56 61 VAL B CA 1
ATOM 2789 C C . VAL B 1 61 ? 11.93 -28.312 -9.352 1 94.56 61 VAL B C 1
ATOM 2791 O O . VAL B 1 61 ? 11.695 -28.938 -8.32 1 94.56 61 VAL B O 1
ATOM 2794 N N . PRO B 1 62 ? 13.117 -27.906 -9.633 1 93.94 62 PRO B N 1
ATOM 2795 C CA . PRO B 1 62 ? 14.211 -28.172 -8.695 1 93.94 62 PRO B CA 1
ATOM 2796 C C . PRO B 1 62 ? 14.156 -27.266 -7.457 1 93.94 62 PRO B C 1
ATOM 2798 O O . PRO B 1 62 ? 13.586 -26.172 -7.512 1 93.94 62 PRO B O 1
ATOM 2801 N N . ALA B 1 63 ? 14.82 -27.734 -6.395 1 94.88 63 ALA B N 1
ATOM 2802 C CA . ALA B 1 63 ? 14.992 -26.938 -5.18 1 94.88 63 ALA B CA 1
ATOM 2803 C C . ALA B 1 63 ? 15.648 -25.594 -5.488 1 94.88 63 ALA B C 1
ATOM 2805 O O . ALA B 1 63 ? 16.562 -25.516 -6.316 1 94.88 63 ALA B O 1
ATOM 2806 N N . GLY B 1 64 ? 15.172 -24.531 -4.848 1 95.69 64 GLY B N 1
ATOM 2807 C CA . GLY B 1 64 ? 15.727 -23.203 -5.031 1 95.69 64 GLY B CA 1
ATOM 2808 C C . GLY B 1 64 ? 14.984 -22.375 -6.066 1 95.69 64 GLY B C 1
ATOM 2809 O O . GLY B 1 64 ? 15.406 -21.281 -6.418 1 95.69 64 GLY B O 1
ATOM 2810 N N . THR B 1 65 ? 13.883 -22.906 -6.531 1 95.31 65 THR B N 1
ATOM 2811 C CA . THR B 1 65 ? 13.086 -22.219 -7.535 1 95.31 65 THR B CA 1
ATOM 2812 C C . THR B 1 65 ? 12 -21.359 -6.875 1 95.31 65 THR B C 1
ATOM 2814 O O . THR B 1 65 ? 11.359 -21.797 -5.914 1 95.31 65 THR B O 1
ATOM 2817 N N . LEU B 1 66 ? 11.859 -20.141 -7.352 1 97.06 66 LEU B N 1
ATOM 2818 C CA . LEU B 1 66 ? 10.719 -19.312 -6.977 1 97.06 66 LEU B CA 1
ATOM 2819 C C . LEU B 1 66 ? 9.602 -19.422 -8.008 1 97.06 66 LEU B C 1
ATOM 2821 O O . LEU B 1 66 ? 9.812 -19.156 -9.188 1 97.06 66 LEU B O 1
ATOM 2825 N N . ILE B 1 67 ? 8.477 -19.859 -7.547 1 96.5 67 ILE B N 1
ATOM 2826 C CA . ILE B 1 67 ? 7.312 -20.016 -8.406 1 96.5 67 ILE B CA 1
ATOM 2827 C C . ILE B 1 67 ? 6.316 -18.891 -8.133 1 96.5 67 ILE B C 1
ATOM 2829 O O . ILE B 1 67 ? 5.879 -18.703 -6.996 1 96.5 67 ILE B O 1
ATOM 2833 N N . ILE B 1 68 ? 5.949 -18.125 -9.117 1 96.12 68 ILE B N 1
ATOM 2834 C CA . ILE B 1 68 ? 4.938 -17.078 -9.016 1 96.12 68 ILE B CA 1
ATOM 2835 C C . ILE B 1 68 ? 3.625 -17.578 -9.625 1 96.12 68 ILE B C 1
ATOM 2837 O O . ILE B 1 68 ? 3.555 -17.859 -10.82 1 96.12 68 ILE B O 1
ATOM 2841 N N . ILE B 1 69 ? 2.637 -17.688 -8.836 1 94.38 69 ILE B N 1
ATOM 2842 C CA . ILE B 1 69 ? 1.325 -18.172 -9.25 1 94.38 69 ILE B CA 1
ATOM 2843 C C . ILE B 1 69 ? 0.308 -17.031 -9.18 1 94.38 69 ILE B C 1
ATOM 2845 O O . ILE B 1 69 ? -0.071 -16.594 -8.094 1 94.38 69 ILE B O 1
ATOM 2849 N N . PRO B 1 70 ? -0.153 -16.562 -10.289 1 91.94 70 PRO B N 1
ATOM 2850 C CA . PRO B 1 70 ? -1.104 -15.445 -10.266 1 91.94 70 PRO B CA 1
ATOM 2851 C C . PRO B 1 70 ? -2.475 -15.852 -9.727 1 91.94 70 PRO B C 1
ATOM 2853 O O . PRO B 1 70 ? -2.764 -17.047 -9.602 1 91.94 70 PRO B O 1
ATOM 2856 N N . PRO B 1 71 ? -3.25 -14.852 -9.391 1 86.5 71 PRO B N 1
ATOM 2857 C CA . PRO B 1 71 ? -4.586 -15.164 -8.875 1 86.5 71 PRO B CA 1
ATOM 2858 C C . PRO B 1 71 ? -5.41 -16 -9.844 1 86.5 71 PRO B C 1
ATOM 2860 O O . PRO B 1 71 ? -5.344 -15.797 -11.062 1 86.5 71 PRO B O 1
ATOM 2863 N N . PHE B 1 72 ? -5.992 -17.062 -9.328 1 80.88 72 PHE B N 1
ATOM 2864 C CA . PHE B 1 72 ? -6.977 -17.891 -10.008 1 80.88 72 PHE B CA 1
ATOM 2865 C C . PHE B 1 72 ? -6.293 -18.891 -10.93 1 80.88 72 PHE B C 1
ATOM 2867 O O . PHE B 1 72 ? -6.961 -19.672 -11.617 1 80.88 72 PHE B O 1
ATOM 2874 N N . CYS B 1 73 ? -5.023 -18.891 -10.938 1 85.94 73 CYS B N 1
ATOM 2875 C CA . CYS B 1 73 ? -4.293 -19.922 -11.656 1 85.94 73 CYS B CA 1
ATOM 2876 C C . CYS B 1 73 ? -4.387 -21.266 -10.922 1 85.94 73 CYS B C 1
ATOM 2878 O O . CYS B 1 73 ? -3.992 -21.359 -9.766 1 85.94 73 CYS B O 1
ATOM 2880 N N . VAL B 1 74 ? -4.941 -22.25 -11.586 1 85.44 74 VAL B N 1
ATOM 2881 C CA . VAL B 1 74 ? -4.977 -23.578 -11.008 1 85.44 74 VAL B CA 1
ATOM 2882 C C . VAL B 1 74 ? -3.557 -24.109 -10.844 1 85.44 74 VAL B C 1
ATOM 2884 O O . VAL B 1 74 ? -2.746 -24.031 -11.773 1 85.44 74 VAL B O 1
ATOM 2887 N N . HIS B 1 75 ? -3.246 -24.594 -9.617 1 91 75 HIS B N 1
ATOM 2888 C CA . HIS B 1 75 ? -1.891 -25.078 -9.367 1 91 75 HIS B CA 1
ATOM 2889 C C . HIS B 1 75 ? -1.881 -26.203 -8.336 1 91 75 HIS B C 1
ATOM 2891 O O . HIS B 1 75 ? -2.857 -26.375 -7.602 1 91 75 HIS B O 1
ATOM 2897 N N . GLN B 1 76 ? -0.878 -26.953 -8.422 1 91.94 76 GLN B N 1
ATOM 2898 C CA . GLN B 1 76 ? -0.557 -28 -7.457 1 91.94 76 GLN B CA 1
ATOM 2899 C C . GLN B 1 76 ? 0.952 -28.188 -7.328 1 91.94 76 GLN B C 1
ATOM 2901 O O . GLN B 1 76 ? 1.648 -28.375 -8.328 1 91.94 76 GLN B O 1
ATOM 2906 N N . LEU B 1 77 ? 1.402 -28.078 -6.145 1 93.38 77 LEU B N 1
ATOM 2907 C CA . LEU B 1 77 ? 2.812 -28.297 -5.852 1 93.38 77 LEU B CA 1
ATOM 2908 C C . LEU B 1 77 ? 3.012 -29.609 -5.102 1 93.38 77 LEU B C 1
ATOM 2910 O O . LEU B 1 77 ? 3.123 -29.625 -3.875 1 93.38 77 LEU B O 1
ATOM 2914 N N . TYR B 1 78 ? 3.082 -30.656 -5.867 1 90.25 78 TYR B N 1
ATOM 2915 C CA . TYR B 1 78 ? 3.131 -31.984 -5.273 1 90.25 78 TYR B CA 1
ATOM 2916 C C . TYR B 1 78 ? 4.527 -32.281 -4.746 1 90.25 78 TYR B C 1
ATOM 2918 O O . TYR B 1 78 ? 5.52 -32.125 -5.457 1 90.25 78 TYR B O 1
ATOM 2926 N N . HIS B 1 79 ? 4.555 -32.625 -3.531 1 86.94 79 HIS B N 1
ATOM 2927 C CA . HIS B 1 79 ? 5.738 -33.188 -2.885 1 86.94 79 HIS B CA 1
ATOM 2928 C C . HIS B 1 79 ? 5.52 -34.656 -2.51 1 86.94 79 HIS B C 1
ATOM 2930 O O . HIS B 1 79 ? 4.402 -35.031 -2.178 1 86.94 79 HIS B O 1
ATOM 2936 N N . GLU B 1 80 ? 6.52 -35.406 -2.639 1 82.19 80 GLU B N 1
ATOM 2937 C CA . GLU B 1 80 ? 6.387 -36.812 -2.307 1 82.19 80 GLU B CA 1
ATOM 2938 C C . GLU B 1 80 ? 6.051 -37 -0.83 1 82.19 80 GLU B C 1
ATOM 2940 O O . GLU B 1 80 ? 6.66 -36.375 0.038 1 82.19 80 GLU B O 1
ATOM 2945 N N . ALA B 1 81 ? 5.055 -37.812 -0.573 1 78.56 81 ALA B N 1
ATOM 2946 C CA . ALA B 1 81 ? 4.648 -38.094 0.801 1 78.56 81 ALA B CA 1
ATOM 2947 C C . ALA B 1 81 ? 5.805 -38.688 1.606 1 78.56 81 ALA B C 1
ATOM 2949 O O . ALA B 1 81 ? 6.551 -39.531 1.105 1 78.56 81 ALA B O 1
ATOM 2950 N N . GLY B 1 82 ? 5.914 -38.25 2.838 1 80.5 82 GLY B N 1
ATOM 2951 C CA . GLY B 1 82 ? 6.898 -38.812 3.752 1 80.5 82 GLY B CA 1
ATOM 2952 C C . GLY B 1 82 ? 8.273 -38.188 3.596 1 80.5 82 GLY B C 1
ATOM 2953 O O . GLY B 1 82 ? 9.211 -38.531 4.312 1 80.5 82 GLY B O 1
ATOM 2954 N N . GLU B 1 83 ? 8.422 -37.281 2.645 1 85.31 83 GLU B N 1
ATOM 2955 C CA . GLU B 1 83 ? 9.703 -36.625 2.443 1 85.31 83 GLU B CA 1
ATOM 2956 C C . GLU B 1 83 ? 9.711 -35.25 3.064 1 85.31 83 GLU B C 1
ATOM 2958 O O . GLU B 1 83 ? 8.656 -34.625 3.246 1 85.31 83 GLU B O 1
ATOM 2963 N N . GLN B 1 84 ? 10.898 -34.875 3.459 1 89.88 84 GLN B N 1
ATOM 2964 C CA . GLN B 1 84 ? 11.062 -33.531 3.979 1 89.88 84 GLN B CA 1
ATOM 2965 C C . GLN B 1 84 ? 10.672 -32.5 2.93 1 89.88 84 GLN B C 1
ATOM 2967 O O . GLN B 1 84 ? 11.047 -32.594 1.76 1 89.88 84 GLN B O 1
ATOM 2972 N N . TYR B 1 85 ? 9.898 -31.562 3.289 1 91.88 85 TYR B N 1
ATOM 2973 C CA . TYR B 1 85 ? 9.336 -30.547 2.414 1 91.88 85 TYR B CA 1
ATOM 2974 C C . TYR B 1 85 ? 9.547 -29.156 3 1 91.88 85 TYR B C 1
ATOM 2976 O O . TYR B 1 85 ? 8.945 -28.812 4.02 1 91.88 85 TYR B O 1
ATOM 2984 N N . GLU B 1 86 ? 10.547 -28.422 2.41 1 95.75 86 GLU B N 1
ATOM 2985 C CA . GLU B 1 86 ? 10.914 -27.094 2.918 1 95.75 86 GLU B CA 1
ATOM 2986 C C . GLU B 1 86 ? 10.555 -26 1.918 1 95.75 86 GLU B C 1
ATOM 2988 O O . GLU B 1 86 ? 10.906 -26.094 0.74 1 95.75 86 GLU B O 1
ATOM 2993 N N . ARG B 1 87 ? 9.836 -24.984 2.365 1 96.31 87 ARG B N 1
ATOM 2994 C CA . ARG B 1 87 ? 9.375 -23.953 1.445 1 96.31 87 ARG B CA 1
ATOM 2995 C C . ARG B 1 87 ? 8.945 -22.703 2.201 1 96.31 87 ARG B C 1
ATOM 2997 O O . ARG B 1 87 ? 8.617 -22.766 3.389 1 96.31 87 ARG B O 1
ATOM 3004 N N . TYR B 1 88 ? 9.055 -21.562 1.531 1 97.25 88 TYR B N 1
ATOM 3005 C CA . TYR B 1 88 ? 8.383 -20.328 1.9 1 97.25 88 TYR B CA 1
ATOM 3006 C C . TYR B 1 88 ? 7.152 -20.094 1.029 1 97.25 88 TYR B C 1
ATOM 3008 O O . TYR B 1 88 ? 7.184 -20.344 -0.178 1 97.25 88 TYR B O 1
ATOM 3016 N N . ILE B 1 89 ? 6.023 -19.672 1.615 1 96.19 89 ILE B N 1
ATOM 3017 C CA . ILE B 1 89 ? 4.809 -19.328 0.887 1 96.19 89 ILE B CA 1
ATOM 3018 C C . ILE B 1 89 ? 4.359 -17.922 1.263 1 96.19 89 ILE B C 1
ATOM 3020 O O . ILE B 1 89 ? 4.129 -17.625 2.438 1 96.19 89 ILE B O 1
ATOM 3024 N N . LEU B 1 90 ? 4.324 -17.078 0.303 1 95.44 90 LEU B N 1
ATOM 3025 C CA . LEU B 1 90 ? 3.758 -15.75 0.483 1 95.44 90 LEU B CA 1
ATOM 3026 C C . LEU B 1 90 ? 2.506 -15.57 -0.369 1 95.44 90 LEU B C 1
ATOM 3028 O O . LEU B 1 90 ? 2.553 -15.734 -1.591 1 95.44 90 LEU B O 1
ATOM 3032 N N . THR B 1 91 ? 1.43 -15.305 0.266 1 93.12 91 THR B N 1
ATOM 3033 C CA . THR B 1 91 ? 0.165 -15.055 -0.416 1 93.12 91 THR B CA 1
ATOM 3034 C C . THR B 1 91 ? -0.215 -13.578 -0.323 1 93.12 91 THR B C 1
ATOM 3036 O O . THR B 1 91 ? -0.273 -13.016 0.771 1 93.12 91 THR B O 1
ATOM 3039 N N . ILE B 1 92 ? -0.422 -12.984 -1.43 1 90.44 92 ILE B N 1
ATOM 3040 C CA . ILE B 1 92 ? -0.744 -11.562 -1.493 1 90.44 92 ILE B CA 1
ATOM 3041 C C . ILE B 1 92 ? -2.152 -11.375 -2.051 1 90.44 92 ILE B C 1
ATOM 3043 O O . ILE B 1 92 ? -2.453 -11.828 -3.158 1 90.44 92 ILE B O 1
ATOM 3047 N N . HIS B 1 93 ? -2.891 -10.695 -1.317 1 82.19 93 HIS B N 1
ATOM 3048 C CA . HIS B 1 93 ? -4.238 -10.438 -1.804 1 82.19 93 HIS B CA 1
ATOM 3049 C C . HIS B 1 93 ? -4.223 -9.469 -2.982 1 82.19 93 HIS B C 1
ATOM 3051 O O . HIS B 1 93 ? -3.654 -8.375 -2.891 1 82.19 93 HIS B O 1
ATOM 3057 N N . ASP B 1 94 ? -4.867 -9.914 -3.998 1 76.06 94 ASP B N 1
ATOM 3058 C CA . ASP B 1 94 ? -4.762 -9.219 -5.273 1 76.06 94 ASP B CA 1
ATOM 3059 C C . ASP B 1 94 ? -5.34 -7.805 -5.18 1 76.06 94 ASP B C 1
ATOM 3061 O O . ASP B 1 94 ? -4.723 -6.844 -5.648 1 76.06 94 ASP B O 1
ATOM 3065 N N . LYS B 1 95 ? -6.457 -7.648 -4.586 1 74.31 95 LYS B N 1
ATOM 3066 C CA . LYS B 1 95 ? -7.117 -6.352 -4.5 1 74.31 95 LYS B CA 1
ATOM 3067 C C . LYS B 1 95 ? -6.293 -5.371 -3.67 1 74.31 95 LYS B C 1
ATOM 3069 O O . LYS B 1 95 ? -6.234 -4.18 -3.984 1 74.31 95 LYS B O 1
ATOM 3074 N N . TRP B 1 96 ? -5.707 -5.844 -2.662 1 78.69 96 TRP B N 1
ATOM 3075 C CA . TRP B 1 96 ? -4.867 -4.992 -1.826 1 78.69 96 TRP B CA 1
ATOM 3076 C C . TRP B 1 96 ? -3.676 -4.461 -2.613 1 78.69 96 TRP B C 1
ATOM 3078 O O . TRP B 1 96 ? -3.387 -3.262 -2.582 1 78.69 96 TRP B O 1
ATOM 3088 N N . LEU B 1 97 ? -3.033 -5.398 -3.236 1 78.75 97 LEU B N 1
ATOM 3089 C CA . LEU B 1 97 ? -1.854 -5.004 -4 1 78.75 97 LEU B CA 1
ATOM 3090 C C . LEU B 1 97 ? -2.215 -3.979 -5.066 1 78.75 97 LEU B C 1
ATOM 3092 O O . LEU B 1 97 ? -1.462 -3.033 -5.305 1 78.75 97 LEU B O 1
ATOM 3096 N N . ASP B 1 98 ? -3.318 -4.148 -5.672 1 77.25 98 ASP B N 1
ATOM 3097 C CA . ASP B 1 98 ? -3.795 -3.197 -6.672 1 77.25 98 ASP B CA 1
ATOM 3098 C C . ASP B 1 98 ? -4.016 -1.817 -6.055 1 77.25 98 ASP B C 1
ATOM 3100 O O . ASP B 1 98 ? -3.705 -0.798 -6.676 1 77.25 98 ASP B O 1
ATOM 3104 N N . ASN B 1 99 ? -4.578 -1.861 -4.91 1 75.12 99 ASN B N 1
ATOM 3105 C CA . ASN B 1 99 ? -4.824 -0.603 -4.211 1 75.12 99 ASN B CA 1
ATOM 3106 C C . ASN B 1 99 ? -3.52 0.098 -3.846 1 75.12 99 ASN B C 1
ATOM 3108 O O . ASN B 1 99 ? -3.438 1.327 -3.885 1 75.12 99 ASN B O 1
ATOM 3112 N N . VAL B 1 100 ? -2.596 -0.676 -3.488 1 76.38 100 VAL B N 1
ATOM 3113 C CA . VAL B 1 100 ? -1.314 -0.123 -3.061 1 76.38 100 VAL B CA 1
ATOM 3114 C C . VAL B 1 100 ? -0.569 0.447 -4.266 1 76.38 100 VAL B C 1
ATOM 3116 O O . VAL B 1 100 ? -0.01 1.544 -4.195 1 76.38 100 VAL B O 1
ATOM 3119 N N . LEU B 1 101 ? -0.601 -0.265 -5.312 1 73.06 101 LEU B N 1
ATOM 3120 C CA . LEU B 1 101 ? 0.229 0.102 -6.457 1 73.06 101 LEU B CA 1
ATOM 3121 C C . LEU B 1 101 ? -0.536 1.013 -7.41 1 73.06 101 LEU B C 1
ATOM 3123 O O . LEU B 1 101 ? 0.066 1.673 -8.258 1 73.06 101 LEU B O 1
ATOM 3127 N N . CYS B 1 102 ? -1.717 1.308 -7.109 1 61.44 102 CYS B N 1
ATOM 3128 C CA . CYS B 1 102 ? -2.572 2.127 -7.957 1 61.44 102 CYS B CA 1
ATOM 3129 C C . CYS B 1 102 ? -2.295 1.858 -9.43 1 61.44 102 CYS B C 1
ATOM 3131 O O . CYS B 1 102 ? -2.363 0.714 -9.883 1 61.44 102 CYS B O 1
ATOM 3133 N N . GLU B 1 103 ? -1.842 2.961 -10.211 1 55.56 103 GLU B N 1
ATOM 3134 C CA . GLU B 1 103 ? -1.553 2.936 -11.641 1 55.56 103 GLU B CA 1
ATOM 3135 C C . GLU B 1 103 ? -0.214 2.258 -11.922 1 55.56 103 GLU B C 1
ATOM 3137 O O . GLU B 1 103 ? 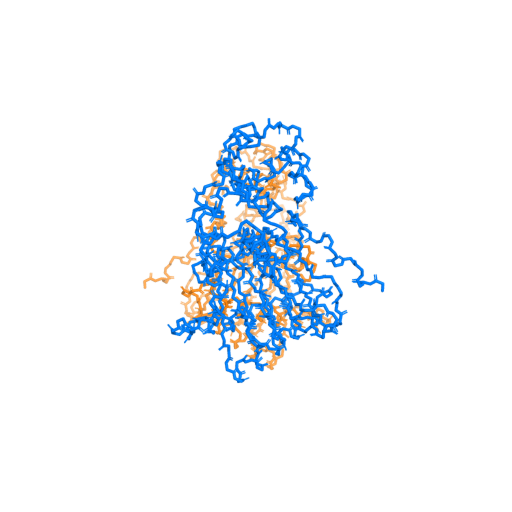0.016 1.758 -13.023 1 55.56 103 GLU B O 1
ATOM 3142 N N . GLY B 1 104 ? 0.71 2.396 -11.062 1 54.72 104 GLY B N 1
ATOM 3143 C CA . GLY B 1 104 ? 2.074 1.938 -11.273 1 54.72 104 GLY B CA 1
ATOM 3144 C C . GLY B 1 104 ? 2.186 0.43 -11.391 1 54.72 104 GLY B C 1
ATOM 3145 O O . GLY B 1 104 ? 3.291 -0.116 -11.406 1 54.72 104 GLY B O 1
ATOM 3146 N N . ALA B 1 105 ? 1.016 -0.139 -11.555 1 60.44 105 ALA B N 1
ATOM 3147 C CA . ALA B 1 105 ? 0.691 -1.563 -11.547 1 60.44 105 ALA B CA 1
ATOM 3148 C C . ALA B 1 105 ? 1.389 -2.291 -12.695 1 60.44 105 ALA B C 1
ATOM 3150 O O . ALA B 1 105 ? 1.498 -3.52 -12.688 1 60.44 105 ALA B O 1
ATOM 3151 N N . SER B 1 106 ? 2.145 -1.461 -13.406 1 67.75 106 SER B N 1
ATOM 3152 C CA . SER B 1 106 ? 2.674 -2.174 -14.562 1 67.75 106 SER B CA 1
ATOM 3153 C C . SER B 1 106 ? 3.891 -3.012 -14.188 1 67.75 106 SER B C 1
ATOM 3155 O O . SER B 1 106 ? 4.113 -4.082 -14.758 1 67.75 106 SER B O 1
ATOM 3157 N N . ALA B 1 107 ? 4.605 -2.521 -13.172 1 72.19 107 ALA B N 1
ATOM 3158 C CA . ALA B 1 107 ? 5.824 -3.221 -12.781 1 72.19 107 ALA B CA 1
ATOM 3159 C C . ALA B 1 107 ? 5.508 -4.598 -12.203 1 72.19 107 ALA B C 1
ATOM 3161 O O . ALA B 1 107 ? 6.332 -5.516 -12.281 1 72.19 107 ALA B O 1
ATOM 3162 N N . PHE B 1 108 ? 4.277 -4.738 -11.742 1 78.75 108 PHE B N 1
ATOM 3163 C CA . PHE B 1 108 ? 3.92 -5.996 -11.102 1 78.75 108 PHE B CA 1
ATOM 3164 C C . PHE B 1 108 ? 2.836 -6.719 -11.891 1 78.75 108 PHE B C 1
ATOM 3166 O O . PHE B 1 108 ? 2.053 -7.484 -11.32 1 78.75 108 PHE B O 1
ATOM 3173 N N . SER B 1 109 ? 2.818 -6.461 -13.125 1 82.56 109 SER B N 1
ATOM 3174 C CA . SER B 1 109 ? 1.777 -7.059 -13.953 1 82.56 109 SER B CA 1
ATOM 3175 C C . SER B 1 109 ? 1.883 -8.578 -13.969 1 82.56 109 SER B C 1
ATOM 3177 O O . SER B 1 109 ? 0.875 -9.273 -14.117 1 82.56 109 SER B O 1
ATOM 3179 N N . TYR B 1 110 ? 3.082 -9.07 -13.703 1 85.06 110 TYR B N 1
ATOM 3180 C CA . TYR B 1 110 ? 3.334 -10.5 -13.828 1 85.06 110 TYR B CA 1
ATOM 3181 C C . TYR B 1 110 ? 2.801 -11.258 -12.617 1 85.06 110 TYR B C 1
ATOM 3183 O O . TYR B 1 110 ? 2.746 -12.492 -12.625 1 85.06 110 TYR B O 1
ATOM 3191 N N . ILE B 1 111 ? 2.385 -10.547 -11.562 1 87.88 111 ILE B N 1
ATOM 3192 C CA . ILE B 1 111 ? 1.824 -11.242 -10.414 1 87.88 111 ILE B CA 1
ATOM 3193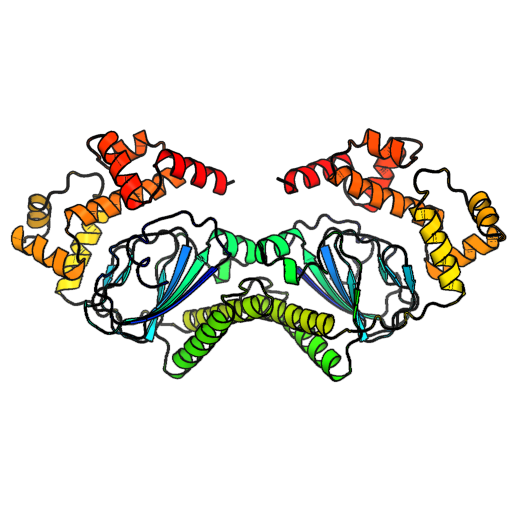 C C . ILE B 1 111 ? 0.327 -10.953 -10.312 1 87.88 111 ILE B C 1
ATOM 3195 O O . ILE B 1 111 ? -0.303 -11.25 -9.297 1 87.88 111 ILE B O 1
ATOM 3199 N N . LYS B 1 112 ? -0.202 -10.375 -11.312 1 84.5 112 LYS B N 1
ATOM 3200 C CA . LYS B 1 112 ? -1.613 -10 -11.297 1 84.5 112 LYS B CA 1
ATOM 3201 C C . LYS B 1 112 ? -2.467 -11.055 -12 1 84.5 112 LYS B C 1
ATOM 3203 O O . LYS B 1 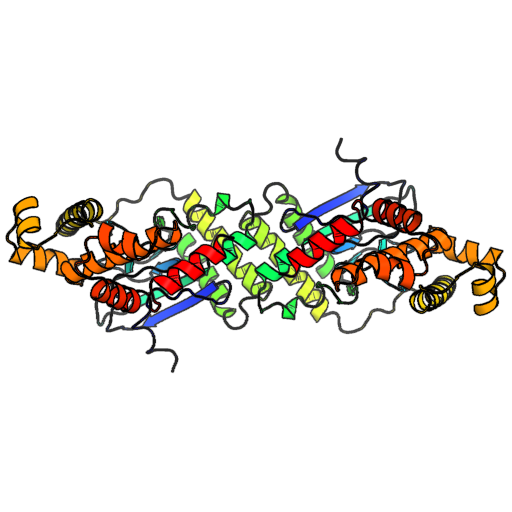112 ? -1.94 -11.922 -12.703 1 84.5 112 LYS B O 1
ATOM 3208 N N . GLU B 1 113 ? -3.725 -10.883 -11.734 1 81.75 113 GLU B N 1
ATOM 3209 C CA . GLU B 1 113 ? -4.684 -11.766 -12.398 1 81.75 113 GLU B CA 1
ATOM 3210 C C . GLU B 1 113 ? -4.512 -11.727 -13.914 1 81.75 113 GLU B C 1
ATOM 3212 O O . GLU B 1 113 ? -4.332 -10.656 -14.5 1 81.75 113 GLU B O 1
ATOM 3217 N N . GLY B 1 114 ? -4.586 -12.906 -14.5 1 81.19 114 GLY B N 1
ATOM 3218 C CA . GLY B 1 114 ? -4.484 -12.992 -15.945 1 81.19 114 GLY B CA 1
ATOM 3219 C C . GLY B 1 114 ? -3.072 -13.242 -16.438 1 81.19 114 GLY B C 1
ATOM 3220 O O . GLY B 1 114 ? -2.865 -13.602 -17.594 1 81.19 114 GLY B O 1
ATOM 3221 N N . SER B 1 115 ? -2.107 -13.016 -15.617 1 87.88 115 SER B N 1
ATOM 3222 C CA . SER B 1 115 ? -0.726 -13.312 -15.984 1 87.88 115 SER B CA 1
ATOM 3223 C C . SER B 1 115 ? -0.46 -14.812 -15.977 1 87.88 115 SER B C 1
ATOM 3225 O O . SER B 1 115 ? -1.242 -15.586 -15.422 1 87.88 115 SER B O 1
ATOM 3227 N N . MET B 1 116 ? 0.586 -15.195 -16.625 1 88.94 116 MET B N 1
ATOM 3228 C CA . MET B 1 116 ? 1.027 -16.594 -16.625 1 88.94 116 MET B CA 1
ATOM 3229 C C . MET B 1 116 ? 1.926 -16.875 -15.422 1 88.94 116 MET B C 1
ATOM 3231 O O . MET B 1 116 ? 2.676 -15.992 -14.984 1 88.94 116 MET B O 1
ATOM 3235 N N . PRO B 1 117 ? 1.804 -18.062 -14.898 1 93.25 117 PRO B N 1
ATOM 3236 C CA . PRO B 1 117 ? 2.754 -18.406 -13.836 1 93.25 117 PRO B CA 1
ATOM 3237 C C . PRO B 1 117 ? 4.207 -18.297 -14.289 1 93.25 117 PRO B C 1
ATOM 3239 O O . PRO B 1 117 ? 4.508 -18.469 -15.477 1 93.25 117 PRO B O 1
ATOM 3242 N N . LEU B 1 118 ? 5.098 -17.984 -13.359 1 92.75 118 LEU B N 1
ATOM 3243 C CA . LEU B 1 118 ? 6.508 -17.781 -13.672 1 92.75 118 LEU B CA 1
ATOM 3244 C C . LEU B 1 118 ? 7.395 -18.625 -12.758 1 92.75 118 LEU B C 1
ATOM 3246 O O . LEU B 1 118 ? 7.121 -18.75 -11.562 1 92.75 118 LEU B O 1
ATOM 3250 N N . LEU B 1 119 ? 8.367 -19.234 -13.359 1 93.94 119 LEU B N 1
ATOM 3251 C CA . LEU B 1 119 ? 9.438 -19.891 -12.609 1 93.94 119 LEU B CA 1
ATOM 3252 C C . LEU B 1 119 ? 10.719 -19.062 -12.664 1 93.94 119 LEU B C 1
ATOM 3254 O O . LEU B 1 119 ? 11.195 -18.719 -13.75 1 93.94 119 LEU B O 1
ATOM 3258 N N . LEU B 1 120 ? 11.211 -18.672 -11.57 1 94.38 120 LEU B N 1
ATOM 3259 C CA . LEU B 1 120 ? 12.484 -17.953 -11.477 1 94.38 120 LEU B CA 1
ATOM 3260 C C . LEU B 1 120 ? 13.555 -18.828 -10.828 1 94.38 120 LEU B C 1
ATOM 3262 O O . LEU B 1 120 ? 13.297 -19.484 -9.812 1 94.38 120 LEU B O 1
ATOM 3266 N N . PHE B 1 121 ? 14.703 -18.906 -11.406 1 93.62 121 PHE B N 1
ATOM 3267 C CA . PHE B 1 121 ? 15.82 -19.734 -10.969 1 93.62 121 PHE B CA 1
ATOM 3268 C C . PHE B 1 121 ? 16.984 -18.875 -10.469 1 93.62 121 PHE B C 1
ATOM 3270 O O . PHE B 1 121 ? 17.938 -18.625 -11.203 1 93.62 121 PHE B O 1
ATOM 3277 N N . PRO B 1 122 ? 16.875 -18.469 -9.266 1 94.94 122 PRO B N 1
ATOM 3278 C CA . PRO B 1 122 ? 17.953 -17.625 -8.727 1 94.94 122 PRO B CA 1
ATOM 3279 C C . PRO B 1 122 ? 19.281 -18.359 -8.625 1 94.94 122 PRO B C 1
ATOM 3281 O O . PRO B 1 122 ? 19.312 -19.578 -8.383 1 94.94 122 PRO B O 1
ATOM 3284 N N . ASP B 1 123 ? 20.391 -17.656 -8.812 1 93.56 123 ASP B N 1
ATOM 3285 C CA . ASP B 1 123 ? 21.703 -18.219 -8.531 1 93.56 123 ASP B CA 1
ATOM 3286 C C . ASP B 1 123 ? 21.969 -18.266 -7.027 1 93.56 123 ASP B C 1
ATOM 3288 O O . ASP B 1 123 ? 21.078 -17.984 -6.223 1 93.56 123 ASP B O 1
ATOM 3292 N N . VAL B 1 124 ? 23.125 -18.656 -6.668 1 95.44 124 VAL B N 1
ATOM 3293 C CA . VAL B 1 124 ? 23.453 -18.922 -5.27 1 95.44 124 VAL B CA 1
ATOM 3294 C C . VAL B 1 124 ? 23.281 -17.641 -4.453 1 95.44 124 VAL B C 1
ATOM 3296 O O . VAL B 1 124 ? 22.656 -17.656 -3.387 1 95.44 124 VAL B O 1
ATOM 3299 N N . GLU B 1 125 ? 23.828 -16.547 -4.965 1 95.12 125 GLU B N 1
ATOM 3300 C CA . GLU B 1 125 ? 23.75 -15.281 -4.25 1 95.12 125 GLU B CA 1
ATOM 3301 C C . GLU B 1 125 ? 22.312 -14.773 -4.176 1 95.12 125 GLU B C 1
ATOM 3303 O O . GLU B 1 125 ? 21.875 -14.289 -3.133 1 95.12 125 GLU B O 1
ATOM 3308 N N . GLN B 1 126 ? 21.609 -14.883 -5.23 1 95.19 126 GLN B N 1
ATOM 3309 C CA . GLN B 1 126 ? 20.219 -14.469 -5.285 1 95.19 126 GLN B CA 1
ATOM 3310 C C . GLN B 1 126 ? 19.359 -15.289 -4.328 1 95.19 126 GLN B C 1
ATOM 3312 O O . GLN B 1 126 ? 18.484 -14.75 -3.654 1 95.19 126 GLN B O 1
ATOM 3317 N N . LYS B 1 127 ? 19.656 -16.547 -4.285 1 96.81 127 LYS B N 1
ATOM 3318 C CA . LYS B 1 127 ? 18.953 -17.422 -3.369 1 96.81 127 LYS B CA 1
ATOM 3319 C C . LYS B 1 127 ? 19.156 -17 -1.919 1 96.81 127 LYS B C 1
ATOM 3321 O O . LYS B 1 127 ? 18.219 -16.969 -1.131 1 96.81 127 LYS B O 1
ATOM 3326 N N . ARG B 1 128 ? 20.359 -16.719 -1.615 1 96.81 128 ARG B N 1
ATOM 3327 C CA . ARG B 1 128 ? 20.688 -16.266 -0.266 1 96.81 128 ARG B CA 1
ATOM 3328 C C . ARG B 1 128 ? 19.938 -14.992 0.089 1 96.81 128 ARG B C 1
ATOM 3330 O O . ARG B 1 128 ? 19.422 -14.859 1.203 1 96.81 128 ARG B O 1
ATOM 3337 N N . GLU B 1 129 ? 19.906 -14.086 -0.836 1 96.5 129 GLU B N 1
ATOM 3338 C CA . GLU B 1 129 ? 19.219 -12.82 -0.618 1 96.5 129 GLU B CA 1
ATOM 3339 C C . GLU B 1 129 ? 17.719 -13.031 -0.455 1 96.5 129 GLU B C 1
ATOM 3341 O O . GLU B 1 129 ? 17.078 -12.414 0.406 1 96.5 129 GLU B O 1
ATOM 3346 N N . LEU B 1 130 ? 17.156 -13.891 -1.266 1 97.38 130 LEU B N 1
ATOM 3347 C CA . LEU B 1 130 ? 15.742 -14.203 -1.163 1 97.38 130 LEU B CA 1
ATOM 3348 C C . LEU B 1 130 ? 15.414 -14.789 0.204 1 97.38 130 LEU B C 1
ATOM 3350 O O . LEU B 1 130 ? 14.445 -14.375 0.847 1 97.38 130 LEU B O 1
ATOM 3354 N N . ILE B 1 131 ? 16.234 -15.703 0.607 1 97.62 131 ILE B N 1
ATOM 3355 C CA . ILE B 1 131 ? 16.016 -16.344 1.9 1 97.62 131 ILE B CA 1
ATOM 3356 C C . ILE B 1 131 ? 16.078 -15.289 3.01 1 97.62 131 ILE B C 1
ATOM 3358 O O . ILE B 1 131 ? 15.242 -15.289 3.92 1 97.62 131 ILE B O 1
ATOM 3362 N N . ARG B 1 132 ? 17.047 -14.438 2.904 1 97.56 132 ARG B N 1
ATOM 3363 C CA . ARG B 1 132 ? 17.172 -13.367 3.893 1 97.56 132 ARG B CA 1
ATOM 3364 C C . ARG B 1 132 ? 15.914 -12.516 3.934 1 97.56 132 ARG B C 1
ATOM 3366 O O . ARG B 1 132 ? 15.406 -12.203 5.012 1 97.56 132 ARG B O 1
ATOM 3373 N N . HIS B 1 133 ? 15.391 -12.109 2.797 1 96.81 133 HIS B N 1
ATOM 3374 C CA . HIS B 1 133 ? 14.188 -11.281 2.719 1 96.81 133 HIS B CA 1
ATOM 3375 C C . HIS B 1 133 ? 12.969 -12.039 3.232 1 96.81 133 HIS B C 1
ATOM 3377 O O . HIS B 1 133 ? 12.125 -11.469 3.93 1 96.81 133 HIS B O 1
ATOM 3383 N N . PHE B 1 134 ? 12.852 -13.281 2.885 1 97.12 134 PHE B N 1
ATOM 3384 C CA . PHE B 1 134 ? 11.734 -14.086 3.377 1 97.12 134 PHE B CA 1
ATOM 3385 C C . PHE B 1 134 ? 11.773 -14.188 4.898 1 97.12 134 PHE B C 1
ATOM 3387 O O . PHE B 1 134 ? 10.75 -14.031 5.562 1 97.12 134 PHE B O 1
ATOM 3394 N N . ASP B 1 135 ? 12.992 -14.484 5.406 1 97.12 135 ASP B N 1
ATOM 3395 C CA . ASP B 1 135 ? 13.148 -14.609 6.852 1 97.12 135 ASP B CA 1
ATOM 3396 C C . ASP B 1 135 ? 12.805 -13.297 7.559 1 97.12 135 ASP B C 1
ATOM 3398 O O . ASP B 1 135 ? 12.18 -13.305 8.617 1 97.12 135 ASP B O 1
ATOM 3402 N N . GLU B 1 136 ? 13.258 -12.25 7.004 1 95.56 136 GLU B N 1
ATOM 3403 C CA . GLU B 1 136 ? 12.953 -10.945 7.578 1 95.56 136 GLU B CA 1
ATOM 3404 C C . GLU B 1 136 ? 11.445 -10.688 7.613 1 95.56 136 GLU B C 1
ATOM 3406 O O . GLU B 1 136 ? 10.906 -10.281 8.648 1 95.56 136 GLU B O 1
ATOM 3411 N N . LEU B 1 137 ? 10.781 -10.898 6.523 1 94.94 137 LEU B N 1
ATOM 3412 C CA . LEU B 1 137 ? 9.336 -10.688 6.469 1 94.94 137 LEU B CA 1
ATOM 3413 C C . LEU B 1 137 ? 8.609 -11.609 7.449 1 94.94 137 LEU B C 1
ATOM 3415 O O . LEU B 1 137 ? 7.664 -11.188 8.117 1 94.94 137 LEU B O 1
ATOM 3419 N N . LEU B 1 138 ? 9.086 -12.82 7.516 1 94.75 138 LEU B N 1
ATOM 3420 C CA . LEU B 1 138 ? 8.5 -13.789 8.43 1 94.75 138 LEU B CA 1
ATOM 3421 C C . LEU B 1 138 ? 8.547 -13.281 9.867 1 94.75 138 LEU B C 1
ATOM 3423 O O . LEU B 1 138 ? 7.617 -13.531 10.648 1 94.75 138 LEU B O 1
ATOM 3427 N N . SER B 1 139 ? 9.562 -12.586 10.227 1 93.44 139 SER B N 1
ATOM 3428 C CA . SER B 1 139 ? 9.75 -12.109 11.586 1 93.44 139 SER B CA 1
ATOM 3429 C C . SER B 1 139 ? 8.711 -11.047 11.945 1 93.44 139 SER B C 1
ATOM 3431 O O . SER B 1 139 ? 8.508 -10.75 13.125 1 93.44 139 SER B O 1
ATOM 3433 N N . PHE B 1 140 ? 8 -10.508 10.953 1 87.06 140 PHE B N 1
ATOM 3434 C CA . PHE B 1 140 ? 7.043 -9.445 11.211 1 87.06 140 PHE B CA 1
ATOM 3435 C C . PHE B 1 140 ? 5.613 -9.961 11.094 1 87.06 140 PHE B C 1
ATOM 3437 O O . PHE B 1 140 ? 4.66 -9.18 11.078 1 87.06 140 PHE B O 1
ATOM 3444 N N . MET B 1 141 ? 5.363 -11.211 10.945 1 84.75 141 MET B N 1
ATOM 3445 C CA . MET B 1 141 ? 4.043 -11.75 10.641 1 84.75 141 MET B CA 1
ATOM 3446 C C . MET B 1 141 ? 3.09 -11.547 11.812 1 84.75 141 MET B C 1
ATOM 3448 O O . MET B 1 141 ? 1.87 -11.594 11.648 1 84.75 141 MET B O 1
ATOM 3452 N N . ASP B 1 142 ? 3.633 -11.203 12.977 1 80.12 142 ASP B N 1
ATOM 3453 C CA . ASP B 1 142 ? 2.771 -10.844 14.102 1 80.12 142 ASP B CA 1
ATOM 3454 C C . ASP B 1 142 ? 2.275 -9.406 13.977 1 80.12 142 ASP B C 1
ATOM 3456 O O . ASP B 1 142 ? 1.306 -9.016 14.633 1 80.12 142 ASP B O 1
ATOM 3460 N N . ASN B 1 143 ? 2.994 -8.57 13.211 1 77.38 143 ASN B N 1
ATOM 3461 C CA . ASN B 1 143 ? 2.641 -7.18 12.938 1 77.38 143 ASN B CA 1
ATOM 3462 C C . ASN B 1 143 ? 2.773 -6.848 11.453 1 77.38 143 ASN B C 1
ATOM 3464 O O . ASN B 1 143 ? 3.635 -6.059 11.062 1 77.38 143 ASN B O 1
ATOM 3468 N N . ARG B 1 144 ? 1.846 -7.301 10.617 1 75.94 144 ARG B N 1
ATOM 3469 C CA . ARG B 1 144 ? 1.975 -7.352 9.164 1 75.94 144 ARG B CA 1
ATOM 3470 C C . ARG B 1 144 ? 1.82 -5.961 8.555 1 75.94 144 ARG B C 1
ATOM 3472 O O . ARG B 1 144 ? 2.221 -5.73 7.41 1 75.94 144 ARG B O 1
ATOM 3479 N N . THR B 1 145 ? 1.302 -5.066 9.375 1 74.5 145 THR B N 1
ATOM 3480 C CA . THR B 1 145 ? 1.04 -3.779 8.742 1 74.5 145 THR B CA 1
ATOM 3481 C C . THR B 1 145 ? 1.859 -2.674 9.398 1 74.5 145 THR B C 1
ATOM 3483 O O . THR B 1 145 ? 1.497 -1.498 9.328 1 74.5 145 THR B O 1
ATOM 3486 N N . SER B 1 146 ? 2.967 -3.057 10.047 1 80.06 146 SER B N 1
ATOM 3487 C CA . SER B 1 146 ? 3.912 -2.066 10.555 1 80.06 146 SER B CA 1
ATOM 3488 C C . SER B 1 146 ? 4.781 -1.513 9.43 1 80.06 146 SER B C 1
ATOM 3490 O O . SER B 1 146 ? 4.922 -2.143 8.375 1 80.06 146 SER B O 1
ATOM 3492 N N . PRO B 1 147 ? 5.34 -0.358 9.594 1 80 147 PRO B N 1
ATOM 3493 C CA . PRO B 1 147 ? 6.238 0.172 8.562 1 80 147 PRO B CA 1
ATOM 3494 C C . PRO B 1 147 ? 7.387 -0.783 8.234 1 80 147 PRO B C 1
ATOM 3496 O O . PRO B 1 147 ? 7.727 -0.96 7.062 1 80 147 PRO B O 1
ATOM 3499 N N . ASP B 1 148 ? 7.934 -1.395 9.281 1 86.44 148 ASP B N 1
ATOM 3500 C CA . ASP B 1 148 ? 9.047 -2.311 9.062 1 86.44 148 ASP B CA 1
ATOM 3501 C C . ASP B 1 148 ? 8.609 -3.531 8.258 1 86.44 148 ASP B C 1
ATOM 3503 O O . ASP B 1 148 ? 9.359 -4.02 7.402 1 86.44 148 ASP B O 1
ATOM 3507 N N . SER B 1 149 ? 7.441 -4.012 8.578 1 88.88 149 SER B N 1
ATOM 3508 C CA . SER B 1 149 ? 6.898 -5.129 7.812 1 88.88 149 SER B CA 1
ATOM 3509 C C . SER B 1 149 ? 6.719 -4.754 6.344 1 88.88 149 SER B C 1
ATOM 3511 O O . SER B 1 149 ? 7.004 -5.559 5.453 1 88.88 149 SER B O 1
ATOM 3513 N N . MET B 1 150 ? 6.285 -3.551 6.129 1 87.56 150 MET B N 1
ATOM 3514 C CA . MET B 1 150 ? 6.074 -3.08 4.766 1 87.56 150 MET B CA 1
ATOM 3515 C C . MET B 1 150 ? 7.402 -2.922 4.031 1 87.56 150 MET B C 1
ATOM 3517 O O . MET B 1 150 ? 7.5 -3.236 2.842 1 87.56 150 MET B O 1
ATOM 3521 N N . VAL B 1 151 ? 8.367 -2.449 4.727 1 90.75 151 VAL B N 1
ATOM 3522 C CA . VAL B 1 151 ? 9.695 -2.369 4.141 1 90.75 151 VAL B CA 1
ATOM 3523 C C . VAL B 1 151 ? 10.172 -3.762 3.73 1 90.75 151 VAL B C 1
ATOM 3525 O O . VAL B 1 151 ? 10.641 -3.961 2.607 1 90.75 151 VAL B O 1
ATOM 3528 N N . ALA B 1 152 ? 10.023 -4.66 4.699 1 93.12 152 ALA B N 1
ATOM 3529 C CA . ALA B 1 152 ? 10.438 -6.035 4.422 1 93.12 152 ALA B CA 1
ATOM 3530 C C . ALA B 1 152 ? 9.68 -6.609 3.232 1 93.12 152 ALA B C 1
ATOM 3532 O O . ALA B 1 152 ? 10.273 -7.242 2.354 1 93.12 152 ALA B O 1
ATOM 3533 N N . PHE B 1 153 ? 8.406 -6.359 3.205 1 92.56 153 PHE B N 1
ATOM 3534 C CA . PHE B 1 153 ? 7.539 -6.859 2.145 1 92.56 153 PHE B CA 1
ATOM 3535 C C . PHE B 1 153 ? 7.973 -6.316 0.789 1 92.56 153 PHE B C 1
ATOM 3537 O O . PHE B 1 153 ? 8.195 -7.082 -0.152 1 92.56 153 PHE B O 1
ATOM 3544 N N . PHE B 1 154 ? 8.117 -5.102 0.673 1 90.25 154 PHE B N 1
ATOM 3545 C CA . PHE B 1 154 ? 8.422 -4.496 -0.618 1 90.25 154 PHE B CA 1
ATOM 3546 C C . PHE B 1 154 ? 9.875 -4.734 -0.997 1 90.25 154 PHE B C 1
ATOM 3548 O O . PHE B 1 154 ? 10.219 -4.754 -2.18 1 90.25 154 PHE B O 1
ATOM 3555 N N . SER B 1 155 ? 10.773 -4.832 -0.019 1 93.94 155 SER B N 1
ATOM 3556 C CA . SER B 1 155 ? 12.148 -5.238 -0.323 1 93.94 155 SER B CA 1
ATOM 3557 C C . SER B 1 155 ? 12.18 -6.605 -0.999 1 93.94 155 SER B C 1
ATOM 3559 O O . SER B 1 155 ? 12.93 -6.809 -1.959 1 93.94 155 SER B O 1
ATOM 3561 N N . LEU B 1 156 ? 11.391 -7.504 -0.422 1 95.75 156 LEU B N 1
ATOM 3562 C CA . LEU B 1 156 ? 11.281 -8.828 -1.035 1 95.75 156 LEU B CA 1
ATOM 3563 C C . LEU B 1 156 ? 10.766 -8.719 -2.465 1 95.75 156 LEU B C 1
ATOM 3565 O O . LEU B 1 156 ? 11.336 -9.312 -3.383 1 95.75 156 LEU B O 1
ATOM 3569 N N . LEU B 1 157 ? 9.719 -7.949 -2.67 1 92.06 157 LEU B N 1
ATOM 3570 C CA . LEU B 1 157 ? 9.148 -7.789 -4.004 1 92.06 157 LEU B CA 1
ATOM 3571 C C . LEU B 1 157 ? 10.156 -7.148 -4.949 1 92.06 157 LEU B C 1
ATOM 3573 O O . LEU B 1 157 ? 10.203 -7.48 -6.137 1 92.06 157 LEU B O 1
ATOM 3577 N N . SER B 1 158 ? 10.891 -6.191 -4.449 1 91.5 158 SER B N 1
ATOM 3578 C CA . SER B 1 158 ? 11.93 -5.555 -5.258 1 91.5 158 SER B CA 1
ATOM 3579 C C . SER B 1 158 ? 12.977 -6.566 -5.715 1 91.5 158 SER B C 1
ATOM 3581 O O . SER B 1 158 ? 13.398 -6.543 -6.871 1 91.5 158 SER B O 1
ATOM 3583 N N . ASP B 1 159 ? 13.367 -7.387 -4.809 1 94.19 159 ASP B N 1
ATOM 3584 C CA . ASP B 1 159 ? 14.336 -8.422 -5.141 1 94.19 159 ASP B CA 1
ATOM 3585 C C . ASP B 1 159 ? 13.781 -9.375 -6.199 1 94.19 159 ASP B C 1
ATOM 3587 O O . ASP B 1 159 ? 14.469 -9.703 -7.168 1 94.19 159 ASP B O 1
ATOM 3591 N N . ILE B 1 160 ? 12.562 -9.766 -6.051 1 94 160 ILE B N 1
ATOM 3592 C CA . ILE B 1 160 ? 11.906 -10.664 -6.988 1 94 160 ILE B CA 1
ATOM 3593 C C . ILE B 1 160 ? 11.773 -9.984 -8.352 1 94 160 ILE B C 1
ATOM 3595 O O . ILE B 1 160 ? 12 -10.609 -9.391 1 94 160 ILE B O 1
ATOM 3599 N N . HIS B 1 161 ? 11.414 -8.773 -8.305 1 90.12 161 HIS B N 1
ATOM 3600 C CA . HIS B 1 161 ? 11.328 -8.023 -9.555 1 90.12 161 HIS B CA 1
ATOM 3601 C C . HIS B 1 161 ? 12.672 -7.969 -10.258 1 90.12 161 HIS B C 1
ATOM 3603 O O . HIS B 1 161 ? 12.75 -8.125 -11.484 1 90.12 161 HIS B O 1
ATOM 3609 N N . SER B 1 162 ? 13.68 -7.688 -9.531 1 91.06 162 SER B N 1
ATOM 3610 C CA . SER B 1 162 ? 15.031 -7.672 -10.086 1 91.06 162 SER B CA 1
ATOM 3611 C C . SER B 1 162 ? 15.391 -9.023 -10.695 1 91.06 162 SER B C 1
ATOM 3613 O O . SER B 1 162 ? 15.984 -9.078 -11.773 1 91.06 162 SER B O 1
ATOM 3615 N N . LEU B 1 163 ? 15.07 -10.094 -9.984 1 92.19 163 LEU B N 1
ATOM 3616 C CA . LEU B 1 163 ? 15.312 -11.445 -10.477 1 92.19 163 LEU B CA 1
ATOM 3617 C C . LEU B 1 163 ? 14.57 -11.688 -11.781 1 92.19 163 LEU B C 1
ATOM 3619 O O . LEU B 1 163 ? 15.148 -12.219 -12.734 1 92.19 163 LEU B O 1
ATOM 3623 N N . LYS B 1 164 ? 13.312 -11.273 -11.797 1 90.25 164 LYS B N 1
ATOM 3624 C CA . LYS B 1 164 ? 12.484 -11.438 -12.992 1 90.25 164 LYS B CA 1
ATOM 3625 C C . LYS B 1 164 ? 13.078 -10.688 -14.18 1 90.25 164 LYS B C 1
ATOM 3627 O O . LYS B 1 164 ? 13.102 -11.211 -15.297 1 90.25 164 LYS B O 1
ATOM 3632 N N . MET B 1 165 ? 13.562 -9.523 -13.914 1 86.75 165 MET B N 1
ATOM 3633 C CA . MET B 1 165 ? 14.109 -8.695 -14.984 1 86.75 165 MET B CA 1
ATOM 3634 C C . MET B 1 165 ? 15.422 -9.266 -15.508 1 86.75 165 MET B C 1
ATOM 3636 O O . MET B 1 165 ? 15.758 -9.086 -16.672 1 86.75 165 MET B O 1
ATOM 3640 N N . LYS B 1 166 ? 16.109 -9.883 -14.727 1 85.62 166 LYS B N 1
ATOM 3641 C CA . LYS B 1 166 ? 17.406 -10.453 -15.109 1 85.62 166 LYS B CA 1
ATOM 3642 C C . LYS B 1 166 ? 17.219 -11.805 -15.797 1 85.62 166 LYS B C 1
ATOM 3644 O O . LYS B 1 166 ? 18.125 -12.273 -16.5 1 85.62 166 LYS B O 1
ATOM 3649 N N . THR B 1 167 ? 16.109 -12.398 -15.422 1 77.38 167 THR B N 1
ATOM 3650 C CA . THR B 1 167 ? 15.852 -13.711 -16 1 77.38 167 THR B CA 1
ATOM 3651 C C . THR B 1 167 ? 15.539 -13.594 -17.5 1 77.38 167 THR B C 1
ATOM 3653 O O . THR B 1 167 ? 14.602 -12.898 -17.891 1 77.38 167 THR B O 1
ATOM 3656 N N . LYS B 1 168 ? 16.609 -13.531 -18.359 1 61.09 168 LYS B N 1
ATOM 3657 C CA . LYS B 1 168 ? 16.5 -13.391 -19.812 1 61.09 168 LYS B CA 1
ATOM 3658 C C . LYS B 1 168 ? 15.805 -14.586 -20.438 1 61.09 168 LYS B C 1
ATOM 3660 O O . LYS B 1 168 ? 15.039 -14.438 -21.391 1 61.09 168 LYS B O 1
ATOM 3665 N N . LYS B 1 169 ? 16.359 -15.867 -20.219 1 57.78 169 LYS B N 1
ATOM 3666 C CA . LYS B 1 169 ? 15.977 -17.016 -21.031 1 57.78 169 LYS B CA 1
ATOM 3667 C C . LYS B 1 169 ? 15.125 -17.984 -20.234 1 57.78 169 LYS B C 1
ATOM 3669 O O . LYS B 1 169 ? 15.398 -18.25 -19.062 1 57.78 169 LYS B O 1
ATOM 3674 N N . PRO B 1 170 ? 13.836 -18.234 -20.812 1 56.41 170 PRO B N 1
ATOM 3675 C CA . PRO B 1 170 ? 13.094 -19.297 -20.141 1 56.41 170 PRO B CA 1
ATOM 3676 C C . PRO B 1 170 ? 13.953 -20.531 -19.859 1 56.41 170 PRO B C 1
ATOM 3678 O O . PRO B 1 170 ? 14.719 -20.969 -20.719 1 56.41 170 PRO B O 1
ATOM 3681 N N . HIS B 1 171 ? 14.422 -20.703 -18.609 1 59.56 171 HIS B N 1
ATOM 3682 C CA . HIS B 1 171 ? 15.133 -21.938 -18.297 1 59.56 171 HIS B CA 1
ATOM 3683 C C . HIS B 1 171 ? 14.43 -23.156 -18.906 1 59.56 171 HIS B C 1
ATOM 3685 O O . HIS B 1 171 ? 13.203 -23.156 -19.031 1 59.56 171 HIS B O 1
ATOM 3691 N N . SER B 1 172 ? 15.188 -24.031 -19.531 1 60.75 172 SER B N 1
ATOM 3692 C CA . SER B 1 172 ? 14.648 -25.281 -20.031 1 60.75 172 SER B CA 1
ATOM 3693 C C . SER B 1 172 ? 13.875 -26.031 -18.938 1 60.75 172 SER B C 1
ATOM 3695 O O . SER B 1 172 ? 14.422 -26.359 -17.891 1 60.75 172 SER B O 1
ATOM 3697 N N . MET B 1 173 ? 12.562 -26 -19.016 1 72.38 173 MET B N 1
ATOM 3698 C CA . MET B 1 173 ? 11.664 -26.719 -18.109 1 72.38 173 MET B CA 1
ATOM 3699 C C . MET B 1 173 ? 11.961 -28.219 -18.141 1 72.38 173 MET B C 1
ATOM 3701 O O . MET B 1 173 ? 12.242 -28.781 -19.203 1 72.38 173 MET B O 1
ATOM 3705 N N . LYS B 1 174 ? 12.328 -28.844 -17.031 1 83.12 174 LYS B N 1
ATOM 3706 C CA . LYS B 1 174 ? 12.492 -30.297 -16.953 1 83.12 174 LYS B CA 1
ATOM 3707 C C . LYS B 1 174 ? 11.148 -31.016 -17.062 1 83.12 174 LYS B C 1
ATOM 3709 O O . LYS B 1 174 ? 10.43 -31.141 -16.078 1 83.12 174 LYS B O 1
ATOM 3714 N N . ILE B 1 175 ? 10.797 -31.344 -18.297 1 91.69 175 ILE B N 1
ATOM 3715 C CA . ILE B 1 175 ? 9.57 -32.094 -18.578 1 91.69 175 ILE B CA 1
ATOM 3716 C C . ILE B 1 175 ? 9.906 -33.469 -19.141 1 91.69 175 ILE B C 1
ATOM 3718 O O . ILE B 1 175 ? 10.523 -33.562 -20.203 1 91.69 175 ILE B O 1
ATOM 3722 N N . SER B 1 176 ? 9.57 -34.469 -18.453 1 92.56 176 SER B N 1
ATOM 3723 C CA . SER B 1 176 ? 9.812 -35.812 -18.922 1 92.56 176 SER B CA 1
ATOM 3724 C C . SER B 1 176 ? 8.859 -36.188 -20.062 1 92.56 176 SER B C 1
ATOM 3726 O O . SER B 1 176 ? 7.867 -35.5 -20.297 1 92.56 176 SER B O 1
ATOM 3728 N N . ALA B 1 177 ? 9.148 -37.281 -20.672 1 93 177 ALA B N 1
ATOM 3729 C CA . ALA B 1 177 ? 8.297 -37.719 -21.766 1 93 177 ALA B CA 1
ATOM 3730 C C . ALA B 1 177 ? 6.887 -38.031 -21.266 1 93 177 ALA B C 1
ATOM 3732 O O . ALA B 1 177 ? 5.902 -37.75 -21.938 1 93 177 ALA B O 1
ATOM 3733 N N . SER B 1 178 ? 6.859 -38.625 -20.141 1 94.44 178 SER B N 1
ATOM 3734 C CA . SER B 1 178 ? 5.559 -38.969 -19.562 1 94.44 178 SER B CA 1
ATOM 3735 C C . SER B 1 178 ? 4.793 -37.688 -19.172 1 94.44 178 SER B C 1
ATOM 3737 O O . SER B 1 178 ? 3.574 -37.625 -19.359 1 94.44 178 SER B O 1
ATOM 3739 N N . GLN B 1 179 ? 5.469 -36.75 -18.688 1 95 179 GLN B N 1
ATOM 3740 C CA . GLN B 1 179 ? 4.836 -35.469 -18.344 1 95 179 GLN B CA 1
ATOM 3741 C C . GLN B 1 179 ? 4.336 -34.75 -19.594 1 95 179 GLN B C 1
ATOM 3743 O O . GLN B 1 179 ? 3.279 -34.125 -19.578 1 95 179 GLN B O 1
ATOM 3748 N N . LYS B 1 180 ? 5.07 -34.844 -20.609 1 94.69 180 LYS B N 1
ATOM 3749 C CA . LYS B 1 180 ? 4.664 -34.25 -21.875 1 94.69 180 LYS B CA 1
ATOM 3750 C C . LYS B 1 180 ? 3.338 -34.812 -22.359 1 94.69 180 LYS B C 1
ATOM 3752 O O . LYS B 1 180 ? 2.48 -34.062 -22.859 1 94.69 180 LYS B O 1
ATOM 3757 N N . LYS B 1 181 ? 3.26 -36.094 -22.25 1 94.75 181 LYS B N 1
ATOM 3758 C CA . LYS B 1 181 ? 2.01 -36.75 -22.625 1 94.75 181 LYS B CA 1
ATOM 3759 C C . LYS B 1 181 ? 0.839 -36.25 -21.797 1 94.75 181 LYS B C 1
ATOM 3761 O O . LYS B 1 181 ? -0.24 -35.969 -22.344 1 94.75 181 LYS B O 1
ATOM 3766 N N . VAL B 1 182 ? 1.076 -36.125 -20.578 1 95.38 182 VAL B N 1
ATOM 3767 C CA . VAL B 1 182 ? 0.037 -35.625 -19.688 1 95.38 182 VAL B CA 1
ATOM 3768 C C . VAL B 1 182 ? -0.299 -34.188 -20.062 1 95.38 182 VAL B C 1
ATOM 3770 O O . VAL B 1 182 ? -1.47 -33.812 -20.078 1 95.38 182 VAL B O 1
ATOM 3773 N N . ASN B 1 183 ? 0.684 -33.375 -20.344 1 95.31 183 ASN B N 1
ATOM 3774 C CA . ASN B 1 183 ? 0.467 -31.984 -20.766 1 95.31 183 ASN B CA 1
ATOM 3775 C C . ASN B 1 183 ? -0.393 -31.906 -22.016 1 95.31 183 ASN B C 1
ATOM 3777 O O . ASN B 1 183 ? -1.232 -31.016 -22.156 1 95.31 183 ASN B O 1
ATOM 3781 N N . ASP B 1 184 ? -0.124 -32.844 -22.891 1 94.94 184 ASP B N 1
ATOM 3782 C CA . ASP B 1 184 ? -0.943 -32.906 -24.109 1 94.94 184 ASP B CA 1
ATOM 3783 C C . ASP B 1 184 ? -2.406 -33.156 -23.766 1 94.94 184 ASP B C 1
ATOM 3785 O O . ASP B 1 184 ? -3.309 -32.594 -24.359 1 94.94 184 ASP B O 1
ATOM 3789 N N . ILE B 1 185 ? -2.578 -34.031 -22.875 1 94.12 185 ILE B N 1
ATOM 3790 C CA . ILE B 1 185 ? -3.924 -34.375 -22.422 1 94.12 185 ILE B CA 1
ATOM 3791 C C . ILE B 1 185 ? -4.578 -33.156 -21.766 1 94.12 185 ILE B C 1
ATOM 3793 O O . ILE B 1 185 ? -5.727 -32.812 -22.078 1 94.12 185 ILE B O 1
ATOM 3797 N N . ILE B 1 186 ? -3.838 -32.5 -20.938 1 92.5 186 ILE B N 1
ATOM 3798 C CA . ILE B 1 186 ? -4.332 -31.312 -20.219 1 92.5 186 ILE B CA 1
ATOM 3799 C C . ILE B 1 186 ? -4.73 -30.234 -21.234 1 92.5 186 ILE B C 1
ATOM 3801 O O . ILE B 1 186 ? -5.785 -29.609 -21.094 1 92.5 186 ILE B O 1
ATOM 3805 N N . SER B 1 187 ? -3.926 -30.016 -22.125 1 92.12 187 SER B N 1
ATOM 3806 C CA . SER B 1 187 ? -4.199 -29.016 -23.172 1 92.12 187 SER B CA 1
ATOM 3807 C C . SER B 1 187 ? -5.496 -29.328 -23.906 1 92.12 187 SER B C 1
ATOM 3809 O O . SER B 1 187 ? -6.301 -28.438 -24.156 1 92.12 187 SER B O 1
ATOM 3811 N N . TYR B 1 188 ? -5.605 -30.562 -24.266 1 93.06 188 TYR B N 1
ATOM 3812 C CA . TYR B 1 188 ? -6.824 -31 -24.938 1 93.06 188 TYR B CA 1
ATOM 3813 C C . TYR B 1 188 ? -8.047 -30.75 -24.062 1 93.06 188 TYR B C 1
ATOM 3815 O O . TYR B 1 188 ? -9.07 -30.25 -24.547 1 93.06 188 TYR B O 1
ATOM 3823 N N . LEU B 1 189 ? -7.934 -31.109 -22.828 1 90.62 189 LEU B N 1
ATOM 3824 C CA . LEU B 1 189 ? -9.031 -30.938 -21.891 1 90.62 189 LEU B CA 1
ATOM 3825 C C . LEU B 1 189 ? -9.422 -29.469 -21.766 1 90.62 189 LEU B C 1
ATOM 3827 O O . LEU B 1 189 ? -10.609 -29.125 -21.75 1 90.62 189 LEU B O 1
ATOM 3831 N N . SER B 1 190 ? -8.445 -28.609 -21.672 1 87.5 190 SER B N 1
ATOM 3832 C CA . SER B 1 190 ? -8.688 -27.172 -21.531 1 87.5 190 SER B CA 1
ATOM 3833 C C . SER B 1 190 ? -9.516 -26.641 -22.703 1 87.5 190 SER B C 1
ATOM 3835 O O . SER B 1 190 ? -10.328 -25.734 -22.531 1 87.5 190 SER B O 1
ATOM 3837 N N . ASP B 1 191 ? -9.32 -27.234 -23.812 1 88.62 191 ASP B N 1
ATOM 3838 C CA . ASP B 1 191 ? -9.984 -26.766 -25.031 1 88.62 191 ASP B CA 1
ATOM 3839 C C . ASP B 1 191 ? -11.359 -27.422 -25.188 1 88.62 191 ASP B C 1
ATOM 3841 O O . ASP B 1 191 ? -12.172 -26.984 -26 1 88.62 191 ASP B O 1
ATOM 3845 N N . HIS B 1 192 ? -11.672 -28.406 -24.344 1 90.44 192 HIS B N 1
ATOM 3846 C CA . HIS B 1 192 ? -12.891 -29.188 -24.547 1 90.44 192 HIS B CA 1
ATOM 3847 C C . HIS B 1 192 ? -13.656 -29.375 -23.25 1 90.44 192 HIS B C 1
ATOM 3849 O O . HIS B 1 192 ? -14.258 -30.422 -23.031 1 90.44 192 HIS B O 1
ATOM 3855 N N . LEU B 1 193 ? -13.602 -28.469 -22.359 1 87.81 193 LEU B N 1
ATOM 3856 C CA . LEU B 1 193 ? -14.156 -28.609 -21.016 1 87.81 193 LEU B CA 1
ATOM 3857 C C . LEU B 1 193 ? -15.672 -28.734 -21.062 1 87.81 193 LEU B C 1
ATOM 3859 O O . LEU B 1 193 ? -16.281 -29.281 -20.141 1 87.81 193 LEU B O 1
ATOM 3863 N N . SER B 1 194 ? -16.266 -28.234 -22.047 1 86.94 194 SER B N 1
ATOM 3864 C CA . SER B 1 194 ? -17.719 -28.234 -22.156 1 86.94 194 SER B CA 1
ATOM 3865 C C . SER B 1 194 ? -18.219 -29.562 -22.734 1 86.94 194 SER B C 1
ATOM 3867 O O . SER B 1 194 ? -19.422 -29.828 -22.719 1 86.94 194 SER B O 1
ATOM 3869 N N . ASP B 1 195 ? -17.391 -30.375 -23.234 1 86.88 195 ASP B N 1
ATOM 3870 C CA . ASP B 1 195 ? -17.766 -31.625 -23.891 1 86.88 195 ASP B CA 1
ATOM 3871 C C . ASP B 1 195 ? -17.922 -32.75 -22.875 1 86.88 195 ASP B C 1
ATOM 3873 O O . ASP B 1 195 ? -17.562 -32.594 -21.703 1 86.88 195 ASP B O 1
ATOM 3877 N N . ASN B 1 196 ? -18.641 -33.781 -23.312 1 83.94 196 ASN B N 1
ATOM 3878 C CA . ASN B 1 196 ? -18.641 -35 -22.516 1 83.94 196 ASN B CA 1
ATOM 3879 C C . ASN B 1 196 ? -17.312 -35.75 -22.641 1 83.94 196 ASN B C 1
ATOM 3881 O O . ASN B 1 196 ? -17.031 -36.375 -23.656 1 83.94 196 ASN B O 1
ATOM 3885 N N . LEU B 1 197 ? -16.516 -35.562 -21.703 1 86.44 197 LEU B N 1
ATOM 3886 C CA . LEU B 1 197 ? -15.164 -36.125 -21.703 1 86.44 197 LEU B CA 1
ATOM 3887 C C . LEU B 1 197 ? -15.094 -37.438 -20.906 1 86.44 197 LEU B C 1
ATOM 3889 O O . LEU B 1 197 ? -15.312 -37.438 -19.703 1 86.44 197 LEU B O 1
ATOM 3893 N N . THR B 1 198 ? -14.961 -38.562 -21.609 1 86.38 198 THR B N 1
ATOM 3894 C CA . THR B 1 198 ? -14.766 -39.844 -20.953 1 86.38 198 THR B CA 1
ATOM 3895 C C . THR B 1 198 ? -13.328 -40.344 -21.125 1 86.38 198 THR B C 1
ATOM 3897 O O . THR B 1 198 ? -12.641 -39.906 -22.062 1 86.38 198 THR B O 1
ATOM 3900 N N . ILE B 1 199 ? -12.953 -41.188 -20.234 1 89.81 199 ILE B N 1
ATOM 3901 C CA . ILE B 1 199 ? -11.617 -41.75 -20.312 1 89.81 199 ILE B CA 1
ATOM 3902 C C . ILE B 1 199 ? -11.438 -42.5 -21.641 1 89.81 199 ILE B C 1
ATOM 3904 O O . ILE B 1 199 ? -10.383 -42.406 -22.266 1 89.81 199 ILE B O 1
ATOM 3908 N N . SER B 1 200 ? -12.5 -43.188 -22.031 1 91.44 200 SER B N 1
ATOM 3909 C CA . SER B 1 200 ? -12.453 -43.969 -23.281 1 91.44 200 SER B CA 1
ATOM 3910 C C . SER B 1 200 ? -12.25 -43.031 -24.484 1 91.44 200 SER B C 1
ATOM 3912 O O . SER B 1 200 ? -11.438 -43.312 -25.359 1 91.44 200 SER B O 1
ATOM 3914 N N . ASP B 1 201 ? -12.961 -41.969 -24.547 1 91.31 201 ASP B N 1
ATOM 3915 C CA . ASP B 1 201 ? -12.844 -41 -25.641 1 91.31 201 ASP B CA 1
ATOM 3916 C C . ASP B 1 201 ? -11.453 -40.375 -25.672 1 91.31 201 ASP B C 1
ATOM 3918 O O . ASP B 1 201 ? -10.859 -40.219 -26.734 1 91.31 201 ASP B O 1
ATOM 3922 N N . LEU B 1 202 ? -10.945 -40.031 -24.5 1 92.88 202 LEU B N 1
ATOM 3923 C CA . LEU B 1 202 ? -9.625 -39.406 -24.406 1 92.88 202 LEU B CA 1
ATOM 3924 C C . LEU B 1 202 ? -8.531 -40.406 -24.812 1 92.88 202 LEU B C 1
ATOM 3926 O O . LEU B 1 202 ? -7.578 -40.031 -25.484 1 92.88 202 LEU B O 1
ATOM 3930 N N . ALA B 1 203 ? -8.664 -41.594 -24.328 1 94.38 203 ALA B N 1
ATOM 3931 C CA . ALA B 1 203 ? -7.703 -42.656 -24.688 1 94.38 203 ALA B CA 1
ATOM 3932 C C . ALA B 1 203 ? -7.621 -42.812 -26.203 1 94.38 203 ALA B C 1
ATOM 3934 O O . ALA B 1 203 ? -6.531 -42.938 -26.766 1 94.38 203 ALA B O 1
ATOM 3935 N N . SER B 1 204 ? -8.789 -42.844 -26.844 1 94.06 204 SER B N 1
ATOM 3936 C CA . SER B 1 204 ? -8.844 -42.969 -28.297 1 94.06 204 SER B CA 1
ATOM 3937 C C . SER B 1 204 ? -8.18 -41.781 -28.969 1 94.06 204 SER B C 1
ATOM 3939 O O . SER B 1 204 ? -7.43 -41.938 -29.938 1 94.06 204 SER B O 1
ATOM 3941 N N . GLN B 1 205 ? -8.477 -40.625 -28.469 1 93 205 GLN B N 1
ATOM 3942 C CA . GLN B 1 205 ? -7.941 -39.375 -29 1 93 205 GLN B CA 1
ATOM 3943 C C . GLN B 1 205 ? -6.418 -39.375 -28.984 1 93 205 GLN B C 1
ATOM 3945 O O . GLN B 1 205 ? -5.777 -38.844 -29.891 1 93 205 GLN B O 1
ATOM 3950 N N . PHE B 1 206 ? -5.797 -39.969 -28.016 1 94.56 206 PHE B N 1
ATOM 3951 C CA . PHE B 1 206 ? -4.352 -39.906 -27.828 1 94.56 206 PHE B CA 1
ATOM 3952 C C . PHE B 1 206 ? -3.717 -41.25 -28.141 1 94.56 206 PHE B C 1
ATOM 3954 O O . PHE B 1 206 ? -2.541 -41.469 -27.859 1 94.56 206 PHE B O 1
ATOM 3961 N N . TYR B 1 207 ? -4.496 -42.188 -28.688 1 94.62 207 TYR B N 1
ATOM 3962 C CA . TYR B 1 207 ? -4.059 -43.531 -29.141 1 94.62 207 TYR B CA 1
ATOM 3963 C C . TYR B 1 207 ? -3.426 -44.312 -27.984 1 94.62 207 TYR B C 1
ATOM 3965 O O . TYR B 1 207 ? -2.348 -44.875 -28.156 1 94.62 207 TYR B O 1
ATOM 3973 N N . LEU B 1 208 ? -4.121 -44.281 -26.844 1 94.56 208 LEU B N 1
ATOM 3974 C CA . LEU B 1 208 ? -3.672 -45 -25.656 1 94.56 208 LEU B CA 1
ATOM 3975 C C . LEU B 1 208 ? -4.758 -45.938 -25.141 1 94.56 208 LEU B C 1
ATOM 3977 O O . LEU B 1 208 ? -5.93 -45.781 -25.5 1 94.56 208 LEU B O 1
ATOM 3981 N N . ASN B 1 209 ? -4.32 -46.938 -24.344 1 95.25 209 ASN B N 1
ATOM 3982 C CA . ASN B 1 209 ? -5.254 -47.75 -23.562 1 95.25 209 ASN B CA 1
ATOM 3983 C C . ASN B 1 209 ? -5.879 -46.938 -22.422 1 95.25 209 ASN B C 1
ATOM 3985 O O . ASN B 1 209 ? -5.195 -46.156 -21.766 1 95.25 209 ASN B O 1
ATOM 3989 N N . PRO B 1 210 ? -7.219 -47.094 -22.281 1 95.19 210 PRO B N 1
ATOM 3990 C CA . PRO B 1 210 ? -7.887 -46.312 -21.234 1 95.19 210 PRO B CA 1
ATOM 3991 C C . PRO B 1 210 ? -7.246 -46.5 -19.859 1 95.19 210 PRO B C 1
ATOM 3993 O O . PRO B 1 210 ? -7.09 -45.531 -19.094 1 95.19 210 PRO B O 1
ATOM 3996 N N . ASP B 1 211 ? -6.898 -47.719 -19.531 1 95.44 211 ASP B N 1
ATOM 3997 C CA . ASP B 1 211 ? -6.285 -48 -18.234 1 95.44 211 ASP B CA 1
ATOM 3998 C C . ASP B 1 211 ? -4.93 -47.312 -18.109 1 95.44 211 ASP B C 1
ATOM 4000 O O . ASP B 1 211 ? -4.598 -46.781 -17.047 1 95.44 211 ASP B O 1
ATOM 4004 N N . TYR B 1 212 ? -4.199 -47.344 -19.156 1 95.31 212 TYR B N 1
ATOM 4005 C CA . TYR B 1 212 ? -2.893 -46.688 -19.156 1 95.31 212 TYR B CA 1
ATOM 4006 C C . TYR B 1 212 ? -3.027 -45.188 -19.031 1 95.31 212 TYR B C 1
ATOM 4008 O O . TYR B 1 212 ? -2.287 -44.562 -18.266 1 95.31 212 TYR B O 1
ATOM 4016 N N . LEU B 1 213 ? -3.887 -44.594 -19.797 1 95.69 213 LEU B N 1
ATOM 4017 C CA . LEU B 1 213 ? -4.094 -43.156 -19.734 1 95.69 213 LEU B CA 1
ATOM 4018 C C . LEU B 1 213 ? -4.48 -42.719 -18.312 1 95.69 213 LEU B C 1
ATOM 4020 O O . LEU B 1 213 ? -3.941 -41.75 -17.797 1 95.69 213 LEU B O 1
ATOM 4024 N N . ALA B 1 214 ? -5.383 -43.406 -17.734 1 94.81 214 ALA B N 1
ATOM 4025 C CA . ALA B 1 214 ? -5.832 -43.094 -16.375 1 94.81 214 ALA B CA 1
ATOM 4026 C C . ALA B 1 214 ? -4.68 -43.156 -15.383 1 94.81 214 ALA B C 1
ATOM 4028 O O . ALA B 1 214 ? -4.527 -42.281 -14.523 1 94.81 214 ALA B O 1
ATOM 4029 N N . ARG B 1 215 ? -3.895 -44.219 -15.492 1 95.5 215 ARG B N 1
ATOM 4030 C CA . ARG B 1 215 ? -2.764 -44.438 -14.594 1 95.5 215 ARG B CA 1
ATOM 4031 C C . ARG B 1 215 ? -1.707 -43.344 -14.797 1 95.5 215 ARG B C 1
ATOM 4033 O O . ARG B 1 215 ? -1.157 -42.812 -13.828 1 95.5 215 ARG B O 1
ATOM 4040 N N . LEU B 1 216 ? -1.418 -43.094 -16.062 1 95.31 216 LEU B N 1
ATOM 4041 C CA . LEU B 1 216 ? -0.439 -42.062 -16.406 1 95.31 216 LEU B CA 1
ATOM 4042 C C . LEU B 1 216 ? -0.854 -40.719 -15.852 1 95.31 216 LEU B C 1
ATOM 4044 O O . LEU B 1 216 ? -0.031 -40 -15.281 1 95.31 216 LEU B O 1
ATOM 4048 N N . PHE B 1 217 ? -2.088 -40.406 -16.094 1 94.94 217 PHE B N 1
ATOM 4049 C CA . PHE B 1 217 ? -2.615 -39.125 -15.617 1 94.94 217 PHE B CA 1
ATOM 4050 C C . PHE B 1 217 ? -2.547 -39.062 -14.094 1 94.94 217 PHE B C 1
ATOM 4052 O O . PHE B 1 217 ? -2.053 -38.062 -13.547 1 94.94 217 PHE B O 1
ATOM 4059 N N . LYS B 1 218 ? -2.979 -40 -13.375 1 93.62 218 LYS B N 1
ATOM 4060 C CA . LYS B 1 218 ? -2.979 -40.031 -11.922 1 93.62 218 LYS B CA 1
ATOM 4061 C C . LYS B 1 218 ? -1.557 -39.969 -11.367 1 93.62 218 LYS B C 1
ATOM 4063 O O . LYS B 1 218 ? -1.311 -39.375 -10.32 1 93.62 218 LYS B O 1
ATOM 4068 N N . ARG B 1 219 ? -0.647 -40.594 -12.055 1 93.75 219 ARG B N 1
ATOM 4069 C CA . ARG B 1 219 ? 0.751 -40.594 -11.641 1 93.75 219 ARG B CA 1
ATOM 4070 C C . ARG B 1 219 ? 1.301 -39.188 -11.484 1 93.75 219 ARG B C 1
ATOM 4072 O O . ARG B 1 219 ? 2.01 -38.906 -10.516 1 93.75 219 ARG B O 1
ATOM 4079 N N . HIS B 1 220 ? 0.933 -38.312 -12.383 1 93.12 220 HIS B N 1
ATOM 4080 C CA . HIS B 1 220 ? 1.532 -36.969 -12.398 1 93.12 220 HIS B CA 1
ATOM 4081 C C . HIS B 1 220 ? 0.589 -35.938 -11.797 1 93.12 220 HIS B C 1
ATOM 4083 O O . HIS B 1 220 ? 1.037 -34.969 -11.18 1 93.12 220 HIS B O 1
ATOM 4089 N N . MET B 1 221 ? -0.656 -36.188 -11.938 1 92 221 MET B N 1
ATOM 4090 C CA . MET B 1 221 ? -1.629 -35.219 -11.43 1 92 221 MET B CA 1
ATOM 4091 C C . MET B 1 221 ? -2.025 -35.531 -9.992 1 92 221 MET B C 1
ATOM 4093 O O . MET B 1 221 ? -2.598 -34.719 -9.297 1 92 221 MET B O 1
ATOM 4097 N N . HIS B 1 222 ? -1.879 -36.719 -9.625 1 89.75 222 HIS B N 1
ATOM 4098 C CA . HIS B 1 222 ? -2.115 -37.25 -8.273 1 89.75 222 HIS B CA 1
ATOM 4099 C C . HIS B 1 222 ? -3.594 -37.156 -7.906 1 89.75 222 HIS B C 1
ATOM 4101 O O . HIS B 1 222 ? -3.945 -37.188 -6.727 1 89.75 222 HIS B O 1
ATOM 4107 N N . VAL B 1 223 ? -4.398 -36.875 -8.883 1 88.69 223 VAL B N 1
ATOM 4108 C CA . VAL B 1 223 ? -5.852 -36.969 -8.812 1 88.69 223 VAL B CA 1
ATOM 4109 C C . VAL B 1 223 ? -6.383 -37.688 -10.062 1 88.69 223 VAL B C 1
ATOM 4111 O O . VAL B 1 223 ? -5.68 -37.781 -11.062 1 88.69 223 VAL B O 1
ATOM 4114 N N . SER B 1 224 ? -7.605 -38.125 -9.961 1 91.25 224 SER B N 1
ATOM 4115 C CA . SER B 1 224 ? -8.188 -38.812 -11.117 1 91.25 224 SER B CA 1
ATOM 4116 C C . SER B 1 224 ? -8.516 -37.812 -12.227 1 91.25 224 SER B C 1
ATOM 4118 O O . SER B 1 224 ? -8.672 -36.625 -11.969 1 91.25 224 SER B O 1
ATOM 4120 N N . LEU B 1 225 ? -8.555 -38.344 -13.406 1 91.06 225 LEU B N 1
ATOM 4121 C CA . LEU B 1 225 ? -8.906 -37.531 -14.57 1 91.06 225 LEU B CA 1
ATOM 4122 C C . LEU B 1 225 ? -10.258 -36.875 -14.359 1 91.06 225 LEU B C 1
ATOM 4124 O O . LEU B 1 225 ? -10.406 -35.688 -14.648 1 91.06 225 LEU B O 1
ATOM 4128 N N . GLY B 1 226 ? -11.195 -37.562 -13.906 1 87.75 226 GLY B N 1
ATOM 4129 C CA . GLY B 1 226 ? -12.516 -37 -13.633 1 87.75 226 GLY B CA 1
ATOM 4130 C C . GLY B 1 226 ? -12.484 -35.844 -12.641 1 87.75 226 GLY B C 1
ATOM 4131 O O . GLY B 1 226 ? -13.133 -34.844 -12.852 1 87.75 226 GLY B O 1
ATOM 4132 N N . HIS B 1 227 ? -11.766 -36.094 -11.594 1 87.44 227 HIS B N 1
ATOM 4133 C CA . HIS B 1 227 ? -11.641 -35.062 -10.586 1 87.44 227 HIS B CA 1
ATOM 4134 C C . HIS B 1 227 ? -10.984 -33.812 -11.172 1 87.44 227 HIS B C 1
ATOM 4136 O O . HIS B 1 227 ? -11.422 -32.688 -10.906 1 87.44 227 HIS B O 1
ATOM 4142 N N . TYR B 1 228 ? -9.977 -34.031 -11.914 1 88.56 228 TYR B N 1
ATOM 4143 C CA . TYR B 1 228 ? -9.281 -32.906 -12.539 1 88.56 228 TYR B CA 1
ATOM 4144 C C . TYR B 1 228 ? -10.219 -32.125 -13.445 1 88.56 228 TYR B C 1
ATOM 4146 O O . TYR B 1 228 ? -10.234 -30.875 -13.422 1 88.56 228 TYR B O 1
ATOM 4154 N N . ILE B 1 229 ? -10.922 -32.812 -14.297 1 88 229 ILE B N 1
ATOM 4155 C CA . ILE B 1 229 ? -11.867 -32.156 -15.211 1 88 229 ILE B CA 1
ATOM 4156 C C . ILE B 1 229 ? -12.867 -31.328 -14.414 1 88 229 ILE B C 1
ATOM 4158 O O . ILE B 1 229 ? -13.164 -30.188 -14.797 1 88 229 ILE B O 1
ATOM 4162 N N . THR B 1 230 ? -13.328 -31.875 -13.344 1 85.94 230 THR B N 1
ATOM 4163 C CA . THR B 1 230 ? -14.266 -31.172 -12.484 1 85.94 230 THR B CA 1
ATOM 4164 C C . THR B 1 230 ? -13.648 -29.875 -11.953 1 85.94 230 THR B C 1
ATOM 4166 O O . THR B 1 230 ? -14.281 -28.828 -11.977 1 85.94 230 THR B O 1
ATOM 4169 N N . LEU B 1 231 ? -12.445 -29.984 -11.5 1 84.12 231 LEU B N 1
ATOM 4170 C CA . LEU B 1 231 ? -11.742 -28.828 -10.969 1 84.12 231 LEU B CA 1
ATOM 4171 C C . LEU B 1 231 ? -11.562 -27.75 -12.039 1 84.12 231 LEU B C 1
ATOM 4173 O O . LEU B 1 231 ? -11.734 -26.562 -11.766 1 84.12 231 LEU B O 1
ATOM 4177 N N . GLN B 1 232 ? -11.203 -28.156 -13.148 1 85.94 232 GLN B N 1
ATOM 4178 C CA . GLN B 1 232 ? -11.031 -27.219 -14.258 1 85.94 232 GLN B CA 1
ATOM 4179 C C . GLN B 1 232 ? -12.352 -26.531 -14.609 1 85.94 232 GLN B C 1
ATOM 4181 O O . GLN B 1 232 ? -12.367 -25.344 -14.914 1 85.94 232 GLN B O 1
ATOM 4186 N N . ARG B 1 233 ? -13.367 -27.344 -14.633 1 88.19 233 ARG B N 1
ATOM 4187 C CA . ARG B 1 233 ? -14.68 -26.781 -14.938 1 88.19 233 ARG B CA 1
ATOM 4188 C C . ARG B 1 233 ? -15.094 -25.766 -13.875 1 88.19 233 ARG B C 1
ATOM 4190 O O . ARG B 1 233 ? -15.68 -24.734 -14.203 1 88.19 233 ARG B O 1
ATOM 4197 N N . ILE B 1 234 ? -14.805 -26.094 -12.656 1 87.12 234 ILE B N 1
ATOM 4198 C CA . ILE B 1 234 ? -15.141 -25.172 -11.57 1 87.12 234 ILE B CA 1
ATOM 4199 C C . ILE B 1 234 ? -14.312 -23.891 -11.711 1 87.12 234 ILE B C 1
ATOM 4201 O O . ILE B 1 234 ? -14.812 -22.781 -11.484 1 87.12 234 ILE B O 1
ATOM 4205 N N . SER B 1 235 ? -13.07 -24.016 -12 1 84.69 235 SER B N 1
ATOM 4206 C CA . SER B 1 235 ? -12.227 -22.844 -12.25 1 84.69 235 SER B CA 1
ATOM 4207 C C . SER B 1 235 ? -12.789 -21.984 -13.367 1 84.69 235 SER B C 1
ATOM 4209 O O . SER B 1 235 ? -12.844 -20.766 -13.25 1 84.69 235 SER B O 1
ATOM 4211 N N . ALA B 1 236 ? -13.18 -22.594 -14.414 1 86.94 236 ALA B N 1
ATOM 4212 C CA . ALA B 1 236 ? -13.797 -21.891 -15.523 1 86.94 236 ALA B CA 1
ATOM 4213 C C . ALA B 1 236 ? -15.102 -21.219 -15.086 1 86.94 236 ALA B C 1
ATOM 4215 O O . ALA B 1 236 ? -15.414 -20.109 -15.531 1 86.94 236 ALA B O 1
ATOM 4216 N N . ALA B 1 237 ? -15.789 -21.922 -14.289 1 89.81 237 ALA B N 1
ATOM 4217 C CA . ALA B 1 237 ? -17.031 -21.375 -13.766 1 89.81 237 ALA B CA 1
ATOM 4218 C C . ALA B 1 237 ? -16.781 -20.078 -12.992 1 89.81 237 ALA B C 1
ATOM 4220 O O . ALA B 1 237 ? -17.516 -19.094 -13.148 1 89.81 237 ALA B O 1
ATOM 4221 N N . GLN B 1 238 ? -15.789 -20.125 -12.188 1 86.06 238 GLN B N 1
ATOM 4222 C CA . GLN B 1 238 ? -15.422 -18.938 -11.43 1 86.06 238 GLN B CA 1
ATOM 4223 C C . GLN B 1 238 ? -15.133 -17.766 -12.359 1 86.06 238 GLN B C 1
ATOM 4225 O O . GLN B 1 238 ? -15.602 -16.641 -12.117 1 86.06 238 GLN B O 1
ATOM 4230 N N . ALA B 1 239 ? -14.422 -18.016 -13.328 1 85.06 239 ALA B N 1
ATOM 4231 C CA . ALA B 1 239 ? -14.07 -16.969 -14.289 1 85.06 239 ALA B CA 1
ATOM 4232 C C . ALA B 1 239 ? -15.32 -16.406 -14.969 1 85.06 239 ALA B C 1
ATOM 4234 O O . ALA B 1 239 ? -15.469 -15.18 -15.086 1 85.06 239 ALA B O 1
ATOM 4235 N N . LEU B 1 240 ? -16.141 -17.25 -15.344 1 89.31 240 LEU B N 1
ATOM 4236 C CA . LEU B 1 240 ? -17.359 -16.844 -16.031 1 89.31 240 LEU B CA 1
ATOM 4237 C C . LEU B 1 240 ? -18.281 -16.047 -15.109 1 89.31 240 LEU B C 1
ATOM 4239 O O . LEU B 1 240 ? -18.906 -15.078 -15.531 1 89.31 240 LEU B O 1
ATOM 4243 N N . LEU B 1 241 ? -18.344 -16.484 -13.875 1 89.44 241 LEU B N 1
ATOM 4244 C CA . LEU B 1 241 ? -19.156 -15.781 -12.891 1 89.44 241 LEU B CA 1
ATOM 4245 C C . LEU B 1 241 ? -18.594 -14.383 -12.641 1 89.44 241 LEU B C 1
ATOM 4247 O O . LEU B 1 241 ? -19.359 -13.422 -12.516 1 89.44 241 LEU B O 1
ATOM 4251 N N . ARG B 1 242 ? -17.359 -14.32 -12.562 1 83.88 242 ARG B N 1
ATOM 4252 C CA . ARG B 1 242 ? -16.719 -13.023 -12.367 1 83.88 242 ARG B CA 1
ATOM 4253 C C . ARG B 1 242 ? -16.969 -12.102 -13.547 1 83.88 242 ARG B C 1
ATOM 4255 O O . ARG B 1 242 ? -17.031 -10.875 -13.383 1 83.88 242 ARG B O 1
ATOM 4262 N N . GLU B 1 243 ? -17.125 -12.688 -14.719 1 86.94 243 GLU B N 1
ATOM 4263 C CA . GLU B 1 243 ? -17.391 -11.93 -15.93 1 86.94 243 GLU B CA 1
ATOM 4264 C C . GLU B 1 243 ? -18.859 -11.492 -16 1 86.94 243 GLU B C 1
ATOM 4266 O O . GLU B 1 243 ? -19.234 -10.742 -16.906 1 86.94 243 GLU B O 1
ATOM 4271 N N . GLY B 1 244 ? -19.656 -12.07 -15.102 1 88.19 244 GLY B N 1
ATOM 4272 C CA . GLY B 1 244 ? -21.031 -11.586 -15.008 1 88.19 244 GLY B CA 1
ATOM 4273 C C . GLY B 1 244 ? -22.047 -12.594 -15.5 1 88.19 244 GLY B C 1
ATOM 4274 O O . GLY B 1 244 ? -23.25 -12.328 -15.477 1 88.19 244 GLY B O 1
ATOM 4275 N N . LYS B 1 245 ? -21.656 -13.695 -15.977 1 92.06 245 LYS B N 1
ATOM 4276 C CA . LYS B 1 245 ? -22.594 -14.719 -16.422 1 92.06 245 LYS B CA 1
ATOM 4277 C C . LYS B 1 245 ? -23.438 -15.227 -15.25 1 92.06 245 LYS B C 1
ATOM 4279 O O . LYS B 1 245 ? -22.984 -15.234 -14.109 1 92.06 245 LYS B O 1
ATOM 4284 N N . THR B 1 246 ? -24.641 -15.648 -15.562 1 92.25 246 THR B N 1
ATOM 4285 C CA . THR B 1 246 ? -25.5 -16.188 -14.523 1 92.25 246 THR B CA 1
ATOM 4286 C C . THR B 1 246 ? -25.094 -17.625 -14.172 1 92.25 246 THR B C 1
ATOM 4288 O O . THR B 1 246 ? -24.406 -18.281 -14.945 1 92.25 246 THR B O 1
ATOM 4291 N N . VAL B 1 247 ? -25.547 -18.078 -13.031 1 92.62 247 VAL B N 1
ATOM 4292 C CA . VAL B 1 247 ? -25.219 -19.406 -12.555 1 92.62 247 VAL B CA 1
ATOM 4293 C C . VAL B 1 247 ? -25.75 -20.453 -13.531 1 92.62 247 VAL B C 1
ATOM 4295 O O . VAL B 1 247 ? -25.078 -21.438 -13.836 1 92.62 247 VAL B O 1
ATOM 4298 N N . ARG B 1 248 ? -26.891 -20.219 -14.008 1 91.31 248 ARG B N 1
ATOM 4299 C CA . ARG B 1 248 ? -27.516 -21.141 -14.945 1 91.31 248 ARG B CA 1
ATOM 4300 C C . ARG B 1 248 ? -26.75 -21.219 -16.25 1 91.31 248 ARG B C 1
ATOM 4302 O O . ARG B 1 248 ? -26.516 -22.297 -16.797 1 91.31 248 ARG B O 1
ATOM 4309 N N . GLU B 1 249 ? -26.391 -20.109 -16.797 1 92.69 249 GLU B N 1
ATOM 4310 C CA . GLU B 1 249 ? -25.609 -20.062 -18.031 1 92.69 249 GLU B CA 1
ATOM 4311 C C . GLU B 1 249 ? -24.297 -20.828 -17.875 1 92.69 249 GLU B C 1
ATOM 4313 O O . GLU B 1 249 ? -23.891 -21.547 -18.781 1 92.69 249 GLU B O 1
ATOM 4318 N N . VAL B 1 250 ? -23.672 -20.625 -16.75 1 93.56 250 VAL B N 1
ATOM 4319 C CA . VAL B 1 250 ? -22.391 -21.25 -16.469 1 93.56 250 VAL B CA 1
ATOM 4320 C C . VAL B 1 250 ? -22.562 -22.766 -16.406 1 93.56 250 VAL B C 1
ATOM 4322 O O . VAL B 1 250 ? -21.781 -23.516 -17 1 93.56 250 VAL B O 1
ATOM 4325 N N . GLN B 1 251 ? -23.562 -23.219 -15.68 1 91.06 251 GLN B N 1
ATOM 4326 C CA . GLN B 1 251 ? -23.859 -24.641 -15.555 1 91.06 251 GLN B CA 1
ATOM 4327 C C . GLN B 1 251 ? -24.062 -25.281 -16.922 1 91.06 251 GLN B C 1
ATOM 4329 O O . GLN B 1 251 ? -23.516 -26.359 -17.203 1 91.06 251 GLN B O 1
ATOM 4334 N N . GLU B 1 252 ? -24.828 -24.625 -17.766 1 88.5 252 GLU B N 1
ATOM 4335 C CA . GLU B 1 252 ? -25.141 -25.141 -19.109 1 88.5 252 GLU B CA 1
ATOM 4336 C C . GLU B 1 252 ? -23.906 -25.141 -20 1 88.5 252 GLU B C 1
ATOM 4338 O O . GLU B 1 252 ? -23.672 -26.094 -20.734 1 88.5 252 GLU B O 1
ATOM 4343 N N . TYR B 1 253 ? -23.188 -24.141 -19.875 1 88.94 253 TYR B N 1
ATOM 4344 C CA . TYR B 1 253 ? -22.031 -23.953 -20.75 1 88.94 253 TYR B CA 1
ATOM 4345 C C . TYR B 1 253 ? -20.953 -24.984 -20.438 1 88.94 253 TYR B C 1
ATOM 4347 O O . TYR B 1 253 ? -20.266 -25.469 -21.344 1 88.94 253 TYR B O 1
ATOM 4355 N N . LEU B 1 254 ? -20.781 -25.297 -19.172 1 89 254 LEU B N 1
ATOM 4356 C CA . LEU B 1 254 ? -19.641 -26.109 -18.781 1 89 254 LEU B CA 1
ATOM 4357 C C . LEU B 1 254 ? -20.031 -27.594 -18.719 1 89 254 LEU B C 1
ATOM 4359 O O . LEU B 1 254 ? -19.25 -28.422 -18.266 1 89 254 LEU B O 1
ATOM 4363 N N . GLY B 1 255 ? -21.219 -27.891 -19.141 1 80.31 255 GLY B N 1
ATOM 4364 C CA . GLY B 1 255 ? -21.609 -29.266 -19.391 1 80.31 255 GLY B CA 1
ATOM 4365 C C . GLY B 1 255 ? -22.047 -30 -18.125 1 80.31 255 GLY B C 1
ATOM 4366 O O . GLY B 1 255 ? -21.953 -31.234 -18.062 1 80.31 255 GLY B O 1
ATOM 4367 N N . PHE B 1 256 ? -22.344 -29.297 -17.078 1 85.5 256 PHE B N 1
ATOM 4368 C CA . PHE B 1 256 ? -22.906 -29.984 -15.906 1 85.5 256 PHE B CA 1
ATOM 4369 C C . PHE B 1 256 ? -24.312 -30.469 -16.188 1 85.5 256 PHE B C 1
ATOM 4371 O O . PHE B 1 256 ? -25.156 -29.719 -16.703 1 85.5 256 PHE B O 1
ATOM 4378 N N . SER B 1 257 ? -24.531 -31.734 -15.828 1 81.25 257 SER B N 1
ATOM 4379 C CA . SER B 1 257 ? -25.781 -32.375 -16.172 1 81.25 257 SER B CA 1
ATOM 4380 C C . SER B 1 257 ? -26.938 -31.828 -15.336 1 81.25 257 SER B C 1
ATOM 4382 O O . SER B 1 257 ? -28.094 -31.922 -15.742 1 81.25 257 SER B O 1
ATOM 4384 N N . SER B 1 258 ? -26.641 -31.359 -14.133 1 88.12 258 SER B N 1
ATOM 4385 C CA . SER B 1 258 ? -27.703 -30.844 -13.266 1 88.12 258 SER B CA 1
ATOM 4386 C C . SER B 1 258 ? -27.203 -29.656 -12.445 1 88.12 258 SER B C 1
ATOM 4388 O O . SER B 1 258 ? -26.031 -29.578 -12.094 1 88.12 258 SER B O 1
ATOM 4390 N N . TYR B 1 259 ? -28.156 -28.828 -12.18 1 88.88 259 TYR B N 1
ATOM 4391 C CA . TYR B 1 259 ? -27.875 -27.656 -11.359 1 88.88 259 TYR B CA 1
ATOM 4392 C C . TYR B 1 259 ? -27.469 -28.062 -9.953 1 88.88 259 TYR B C 1
ATOM 4394 O O . TYR B 1 259 ? -26.562 -27.469 -9.367 1 88.88 259 TYR B O 1
ATOM 4402 N N . ALA B 1 260 ? -28.094 -29.016 -9.492 1 91.25 260 ALA B N 1
ATOM 4403 C CA . ALA B 1 260 ? -27.812 -29.484 -8.133 1 91.25 260 ALA B CA 1
ATOM 4404 C C . ALA B 1 260 ? -26.375 -29.984 -8.016 1 91.25 260 ALA B C 1
ATOM 4406 O O . ALA B 1 260 ? -25.688 -29.672 -7.047 1 91.25 260 ALA B O 1
ATOM 4407 N N . TYR B 1 261 ? -26.047 -30.703 -9 1 89.88 261 TYR B N 1
ATOM 4408 C CA . TYR B 1 261 ? -24.688 -31.234 -9 1 89.88 261 TYR B CA 1
ATOM 4409 C C . TYR B 1 261 ? -23.672 -30.109 -9.133 1 89.88 261 TYR B C 1
ATOM 4411 O O . TYR B 1 261 ? -22.656 -30.094 -8.43 1 89.88 261 TYR B O 1
ATOM 4419 N N . PHE B 1 262 ? -23.922 -29.203 -10.023 1 91.88 262 PHE B N 1
ATOM 4420 C CA . PHE B 1 262 ? -23.047 -28.062 -10.195 1 91.88 262 PHE B CA 1
ATOM 4421 C C . PHE B 1 262 ? -22.906 -27.266 -8.898 1 91.88 262 PHE B C 1
ATOM 4423 O O . PHE B 1 262 ? -21.797 -26.953 -8.469 1 91.88 262 PHE B O 1
ATOM 4430 N N . PHE B 1 263 ? -23.953 -27.016 -8.305 1 90.5 263 PHE B N 1
ATOM 4431 C CA . PHE B 1 263 ? -24.016 -26.219 -7.078 1 90.5 263 PHE B CA 1
ATOM 4432 C C . PHE B 1 263 ? -23.188 -26.875 -5.973 1 90.5 263 PHE B C 1
ATOM 4434 O O . PHE B 1 263 ? -22.344 -26.234 -5.359 1 90.5 263 PHE B O 1
ATOM 4441 N N . ARG B 1 264 ? -23.375 -28.125 -5.762 1 91.38 264 ARG B N 1
ATOM 4442 C CA . ARG B 1 264 ? -22.688 -28.859 -4.695 1 91.38 264 ARG B CA 1
ATOM 4443 C C . ARG B 1 264 ? -21.188 -28.922 -4.957 1 91.38 264 ARG B C 1
ATOM 4445 O O . ARG B 1 264 ? -20.391 -28.766 -4.035 1 91.38 264 ARG B O 1
ATOM 4452 N N . THR B 1 265 ? -20.906 -29.188 -6.168 1 88.94 265 THR B N 1
ATOM 4453 C CA . THR B 1 265 ? -19.5 -29.328 -6.543 1 88.94 265 THR B CA 1
ATOM 4454 C C . THR B 1 265 ? -18.766 -27.984 -6.395 1 88.94 265 THR B C 1
ATOM 4456 O O . THR B 1 265 ? -17.656 -27.938 -5.867 1 88.94 265 THR B O 1
ATOM 4459 N N . PHE B 1 266 ? -19.438 -26.984 -6.926 1 89.75 266 PHE B N 1
ATOM 4460 C CA . PHE B 1 266 ? -18.859 -25.656 -6.824 1 89.75 266 PHE B CA 1
ATOM 4461 C C . PHE B 1 266 ? -18.609 -25.281 -5.367 1 89.75 266 PHE B C 1
ATOM 4463 O O . PHE B 1 266 ? -17.516 -24.828 -5.02 1 89.75 266 PHE B O 1
ATOM 4470 N N . GLN B 1 267 ? -19.484 -25.5 -4.578 1 88.12 267 GLN B N 1
ATOM 4471 C CA . GLN B 1 267 ? -19.375 -25.156 -3.162 1 88.12 267 GLN B CA 1
ATOM 4472 C C . GLN B 1 267 ? -18.297 -25.984 -2.477 1 88.12 267 GLN B C 1
ATOM 4474 O O . GLN B 1 267 ? -17.547 -25.484 -1.639 1 88.12 267 GLN B O 1
ATOM 4479 N N . LYS B 1 268 ? -18.281 -27.203 -2.783 1 84.06 268 LYS B N 1
ATOM 4480 C CA . LYS B 1 268 ? -17.281 -28.094 -2.201 1 84.06 268 LYS B CA 1
ATOM 4481 C C . LYS B 1 268 ? -15.875 -27.641 -2.553 1 84.06 268 LYS B C 1
ATOM 4483 O O . LYS B 1 268 ? -14.977 -27.672 -1.706 1 84.06 268 LYS B O 1
ATOM 4488 N N . VAL B 1 269 ? -15.727 -27.234 -3.762 1 78.75 269 VAL B N 1
ATOM 4489 C CA . VAL B 1 269 ? -14.398 -26.891 -4.266 1 78.75 269 VAL B CA 1
ATOM 4490 C C . VAL B 1 269 ? -14.008 -25.5 -3.799 1 78.75 269 VAL B C 1
ATOM 4492 O O . VAL B 1 269 ? -12.852 -25.25 -3.432 1 78.75 269 VAL B O 1
ATOM 4495 N N . THR B 1 270 ? -14.961 -24.531 -3.801 1 78.62 270 THR B N 1
ATOM 4496 C CA . THR B 1 270 ? -14.625 -23.141 -3.574 1 78.62 270 THR B CA 1
ATOM 4497 C C . THR B 1 270 ? -14.961 -22.719 -2.145 1 78.62 270 THR B C 1
ATOM 4499 O O . THR B 1 270 ? -14.484 -21.688 -1.664 1 78.62 270 THR B O 1
ATOM 4502 N N . GLY B 1 271 ? -15.781 -23.438 -1.496 1 78.19 271 GLY B N 1
ATOM 4503 C CA . GLY B 1 271 ? -16.188 -23.141 -0.132 1 78.19 271 GLY B CA 1
ATOM 4504 C C . GLY B 1 271 ? -17.391 -22.234 -0.056 1 78.19 271 GLY B C 1
ATOM 4505 O O . GLY B 1 271 ? -17.969 -22.031 1.021 1 78.19 271 GLY B O 1
ATOM 4506 N N . ILE B 1 272 ? -17.844 -21.672 -1.148 1 81.5 272 ILE B N 1
ATOM 4507 C CA . ILE B 1 272 ? -19 -20.797 -1.176 1 81.5 272 ILE B CA 1
ATOM 4508 C C . ILE B 1 272 ? -19.891 -21.156 -2.369 1 81.5 272 ILE B C 1
ATOM 4510 O O . ILE B 1 272 ? -19.438 -21.781 -3.324 1 81.5 272 ILE B O 1
ATOM 4514 N N . SER B 1 273 ? -21.125 -20.781 -2.277 1 89 273 SER B N 1
ATOM 4515 C CA . SER B 1 273 ? -22.047 -21.078 -3.363 1 89 273 SER B CA 1
ATOM 4516 C C . SER B 1 273 ? -21.75 -20.234 -4.598 1 89 273 SER B C 1
ATOM 4518 O O . SER B 1 273 ? -21.188 -19.141 -4.488 1 89 273 SER B O 1
ATOM 4520 N N . PRO B 1 274 ? -22.156 -20.812 -5.762 1 90.19 274 PRO B N 1
ATOM 4521 C CA . PRO B 1 274 ? -21.938 -20.031 -6.984 1 90.19 274 PRO B CA 1
ATOM 4522 C C . PRO B 1 274 ? -22.594 -18.656 -6.941 1 90.19 274 PRO B C 1
ATOM 4524 O O . PRO B 1 274 ? -22.031 -17.672 -7.406 1 90.19 274 PRO B O 1
ATOM 4527 N N . SER B 1 275 ? -23.766 -18.594 -6.406 1 88.81 275 SER B N 1
ATOM 4528 C CA . SER B 1 275 ? -24.484 -17.328 -6.328 1 88.81 275 SER B CA 1
ATOM 4529 C C . SER B 1 275 ? -23.766 -16.328 -5.434 1 88.81 275 SER B C 1
ATOM 4531 O O . SER B 1 275 ? -23.641 -15.148 -5.77 1 88.81 275 SER B O 1
ATOM 4533 N N . ASN B 1 276 ? -23.344 -16.812 -4.328 1 84.88 276 ASN B N 1
ATOM 4534 C CA . ASN B 1 276 ? -22.578 -15.961 -3.424 1 84.88 276 ASN B CA 1
ATOM 4535 C C . ASN B 1 276 ? -21.266 -15.492 -4.059 1 84.88 276 ASN B C 1
ATOM 4537 O O . ASN B 1 276 ? -20.875 -14.336 -3.904 1 84.88 276 ASN B O 1
ATOM 4541 N N . TYR B 1 277 ? -20.656 -16.406 -4.719 1 83.31 277 TYR B N 1
ATOM 4542 C CA . TYR B 1 277 ? -19.406 -16.078 -5.398 1 83.31 277 TYR B CA 1
ATOM 4543 C C . TYR B 1 277 ? -19.625 -14.961 -6.422 1 83.31 277 TYR B C 1
ATOM 4545 O O . TYR B 1 277 ? -18.844 -14.008 -6.48 1 83.31 277 TYR B O 1
ATOM 4553 N N . ARG B 1 278 ? -20.641 -15.172 -7.18 1 84.38 278 ARG B N 1
ATOM 4554 C CA . ARG B 1 278 ? -20.969 -14.18 -8.203 1 84.38 278 ARG B CA 1
ATOM 4555 C C . ARG B 1 278 ? -21.25 -12.82 -7.582 1 84.38 278 ARG B C 1
ATOM 4557 O O . ARG B 1 278 ? -20.781 -11.789 -8.078 1 84.38 278 ARG B O 1
ATOM 4564 N N . ARG B 1 279 ? -21.938 -12.758 -6.535 1 79.94 279 ARG B N 1
ATOM 4565 C CA . ARG B 1 279 ? -22.297 -11.523 -5.848 1 79.94 279 ARG B CA 1
ATOM 4566 C C . ARG B 1 279 ? -21.047 -10.797 -5.344 1 79.94 279 ARG B C 1
ATOM 4568 O O . ARG B 1 279 ? -20.906 -9.594 -5.555 1 79.94 279 ARG B O 1
ATOM 4575 N N . ILE B 1 280 ? -20.219 -11.555 -4.758 1 73.06 280 ILE B N 1
ATOM 4576 C CA . ILE B 1 280 ? -19 -10.977 -4.176 1 73.06 280 ILE B CA 1
ATOM 4577 C C . ILE B 1 280 ? -18.094 -10.461 -5.285 1 73.06 280 ILE B C 1
ATOM 4579 O O . ILE B 1 280 ? -17.484 -9.391 -5.152 1 73.06 280 ILE B O 1
ATOM 4583 N N . SER B 1 281 ? -18.047 -11.203 -6.301 1 73.5 281 SER B N 1
ATOM 4584 C CA . SER B 1 281 ? -17.141 -10.875 -7.398 1 73.5 281 SER B CA 1
ATOM 4585 C C . SER B 1 281 ? -17.609 -9.641 -8.156 1 73.5 281 SER B C 1
ATOM 4587 O O . SER B 1 281 ? -16.797 -8.836 -8.609 1 73.5 281 SER B O 1
ATOM 4589 N N . ILE B 1 282 ? -18.922 -9.523 -8.297 1 69.75 282 ILE B N 1
ATOM 4590 C CA . ILE B 1 282 ? -19.484 -8.367 -8.992 1 69.75 282 ILE B CA 1
ATOM 4591 C C . ILE B 1 282 ? -19.359 -7.125 -8.117 1 69.75 282 ILE B C 1
ATOM 4593 O O . ILE B 1 282 ? -19.031 -6.043 -8.617 1 69.75 282 ILE B O 1
ATOM 4597 N N . GLN B 1 283 ? -19.547 -7.242 -6.898 1 60.19 283 GLN B N 1
ATOM 4598 C CA . GLN B 1 283 ? -19.453 -6.117 -5.977 1 60.19 283 GLN B CA 1
ATOM 4599 C C . GLN B 1 283 ? -18.016 -5.598 -5.898 1 60.19 283 GLN B C 1
ATOM 4601 O O . GLN B 1 283 ? -17.797 -4.391 -5.766 1 60.19 283 GLN B O 1
ATOM 4606 N N . ASN B 1 284 ? -17.156 -6.469 -6.031 1 57.78 284 ASN B N 1
ATOM 4607 C CA . ASN B 1 284 ? -15.758 -6.055 -5.938 1 57.78 284 ASN B CA 1
ATOM 4608 C C . ASN B 1 284 ? -15.266 -5.426 -7.238 1 57.78 284 ASN B C 1
ATOM 4610 O O . ASN B 1 284 ? -14.18 -4.855 -7.289 1 57.78 284 ASN B O 1
ATOM 4614 N N . GLN B 1 285 ? -15.93 -5.707 -8.305 1 52.38 285 GLN B N 1
ATOM 4615 C CA . GLN B 1 285 ? -15.594 -5.035 -9.555 1 52.38 285 GLN B CA 1
ATOM 4616 C C . GLN B 1 285 ? -16.062 -3.582 -9.547 1 52.38 285 GLN B C 1
ATOM 4618 O O . GLN B 1 285 ? -15.57 -2.764 -10.328 1 52.38 285 GLN B O 1
ATOM 4623 N N . ILE B 1 286 ? -16.828 -3.215 -8.586 1 38 286 ILE B N 1
ATOM 4624 C CA . ILE B 1 286 ? -17.312 -1.843 -8.484 1 38 286 ILE B CA 1
ATOM 4625 C C . ILE B 1 286 ? -16.469 -1.073 -7.465 1 38 286 ILE B C 1
ATOM 4627 O O . ILE B 1 286 ? -16.203 -1.574 -6.375 1 38 286 ILE B O 1
#